Protein AF-H3AWU2-F1 (afdb_monomer_lite)

pLDDT: mean 77.22, std 24.82, range [24.31, 98.5]

Structure (mmCIF, N/CA/C/O backbone):
data_AF-H3AWU2-F1
#
_entry.id   AF-H3AWU2-F1
#
loop_
_atom_site.group_PDB
_atom_site.id
_atom_site.type_symbol
_atom_site.label_atom_id
_atom_site.label_alt_id
_atom_site.label_comp_id
_atom_site.label_asym_id
_atom_site.label_entity_id
_atom_site.label_seq_id
_atom_site.pdbx_PDB_ins_code
_atom_site.Cartn_x
_atom_site.Cartn_y
_atom_site.Cartn_z
_atom_site.occupancy
_atom_site.B_iso_or_equiv
_atom_site.auth_seq_id
_atom_site.auth_comp_id
_atom_site.auth_asym_id
_atom_site.auth_atom_id
_atom_site.pdbx_PDB_model_num
ATOM 1 N N . GLY A 1 1 ? 10.070 -5.670 -31.740 1.00 50.16 1 GLY A N 1
ATOM 2 C CA . GLY A 1 1 ? 10.393 -4.869 -30.552 1.00 50.16 1 GLY A CA 1
ATOM 3 C C . GLY A 1 1 ? 9.943 -3.440 -30.756 1.00 50.16 1 GLY A C 1
ATOM 4 O O . GLY A 1 1 ? 9.394 -3.119 -31.814 1.00 50.16 1 GLY A O 1
ATOM 5 N N . SER A 1 2 ? 10.195 -2.608 -29.753 1.00 56.41 2 SER A N 1
ATOM 6 C CA . SER A 1 2 ? 9.996 -1.150 -29.720 1.00 56.41 2 SER A CA 1
ATOM 7 C C . SER A 1 2 ? 10.541 -0.390 -30.945 1.00 56.41 2 SER A C 1
ATOM 9 O O . SER A 1 2 ? 10.056 0.688 -31.270 1.00 56.41 2 SER A O 1
ATOM 11 N N . GLU A 1 3 ? 11.457 -0.999 -31.700 1.00 56.94 3 GLU A N 1
ATOM 12 C CA . GLU A 1 3 ? 12.036 -0.531 -32.970 1.00 56.94 3 GLU A CA 1
ATOM 13 C C . GLU A 1 3 ? 11.017 -0.141 -34.064 1.00 56.94 3 GLU A C 1
ATOM 15 O O . GLU A 1 3 ? 11.362 0.570 -35.008 1.00 56.94 3 GLU A O 1
ATOM 20 N N . LEU A 1 4 ? 9.767 -0.614 -33.970 1.00 54.78 4 LEU A N 1
ATOM 21 C CA . LEU A 1 4 ? 8.737 -0.447 -35.006 1.00 54.78 4 LEU A CA 1
ATOM 22 C C . LEU A 1 4 ? 7.565 0.469 -34.598 1.00 54.78 4 LEU A C 1
ATOM 24 O O . LEU A 1 4 ? 6.642 0.650 -35.393 1.00 54.78 4 LEU A O 1
ATOM 28 N N . GLY A 1 5 ? 7.577 1.055 -33.393 1.00 59.94 5 GLY A N 1
ATOM 29 C CA . GLY A 1 5 ? 6.463 1.852 -32.861 1.00 59.94 5 GLY A CA 1
ATOM 30 C C . GLY A 1 5 ? 6.900 3.077 -32.054 1.00 59.94 5 GLY A C 1
ATOM 31 O O . GLY A 1 5 ? 8.035 3.186 -31.609 1.00 59.94 5 GLY A O 1
ATOM 32 N N . ASN A 1 6 ? 5.982 4.028 -31.863 1.00 68.56 6 ASN A N 1
ATOM 33 C CA . ASN A 1 6 ? 6.195 5.132 -30.925 1.00 68.56 6 ASN A CA 1
ATOM 34 C C . ASN A 1 6 ? 6.139 4.592 -29.480 1.00 68.56 6 ASN A C 1
ATOM 36 O O . ASN A 1 6 ? 5.264 3.788 -29.178 1.00 68.56 6 ASN A O 1
ATOM 40 N N . TRP A 1 7 ? 7.008 5.074 -28.585 1.00 70.62 7 TRP A N 1
ATOM 41 C CA . TRP A 1 7 ? 7.156 4.638 -27.180 1.00 70.62 7 TRP A CA 1
ATOM 42 C C . TRP A 1 7 ? 5.886 4.762 -26.314 1.00 70.62 7 TRP A C 1
ATOM 44 O O . TRP A 1 7 ? 5.834 4.238 -25.201 1.00 70.62 7 TRP A O 1
ATOM 54 N N . ALA A 1 8 ? 4.886 5.489 -26.810 1.00 81.44 8 ALA A N 1
ATOM 55 C CA . ALA A 1 8 ? 3.601 5.719 -26.160 1.00 81.44 8 ALA A CA 1
ATOM 56 C C . ALA A 1 8 ? 2.424 5.014 -26.870 1.00 81.44 8 ALA A C 1
ATOM 58 O O . ALA A 1 8 ? 1.276 5.125 -26.443 1.00 81.44 8 ALA A O 1
ATOM 59 N N . LEU A 1 9 ? 2.674 4.310 -27.980 1.00 86.50 9 LEU A N 1
ATOM 60 C CA . LEU A 1 9 ? 1.630 3.573 -28.688 1.00 86.50 9 LEU A CA 1
ATOM 61 C C . LEU A 1 9 ? 1.125 2.421 -27.809 1.00 86.50 9 LEU A C 1
ATOM 63 O O . LEU A 1 9 ? 1.911 1.580 -27.388 1.00 86.50 9 LEU A O 1
ATOM 67 N N . GLY A 1 10 ? -0.184 2.383 -27.558 1.00 88.62 10 GLY A N 1
ATOM 68 C CA . GLY A 1 10 ? -0.807 1.376 -26.692 1.00 88.62 10 GLY A CA 1
ATOM 69 C C . GLY A 1 10 ? -0.667 1.644 -25.189 1.00 88.62 10 GLY A C 1
ATOM 70 O O . GLY A 1 10 ? -1.031 0.779 -24.403 1.00 88.62 10 GLY A O 1
ATOM 71 N N . HIS A 1 11 ? -0.152 2.815 -24.788 1.00 90.75 11 HIS A N 1
ATOM 72 C CA . HIS A 1 11 ? -0.058 3.217 -23.376 1.00 90.75 11 HIS A CA 1
ATOM 73 C C . HIS A 1 11 ? -1.427 3.563 -22.772 1.00 90.75 11 HIS A C 1
ATOM 75 O O . HIS A 1 11 ? -1.747 3.139 -21.667 1.00 90.75 11 HIS A O 1
ATOM 81 N N . TRP A 1 12 ? -2.243 4.319 -23.509 1.00 94.69 12 TRP A N 1
ATOM 82 C CA . TRP A 1 12 ? -3.604 4.674 -23.100 1.00 94.69 12 TRP A CA 1
ATOM 83 C C . TRP A 1 12 ? -4.605 3.581 -23.477 1.00 94.69 12 TRP A C 1
ATOM 85 O O . TRP A 1 12 ? -4.415 2.876 -24.472 1.00 94.69 12 TRP A O 1
ATOM 95 N N . ASN A 1 13 ? -5.698 3.482 -22.716 1.00 94.50 13 ASN A N 1
ATOM 96 C CA . ASN A 1 13 ? -6.817 2.609 -23.069 1.00 94.50 13 ASN A CA 1
ATOM 97 C C . ASN A 1 13 ? -7.549 3.102 -24.341 1.00 94.50 13 ASN A C 1
ATOM 99 O O . ASN A 1 13 ? -7.208 4.137 -24.919 1.00 94.50 13 ASN A O 1
ATOM 103 N N . GLU A 1 14 ? -8.581 2.374 -24.778 1.00 93.94 14 GLU A N 1
ATOM 104 C CA . GLU A 1 14 ? -9.350 2.705 -25.992 1.00 93.94 14 GLU A CA 1
ATOM 105 C C . GLU A 1 14 ? -9.971 4.116 -25.952 1.00 93.94 14 GLU A C 1
ATOM 107 O O . GLU A 1 14 ? -10.088 4.782 -26.980 1.00 93.94 14 GLU A O 1
ATOM 112 N N . GLU A 1 15 ? -10.312 4.600 -24.758 1.00 92.56 15 GLU A N 1
ATOM 113 C CA . GLU A 1 15 ? -10.916 5.916 -24.526 1.00 92.56 15 GLU A CA 1
ATOM 114 C C . GLU A 1 15 ? -9.875 7.038 -24.324 1.00 92.56 15 GLU A C 1
ATOM 116 O O . GLU A 1 15 ? -10.242 8.208 -24.204 1.00 92.56 15 GLU A O 1
ATOM 121 N N . GLY A 1 16 ? -8.577 6.711 -24.325 1.00 93.56 16 GLY A N 1
ATOM 122 C CA . GLY A 1 16 ? -7.482 7.672 -24.178 1.00 93.56 16 GLY A CA 1
ATOM 123 C C . GLY A 1 16 ? -7.085 7.988 -22.731 1.00 93.56 16 GLY A C 1
ATOM 124 O O . GLY A 1 16 ? -6.408 8.990 -22.498 1.00 93.56 16 GLY A O 1
ATOM 125 N N . TYR A 1 17 ? -7.481 7.164 -21.760 1.00 94.69 17 TYR A N 1
ATOM 126 C CA . TYR A 1 17 ? -7.080 7.298 -20.358 1.00 94.69 17 TYR A CA 1
ATOM 127 C C . TYR A 1 17 ? -5.754 6.596 -20.075 1.00 94.69 17 TYR A C 1
ATOM 129 O O . TYR A 1 17 ? -5.517 5.475 -20.528 1.00 94.69 17 TYR A O 1
ATOM 137 N N . ASP A 1 18 ? -4.903 7.252 -19.286 1.00 95.12 18 ASP A N 1
ATOM 138 C CA . ASP A 1 18 ? -3.773 6.598 -18.634 1.00 95.12 18 ASP A CA 1
ATOM 139 C C . ASP A 1 18 ? -4.302 5.919 -17.372 1.00 95.12 18 ASP A C 1
ATOM 141 O O . ASP A 1 18 ? -4.683 6.592 -16.415 1.00 95.12 18 ASP A O 1
ATOM 145 N N . LEU A 1 19 ? -4.387 4.590 -17.391 1.00 95.88 19 LEU A N 1
ATOM 146 C CA . LEU A 1 19 ? -5.028 3.832 -16.319 1.00 95.88 19 LEU A CA 1
ATOM 147 C C . LEU A 1 19 ? -4.294 3.967 -14.984 1.00 95.88 19 LEU A C 1
ATOM 149 O O . LEU A 1 19 ? -4.951 3.932 -13.943 1.00 95.88 19 LEU A O 1
ATOM 153 N N . PHE A 1 20 ? -2.967 4.137 -15.007 1.00 95.50 20 PHE A N 1
ATOM 154 C CA . PHE A 1 20 ? -2.187 4.276 -13.781 1.00 95.50 20 PHE A CA 1
ATOM 155 C C . PHE A 1 20 ? -2.504 5.591 -13.072 1.00 95.50 20 PHE A C 1
ATOM 157 O O . PHE A 1 20 ? -2.549 5.598 -11.849 1.00 95.50 20 PHE A O 1
ATOM 164 N N . GLU A 1 21 ? -2.796 6.656 -13.826 1.00 95.25 21 GLU A N 1
ATOM 165 C CA . GLU A 1 21 ? -3.088 8.012 -13.327 1.00 95.25 21 GLU A CA 1
ATOM 166 C C . GLU A 1 21 ? -4.594 8.327 -13.238 1.00 95.25 21 GLU A C 1
ATOM 168 O O . GLU A 1 21 ? -4.998 9.455 -12.942 1.00 95.25 21 GLU A O 1
ATOM 173 N N . ASN A 1 22 ? -5.465 7.354 -13.528 1.00 95.94 22 ASN A N 1
ATOM 174 C CA . ASN A 1 22 ? -6.907 7.588 -13.588 1.00 95.94 22 ASN A CA 1
ATOM 175 C C . ASN A 1 22 ? -7.630 7.388 -12.245 1.00 95.94 22 ASN A C 1
ATOM 177 O O . ASN A 1 22 ? -8.840 7.600 -12.195 1.00 95.94 22 ASN A O 1
ATOM 181 N N . PHE A 1 23 ? -6.947 7.014 -11.159 1.00 96.50 23 PHE A N 1
ATOM 182 C CA . PHE A 1 23 ? -7.561 6.735 -9.853 1.00 96.50 23 PHE A CA 1
ATOM 183 C C . PHE A 1 23 ? -7.990 8.014 -9.104 1.00 96.50 23 PHE A C 1
ATOM 185 O O . PHE A 1 23 ? -7.519 9.113 -9.410 1.00 96.50 23 PHE A O 1
ATOM 192 N N . PRO A 1 24 ? -8.900 7.921 -8.109 1.00 95.38 24 PRO A N 1
ATOM 193 C CA . PRO A 1 24 ? -9.259 9.064 -7.278 1.00 95.38 24 PRO A CA 1
ATOM 194 C C . PRO A 1 24 ? -8.032 9.653 -6.582 1.00 95.38 24 PRO A C 1
ATOM 196 O O . PRO A 1 24 ? -7.324 8.960 -5.855 1.00 95.38 24 PRO A O 1
ATOM 199 N N . GLU A 1 25 ? -7.828 10.956 -6.736 1.00 92.44 25 GLU A N 1
ATOM 200 C CA . GLU A 1 25 ? -6.799 11.684 -5.999 1.00 92.44 25 GLU A CA 1
ATOM 201 C C . GLU A 1 25 ? -7.265 11.888 -4.545 1.00 92.44 25 GLU A C 1
ATOM 203 O O . GLU A 1 25 ? -8.222 12.617 -4.272 1.00 92.44 25 GLU A O 1
ATOM 208 N N . LEU A 1 26 ? -6.636 11.174 -3.604 1.00 95.38 26 LEU A N 1
ATOM 209 C CA . LEU A 1 26 ? -7.001 11.190 -2.178 1.00 95.38 26 LEU A CA 1
ATOM 210 C C . LEU A 1 26 ? -5.978 11.939 -1.307 1.00 95.38 26 LEU A C 1
ATOM 212 O O . LEU A 1 26 ? -6.273 12.278 -0.155 1.00 95.38 26 LEU A O 1
ATOM 216 N N . ASN A 1 27 ? -4.793 12.233 -1.842 1.00 93.94 27 ASN A N 1
ATOM 217 C CA . ASN A 1 27 ? -3.675 12.853 -1.134 1.00 93.94 27 ASN A CA 1
ATOM 218 C C . ASN A 1 27 ? -4.040 14.252 -0.620 1.00 93.94 27 ASN A C 1
ATOM 220 O O . ASN A 1 27 ? -3.860 14.557 0.559 1.00 93.94 27 ASN A O 1
ATOM 224 N N . THR A 1 28 ? -4.635 15.088 -1.468 1.00 92.00 28 THR A N 1
ATOM 225 C CA . THR A 1 28 ? -5.065 16.455 -1.154 1.00 92.00 28 THR A CA 1
ATOM 226 C C . THR A 1 28 ? -6.157 16.459 -0.089 1.00 92.00 28 THR A C 1
ATOM 228 O O . THR A 1 28 ? -6.168 17.327 0.791 1.00 92.00 28 THR A O 1
ATOM 231 N N . ILE A 1 29 ? -7.052 15.465 -0.113 1.00 92.50 29 ILE A N 1
ATOM 232 C CA . ILE A 1 29 ? -8.085 15.283 0.915 1.00 92.50 29 ILE A CA 1
ATOM 233 C C . ILE A 1 29 ? -7.426 14.984 2.263 1.00 92.50 29 ILE A C 1
ATOM 235 O O . ILE A 1 29 ? -7.756 15.638 3.260 1.00 92.50 29 ILE A O 1
ATOM 239 N N . LEU A 1 30 ? -6.479 14.040 2.296 1.00 93.44 30 LEU A N 1
ATOM 240 C CA . LEU A 1 30 ? -5.744 13.690 3.509 1.00 93.44 30 LEU A CA 1
ATOM 241 C C . LEU A 1 30 ? -4.958 14.891 4.039 1.00 93.44 30 LEU A C 1
ATOM 243 O O . LEU A 1 30 ? -5.163 15.313 5.176 1.00 93.44 30 LEU A O 1
ATOM 247 N N . TRP A 1 31 ? -4.081 15.471 3.224 1.00 91.81 31 TRP A N 1
ATOM 248 C CA . TRP A 1 31 ? -3.165 16.523 3.659 1.00 91.81 31 TRP A CA 1
ATOM 249 C C . TRP A 1 31 ? -3.907 17.801 4.045 1.00 91.81 31 TRP A C 1
ATOM 251 O O . TRP A 1 31 ? -3.595 18.408 5.069 1.00 91.81 31 TRP A O 1
ATOM 261 N N . GLY A 1 32 ? -4.952 18.171 3.300 1.00 90.88 32 GLY A N 1
ATOM 262 C CA . GLY A 1 32 ? -5.818 19.290 3.661 1.00 90.88 32 GLY A CA 1
ATOM 263 C C . GLY A 1 32 ? -6.560 19.066 4.984 1.00 90.88 32 GLY A C 1
ATOM 264 O O . GLY A 1 32 ? -6.828 20.024 5.715 1.00 90.88 32 GLY A O 1
ATOM 265 N N . ALA A 1 33 ? -6.882 17.816 5.330 1.00 91.38 33 ALA A N 1
ATOM 266 C CA . ALA A 1 33 ? -7.468 17.466 6.619 1.00 91.38 33 ALA A CA 1
ATOM 267 C C . ALA A 1 33 ? -6.429 17.448 7.753 1.00 91.38 33 ALA A C 1
ATOM 269 O O . ALA A 1 33 ? -6.729 17.910 8.857 1.00 91.38 33 ALA A O 1
ATOM 270 N N . GLU A 1 34 ? -5.213 16.967 7.498 1.00 90.56 34 GLU A N 1
ATOM 271 C CA . GLU A 1 34 ? -4.102 16.991 8.457 1.00 90.56 34 GLU A CA 1
ATOM 272 C C . GLU A 1 34 ? -3.724 18.423 8.842 1.00 90.56 34 GLU A C 1
ATOM 274 O O . GLU A 1 34 ? -3.645 18.733 10.030 1.00 90.56 34 GLU A O 1
ATOM 279 N N . GLU A 1 35 ? -3.609 19.330 7.866 1.00 90.06 35 GLU A N 1
ATOM 280 C CA . GLU A 1 35 ? -3.320 20.753 8.105 1.00 90.06 35 GLU A CA 1
ATOM 281 C C . GLU A 1 35 ? -4.382 21.437 8.980 1.00 90.06 35 GLU A C 1
ATOM 283 O O . GLU A 1 35 ? -4.093 22.392 9.703 1.00 90.06 35 GLU A O 1
ATOM 288 N N . ARG A 1 36 ? -5.620 20.932 8.957 1.00 91.69 36 ARG A N 1
ATOM 289 C CA . ARG A 1 36 ? -6.737 21.426 9.776 1.00 91.69 36 ARG A CA 1
ATOM 290 C C . ARG A 1 36 ? -6.888 20.685 11.109 1.00 91.69 36 ARG A C 1
ATOM 292 O O . ARG A 1 36 ? -7.816 20.996 11.862 1.00 91.69 36 ARG A O 1
ATOM 299 N N . GLY A 1 37 ? -6.038 19.697 11.398 1.00 90.75 37 GLY A N 1
ATOM 300 C CA . GLY A 1 37 ? -6.132 18.844 12.588 1.00 90.75 37 GLY A CA 1
ATOM 301 C C . GLY A 1 37 ? -7.393 17.972 12.612 1.00 90.75 37 GLY A C 1
ATOM 302 O O . GLY A 1 37 ? -7.952 17.703 13.674 1.00 90.75 37 GLY A O 1
ATOM 303 N N . TRP A 1 38 ? -7.910 17.597 11.440 1.00 90.81 38 TRP A N 1
ATOM 304 C CA . TRP A 1 38 ? -9.139 16.810 11.294 1.00 90.81 38 TRP A CA 1
ATOM 305 C C . TRP A 1 38 ? -8.894 15.300 11.293 1.00 90.81 38 TRP A C 1
ATOM 307 O O . TRP A 1 38 ? -9.848 14.542 11.468 1.00 90.81 38 TRP A O 1
ATOM 317 N N . VAL A 1 39 ? -7.646 14.860 11.150 1.00 89.00 39 VAL A N 1
ATOM 318 C CA . VAL A 1 39 ? -7.256 13.445 11.148 1.00 89.00 39 VAL A CA 1
ATOM 319 C C . VAL A 1 39 ? -6.870 12.992 12.566 1.00 89.00 39 VAL A C 1
ATOM 321 O O . VAL A 1 39 ? -6.148 13.722 13.245 1.00 89.00 39 VAL A O 1
ATOM 324 N N . PRO A 1 40 ? -7.340 11.829 13.066 1.00 82.56 40 PRO A N 1
ATOM 325 C CA . PRO A 1 40 ? -8.266 10.879 12.436 1.00 82.56 40 PRO A CA 1
ATOM 326 C C . PRO A 1 40 ? -9.755 11.112 12.791 1.00 82.56 40 PRO A C 1
ATOM 328 O O . PRO A 1 40 ? -10.593 10.260 12.514 1.00 82.56 40 PRO A O 1
ATOM 331 N N . GLN A 1 41 ? -10.111 12.201 13.490 1.00 81.94 41 GLN A N 1
ATOM 332 C CA . GLN A 1 41 ? -11.446 12.345 14.104 1.00 81.94 41 GLN A CA 1
ATOM 333 C C . GLN A 1 41 ? -12.589 12.645 13.123 1.00 81.94 41 GLN A C 1
ATOM 335 O O . GLN A 1 41 ? -13.714 12.209 13.354 1.00 81.94 41 GLN A O 1
ATOM 340 N N . LYS A 1 42 ? -12.331 13.439 12.082 1.00 86.12 42 LYS A N 1
ATOM 341 C CA . LYS A 1 42 ? -13.315 13.823 11.056 1.00 86.12 42 LYS A CA 1
ATOM 342 C C . LYS A 1 42 ? -13.019 13.179 9.710 1.00 86.12 42 LYS A C 1
ATOM 344 O O . LYS A 1 42 ? -13.951 12.810 9.009 1.00 86.12 42 LYS A O 1
ATOM 349 N N . VAL A 1 43 ? -11.740 13.086 9.359 1.00 89.88 43 VAL A N 1
ATOM 350 C CA . VAL A 1 43 ? -11.261 12.388 8.164 1.00 89.88 43 VAL A CA 1
ATOM 351 C C . VAL A 1 43 ? -10.388 11.241 8.653 1.00 89.88 43 VAL A C 1
ATOM 353 O O . VAL A 1 43 ? -9.514 11.487 9.488 1.00 89.88 43 VAL A O 1
ATOM 356 N N . PRO A 1 44 ? -10.637 9.997 8.223 1.00 93.75 44 PRO A N 1
ATOM 357 C CA . PRO A 1 44 ? -9.828 8.876 8.665 1.00 93.75 44 PRO A CA 1
ATOM 358 C C . PRO A 1 44 ? -8.428 8.942 8.031 1.00 93.75 44 PRO A C 1
ATOM 360 O O . PRO A 1 44 ? -8.254 9.474 6.941 1.00 93.75 44 PRO A O 1
ATOM 363 N N . ASN A 1 45 ? -7.428 8.391 8.718 1.00 94.12 45 ASN A N 1
ATOM 364 C CA . ASN A 1 45 ? -6.050 8.242 8.218 1.00 94.12 45 ASN A CA 1
ATOM 365 C C . ASN A 1 45 ? -5.856 7.000 7.311 1.00 94.12 45 ASN A C 1
ATOM 367 O O . ASN A 1 45 ? -4.730 6.644 6.979 1.00 94.12 45 ASN A O 1
ATOM 371 N N . HIS A 1 46 ? -6.946 6.306 6.984 1.00 94.00 46 HIS A N 1
ATOM 372 C CA . HIS A 1 46 ? -7.027 5.071 6.198 1.00 94.00 46 HIS A CA 1
ATOM 373 C C . HIS A 1 46 ? -8.453 4.948 5.640 1.00 94.00 46 HIS A C 1
ATOM 375 O O . HIS A 1 46 ? -9.386 5.471 6.259 1.00 94.00 46 HIS A O 1
ATOM 381 N N . PHE A 1 47 ? -8.660 4.237 4.529 1.00 96.12 47 PHE A N 1
ATOM 382 C CA . PHE A 1 47 ? -9.981 4.095 3.889 1.00 96.12 47 PHE A CA 1
ATOM 383 C C . PHE A 1 47 ? -10.681 5.448 3.700 1.00 96.12 47 PHE A C 1
ATOM 385 O O . PHE A 1 47 ? -11.829 5.647 4.120 1.00 96.12 47 PHE A O 1
ATOM 392 N N . ILE A 1 48 ? -9.956 6.410 3.126 1.00 96.38 48 ILE A N 1
ATOM 393 C CA . ILE A 1 48 ? -10.512 7.719 2.780 1.00 96.38 48 ILE A CA 1
ATOM 394 C C . ILE A 1 48 ? -11.614 7.489 1.743 1.00 96.38 48 ILE A C 1
ATOM 396 O O . ILE A 1 48 ? -11.335 6.878 0.718 1.00 96.38 48 ILE A O 1
ATOM 400 N N . PRO A 1 49 ? -12.861 7.927 1.979 1.00 94.69 49 PRO A N 1
ATOM 401 C CA . PRO A 1 49 ? -13.965 7.628 1.073 1.00 94.69 49 PRO A CA 1
ATOM 402 C C . PRO A 1 49 ? -13.727 8.220 -0.319 1.00 94.69 49 PRO A C 1
ATOM 404 O O . PRO A 1 49 ? -13.261 9.355 -0.440 1.00 94.69 49 PRO A O 1
ATOM 407 N N . ILE A 1 50 ? -14.102 7.466 -1.356 1.00 94.75 50 ILE A N 1
ATOM 408 C CA . ILE A 1 50 ? -14.058 7.940 -2.741 1.00 94.75 50 ILE A CA 1
ATOM 409 C C . ILE A 1 50 ? -15.027 9.127 -2.886 1.00 94.75 50 ILE A C 1
ATOM 411 O O . ILE A 1 50 ? -16.187 9.016 -2.474 1.00 94.75 50 ILE A O 1
ATOM 415 N N . PRO A 1 51 ? -14.589 10.260 -3.462 1.00 92.31 51 PRO A N 1
ATOM 416 C CA . PRO A 1 51 ? -15.455 11.409 -3.702 1.00 92.31 51 PRO A CA 1
ATOM 417 C C . PRO A 1 51 ? -16.695 11.063 -4.547 1.00 92.31 51 PRO A C 1
ATOM 419 O O . PRO A 1 51 ? -16.597 10.378 -5.563 1.00 92.31 51 PRO A O 1
ATOM 422 N N . GLU A 1 52 ? -17.871 11.578 -4.168 1.00 88.69 52 GLU A N 1
ATOM 423 C CA . GLU A 1 52 ? -19.149 11.268 -4.842 1.00 88.69 52 GLU A CA 1
ATOM 424 C C . GLU A 1 52 ? -19.146 11.617 -6.339 1.00 88.69 52 GLU A C 1
ATOM 426 O O . GLU A 1 52 ? -19.761 10.923 -7.147 1.00 88.69 52 GLU A O 1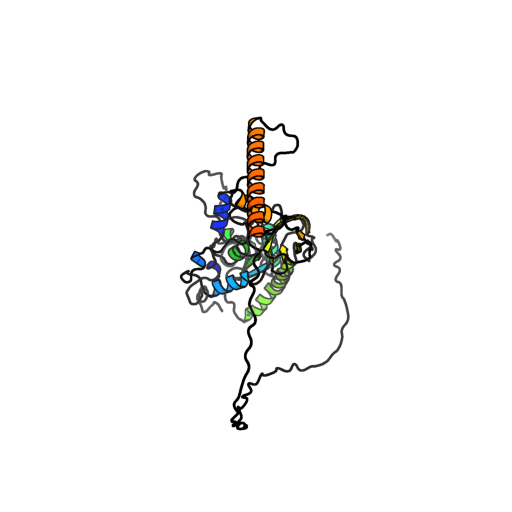
ATOM 431 N N . ASN A 1 53 ? -18.418 12.666 -6.733 1.00 87.00 53 ASN A N 1
ATOM 432 C CA . ASN A 1 53 ? -18.255 13.042 -8.136 1.00 87.00 53 ASN A CA 1
ATOM 433 C C . ASN A 1 53 ? -17.545 11.952 -8.949 1.00 87.00 53 ASN A C 1
ATOM 435 O O . ASN A 1 53 ? -17.882 11.769 -10.114 1.00 87.00 53 ASN A O 1
ATOM 439 N N . TYR A 1 54 ? -16.617 11.213 -8.342 1.00 88.19 54 TYR A N 1
ATOM 440 C CA . TYR A 1 54 ? -15.892 10.117 -8.985 1.00 88.19 54 TYR A CA 1
ATOM 441 C C . TYR A 1 54 ? -16.776 8.862 -9.150 1.00 88.19 54 TYR A C 1
ATOM 443 O O . TYR A 1 54 ? -16.650 8.101 -10.111 1.00 88.19 54 TYR A O 1
ATOM 451 N N . LEU A 1 55 ? -17.746 8.680 -8.249 1.00 86.00 55 LEU A N 1
ATOM 452 C CA . LEU A 1 55 ? -18.735 7.598 -8.316 1.00 86.00 55 LEU A CA 1
ATOM 453 C C . LEU A 1 5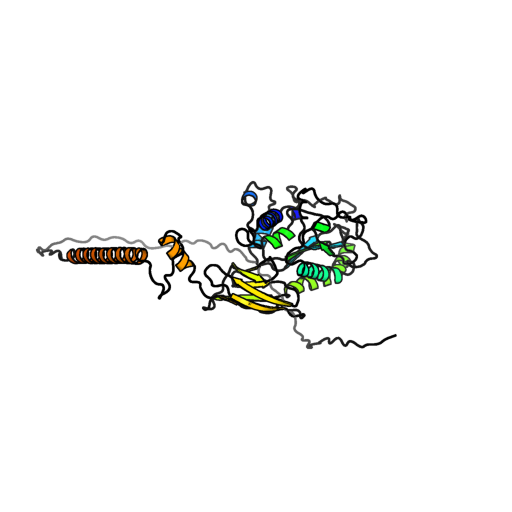5 ? -19.864 7.861 -9.323 1.00 86.00 55 LEU A C 1
ATOM 455 O O . LEU A 1 55 ? -20.643 6.957 -9.614 1.00 86.00 55 LEU A O 1
ATOM 459 N N . SER A 1 56 ? -19.971 9.077 -9.860 1.00 87.44 56 SER A N 1
ATOM 460 C CA . SER A 1 56 ? -21.005 9.400 -10.841 1.00 87.44 56 SER A CA 1
ATOM 461 C C . SER A 1 56 ? -20.782 8.672 -12.176 1.00 87.44 56 SER A C 1
ATOM 463 O O . SER A 1 56 ? -19.643 8.463 -12.601 1.00 87.44 56 SER A O 1
ATOM 465 N N . GLU A 1 57 ? -21.875 8.309 -12.859 1.00 79.06 57 GLU A N 1
ATOM 466 C CA . GLU A 1 57 ? -21.830 7.654 -14.181 1.00 79.06 57 GLU A CA 1
ATOM 467 C C . GLU A 1 57 ? -21.146 8.532 -15.241 1.00 79.06 57 GLU A C 1
ATOM 469 O O . GLU A 1 57 ? -20.503 8.018 -16.147 1.00 79.06 57 GLU A O 1
ATOM 474 N N . ASN A 1 58 ? -21.222 9.857 -15.084 1.00 80.25 58 ASN A N 1
ATOM 475 C CA . ASN A 1 58 ? -20.618 10.833 -15.995 1.00 80.25 58 ASN A CA 1
ATOM 476 C C . ASN A 1 58 ? -19.173 11.213 -15.617 1.00 80.25 58 ASN A C 1
ATOM 478 O O . ASN A 1 58 ? -18.618 12.144 -16.204 1.00 80.25 58 ASN A O 1
ATOM 482 N N . ALA A 1 59 ? -18.579 10.576 -14.604 1.00 85.44 59 ALA A N 1
ATOM 483 C CA . ALA A 1 59 ? -17.195 10.847 -14.232 1.00 85.44 59 ALA A CA 1
ATOM 484 C C . ALA A 1 59 ? -16.239 10.322 -15.311 1.00 85.44 59 ALA A C 1
ATOM 486 O O . ALA A 1 59 ? -16.448 9.232 -15.843 1.00 85.44 59 ALA A O 1
ATOM 487 N N . SER A 1 60 ? -15.170 11.073 -15.588 1.00 88.69 60 SER A N 1
ATOM 488 C CA . SER A 1 60 ? -14.100 10.711 -16.526 1.00 88.69 60 SER A CA 1
ATOM 489 C C . SER A 1 60 ? -13.186 9.628 -15.940 1.00 88.69 60 SER A C 1
ATOM 491 O O . SER A 1 60 ? -12.032 9.890 -15.593 1.00 88.69 60 SER A O 1
ATOM 493 N N . VAL A 1 61 ? -13.748 8.437 -15.757 1.00 93.56 61 VAL A N 1
ATOM 494 C CA . VAL A 1 61 ? -13.098 7.283 -15.140 1.00 93.56 61 VAL A CA 1
ATOM 495 C C . VAL A 1 61 ? -13.258 6.088 -16.062 1.00 93.56 61 VAL A C 1
ATOM 497 O O . VAL A 1 61 ? -14.388 5.684 -16.351 1.00 93.56 61 VAL A O 1
ATOM 500 N N . ALA A 1 62 ? -12.126 5.521 -16.461 1.00 95.00 62 ALA A N 1
ATOM 501 C CA . ALA A 1 62 ? -12.027 4.352 -17.307 1.00 95.00 62 ALA A CA 1
ATOM 502 C C . ALA A 1 62 ? -12.738 3.145 -16.679 1.00 95.00 62 ALA A C 1
ATOM 504 O O . ALA A 1 62 ? -12.742 2.945 -15.456 1.00 95.00 62 ALA A O 1
ATOM 505 N N . VAL A 1 63 ? -13.336 2.307 -17.524 1.00 94.62 63 VAL A N 1
ATOM 506 C CA . VAL A 1 63 ? -14.046 1.100 -17.079 1.00 94.62 63 VAL A CA 1
ATOM 507 C C . VAL A 1 63 ? -13.107 0.111 -16.381 1.00 94.62 63 VAL A C 1
ATOM 509 O O . VAL A 1 63 ? -13.504 -0.525 -15.403 1.00 94.62 63 VAL A O 1
ATOM 512 N N . GLU A 1 64 ? -11.849 0.039 -16.817 1.00 96.44 64 GLU A N 1
ATOM 513 C CA . GLU A 1 64 ? -10.794 -0.772 -16.212 1.00 96.44 64 GLU A CA 1
ATOM 514 C C . GLU A 1 64 ? -10.469 -0.286 -14.797 1.00 96.44 64 GLU A C 1
ATOM 516 O O . GLU A 1 64 ? -10.435 -1.084 -13.860 1.00 96.44 64 GLU A O 1
ATOM 521 N N . THR A 1 65 ? -10.331 1.030 -14.608 1.00 96.31 65 THR A N 1
ATOM 522 C CA . THR A 1 65 ? -10.093 1.635 -13.291 1.00 96.31 65 THR A CA 1
ATOM 523 C C . THR A 1 65 ? -11.250 1.344 -12.336 1.00 96.31 65 THR A C 1
ATOM 525 O O . THR A 1 65 ? -11.021 0.925 -11.202 1.00 96.31 65 THR A O 1
ATOM 528 N N . ARG A 1 66 ? -12.509 1.451 -12.790 1.00 94.75 66 ARG A N 1
ATOM 529 C CA . ARG A 1 66 ? -13.677 1.068 -11.967 1.00 94.75 66 ARG A CA 1
ATOM 530 C C . ARG A 1 66 ? -13.659 -0.414 -11.585 1.00 94.75 66 ARG A C 1
ATOM 532 O O . ARG A 1 66 ? -14.009 -0.755 -10.454 1.00 94.75 66 ARG A O 1
ATOM 539 N N . ALA A 1 67 ? -13.254 -1.289 -12.506 1.00 96.31 67 ALA A N 1
ATOM 540 C CA . ALA A 1 67 ? -13.142 -2.719 -12.242 1.00 96.31 67 ALA A CA 1
ATOM 541 C C . ALA A 1 67 ? -12.053 -3.026 -11.200 1.00 96.31 67 ALA A C 1
ATOM 543 O O . ALA A 1 67 ? -12.304 -3.808 -10.281 1.00 96.31 67 ALA A O 1
ATOM 544 N N . ILE A 1 68 ? -10.887 -2.374 -11.291 1.00 96.88 68 ILE A N 1
ATOM 545 C CA . ILE A 1 68 ? -9.793 -2.525 -10.320 1.00 96.88 68 ILE A CA 1
ATOM 546 C C . ILE A 1 68 ? -10.214 -2.009 -8.941 1.00 96.88 68 ILE A C 1
ATOM 548 O O . ILE A 1 68 ? -10.036 -2.724 -7.959 1.00 96.88 68 ILE A O 1
ATOM 552 N N . ILE A 1 69 ? -10.853 -0.837 -8.854 1.00 96.00 69 ILE A N 1
ATOM 553 C CA . ILE A 1 69 ? -11.376 -0.306 -7.582 1.00 96.00 69 ILE A CA 1
ATOM 554 C C . ILE A 1 69 ? -12.340 -1.310 -6.936 1.00 96.00 69 ILE A C 1
ATOM 556 O O . ILE A 1 69 ? -12.178 -1.667 -5.770 1.00 96.00 69 ILE A O 1
ATOM 560 N N . SER A 1 70 ? -13.300 -1.836 -7.702 1.00 95.75 70 SER A N 1
ATOM 561 C CA . SER A 1 70 ? -14.251 -2.829 -7.187 1.00 95.75 70 SER A CA 1
ATOM 562 C C . SER A 1 70 ? -13.565 -4.127 -6.741 1.00 95.75 70 SER A C 1
ATOM 564 O O . SER A 1 70 ? -13.971 -4.749 -5.756 1.00 95.75 70 SER A O 1
ATOM 566 N N . TRP A 1 71 ? -12.511 -4.545 -7.444 1.00 96.94 71 TRP A N 1
ATOM 567 C CA . TRP A 1 71 ? -11.711 -5.710 -7.077 1.00 96.94 71 TRP A CA 1
ATOM 568 C C . TRP A 1 71 ? -10.939 -5.490 -5.770 1.00 96.94 71 TRP A C 1
ATOM 570 O O . TRP A 1 71 ? -10.977 -6.353 -4.888 1.00 96.94 71 TRP A O 1
ATOM 580 N N . MET A 1 72 ? -10.324 -4.317 -5.618 1.00 96.06 72 MET A N 1
ATOM 581 C CA . MET A 1 72 ? -9.599 -3.890 -4.421 1.00 96.06 72 MET A CA 1
ATOM 582 C C . MET A 1 72 ? -10.496 -3.765 -3.184 1.00 96.06 72 MET A C 1
ATOM 584 O O . MET A 1 72 ? -10.073 -4.103 -2.084 1.00 96.06 72 MET A O 1
ATOM 588 N N . GLU A 1 73 ? -11.748 -3.326 -3.342 1.00 94.06 73 GLU A N 1
ATOM 589 C CA . GLU A 1 73 ? -12.720 -3.268 -2.239 1.00 94.06 73 GLU A CA 1
ATOM 590 C C . GLU A 1 73 ? -13.226 -4.659 -1.818 1.00 94.06 73 GLU A C 1
ATOM 592 O O . GLU A 1 73 ? -13.650 -4.860 -0.676 1.00 94.06 73 GLU A O 1
ATOM 597 N N . LYS A 1 74 ? -13.212 -5.631 -2.737 1.00 94.75 74 LYS A N 1
ATOM 598 C CA . LYS A 1 74 ? -13.770 -6.972 -2.517 1.00 94.75 74 LYS A CA 1
ATOM 599 C C . LYS A 1 74 ? -12.809 -7.912 -1.797 1.00 94.75 74 LYS A C 1
ATOM 601 O O . LYS A 1 74 ? -13.259 -8.777 -1.043 1.00 94.75 74 LYS A O 1
ATOM 606 N N . ILE A 1 75 ? -11.513 -7.800 -2.070 1.00 95.81 75 ILE A N 1
ATOM 607 C CA . ILE A 1 75 ? -10.484 -8.682 -1.513 1.00 95.81 75 ILE A CA 1
ATOM 608 C C . ILE A 1 75 ? -9.628 -7.873 -0.536 1.00 95.81 75 ILE A C 1
ATOM 610 O O . ILE A 1 75 ? -9.173 -6.791 -0.893 1.00 95.81 75 ILE A O 1
ATOM 614 N N . PRO A 1 76 ? -9.357 -8.376 0.682 1.00 95.56 76 PRO A N 1
ATOM 615 C CA . PRO A 1 76 ? -8.497 -7.691 1.641 1.00 95.56 76 PRO A CA 1
ATOM 616 C C . PRO A 1 76 ? -7.017 -7.826 1.245 1.00 95.56 76 PRO A C 1
ATOM 618 O O . PRO A 1 76 ? -6.250 -8.523 1.910 1.00 95.56 76 PRO A O 1
ATOM 621 N N . PHE A 1 77 ? -6.616 -7.187 0.144 1.00 97.88 77 PHE A N 1
ATOM 622 C CA . PHE A 1 77 ? -5.220 -7.136 -0.279 1.00 97.88 77 PHE A CA 1
ATOM 623 C C . PHE A 1 77 ? -4.353 -6.469 0.794 1.00 97.88 77 PHE A C 1
ATOM 625 O O . PHE A 1 77 ? -4.765 -5.508 1.445 1.00 97.88 77 PHE A O 1
ATOM 632 N N . VAL A 1 78 ? -3.156 -7.022 0.990 1.00 97.88 78 VAL A N 1
ATOM 633 C CA . VAL A 1 78 ? -2.190 -6.578 2.010 1.00 97.88 78 VAL A CA 1
ATOM 634 C C . VAL A 1 78 ? -0.947 -5.994 1.353 1.00 97.88 78 VAL A C 1
ATOM 636 O O . VAL A 1 78 ? -0.456 -4.956 1.779 1.00 97.88 78 VAL A O 1
ATOM 639 N N . LEU A 1 79 ? -0.448 -6.668 0.320 1.00 98.12 79 LEU A N 1
ATOM 640 C CA . LEU A 1 79 ? 0.724 -6.281 -0.449 1.00 98.12 79 LEU A CA 1
ATOM 641 C C . LEU A 1 79 ? 0.392 -6.444 -1.931 1.00 98.12 79 LEU A C 1
ATOM 643 O O . LEU A 1 79 ? -0.193 -7.461 -2.314 1.00 98.12 79 LEU A O 1
ATOM 647 N N . GLY A 1 80 ? 0.777 -5.462 -2.734 1.00 97.25 80 GLY A N 1
ATOM 648 C CA . GLY A 1 80 ? 0.629 -5.458 -4.181 1.00 97.25 80 GLY A CA 1
ATOM 649 C C . GLY A 1 80 ? 1.852 -4.845 -4.849 1.00 97.25 80 GLY A C 1
ATOM 650 O O . GLY A 1 80 ? 2.647 -4.155 -4.213 1.00 97.25 80 GLY A O 1
ATOM 651 N N . ALA A 1 81 ? 2.001 -5.098 -6.142 1.00 97.56 81 ALA A N 1
ATOM 652 C CA . ALA A 1 81 ? 2.923 -4.354 -6.982 1.00 97.56 81 ALA A CA 1
ATOM 653 C C . ALA A 1 81 ? 2.342 -4.226 -8.385 1.00 97.56 81 ALA A C 1
ATOM 655 O O . ALA A 1 81 ? 1.701 -5.156 -8.883 1.00 97.56 81 ALA A O 1
ATOM 656 N N . ASN A 1 82 ? 2.611 -3.097 -9.026 1.00 96.06 82 ASN A N 1
ATOM 657 C CA . ASN A 1 82 ? 2.360 -2.901 -10.445 1.00 96.06 82 ASN A CA 1
ATOM 658 C C . ASN A 1 82 ? 3.687 -2.865 -11.206 1.00 96.06 82 ASN A C 1
ATOM 660 O O . ASN A 1 82 ? 4.713 -2.407 -10.706 1.00 96.06 82 ASN A O 1
ATOM 664 N N . ILE A 1 83 ? 3.671 -3.436 -12.407 1.00 96.62 83 ILE A N 1
ATOM 665 C CA . ILE A 1 83 ? 4.867 -3.652 -13.217 1.00 96.62 83 ILE A CA 1
ATOM 666 C C . ILE A 1 83 ? 4.812 -2.698 -14.404 1.00 96.62 83 ILE A C 1
ATOM 668 O O . ILE A 1 83 ? 3.854 -2.707 -15.176 1.00 96.62 83 ILE A O 1
ATOM 672 N N . HIS A 1 84 ? 5.853 -1.890 -14.540 1.00 94.88 84 HIS A N 1
ATOM 673 C CA . HIS A 1 84 ? 6.026 -0.865 -15.557 1.00 94.88 84 HIS A CA 1
ATOM 674 C C . HIS A 1 84 ? 7.327 -1.098 -16.337 1.00 94.88 84 HIS A C 1
ATOM 676 O O . HIS A 1 84 ? 8.216 -1.833 -15.912 1.00 94.88 84 HIS A O 1
ATOM 682 N N . GLY A 1 85 ? 7.448 -0.437 -17.487 1.00 91.75 85 GLY A N 1
ATOM 683 C CA . GLY A 1 85 ? 8.681 -0.377 -18.273 1.00 91.75 85 GLY A CA 1
ATOM 684 C C . GLY A 1 85 ? 9.035 1.061 -18.643 1.00 91.75 85 GLY A C 1
ATOM 685 O O . GLY A 1 85 ? 8.208 1.972 -18.527 1.00 91.75 85 GLY A O 1
ATOM 686 N N . GLY A 1 86 ? 10.250 1.261 -19.146 1.00 89.38 86 GLY A N 1
ATOM 687 C CA . GLY A 1 86 ? 10.786 2.572 -19.529 1.00 89.38 86 GLY A CA 1
ATOM 688 C C . GLY A 1 86 ? 11.772 3.165 -18.524 1.00 89.38 86 GLY A C 1
ATOM 689 O O . GLY A 1 86 ? 12.255 4.269 -18.739 1.00 89.38 86 GLY A O 1
ATOM 690 N N . GLU A 1 87 ? 12.048 2.454 -17.436 1.00 90.50 87 GLU A N 1
ATOM 691 C CA . GLU A 1 87 ? 13.106 2.751 -16.474 1.00 90.50 87 GLU A CA 1
ATOM 692 C C . GLU A 1 87 ? 13.497 1.441 -15.774 1.00 90.50 87 GLU A C 1
ATOM 694 O O . GLU A 1 87 ? 12.825 0.422 -15.951 1.00 90.50 87 GLU A O 1
ATOM 699 N N . GLN A 1 88 ? 14.559 1.455 -14.974 1.00 91.50 88 GLN A N 1
ATOM 700 C CA . GLN A 1 88 ? 14.956 0.310 -14.165 1.00 91.50 88 GLN A CA 1
ATOM 701 C C . GLN A 1 88 ? 15.143 0.705 -12.694 1.00 91.50 88 GLN A C 1
ATOM 703 O O . GLN A 1 88 ? 16.245 1.021 -12.256 1.00 91.50 88 GLN A O 1
ATOM 708 N N . LEU A 1 89 ? 14.045 0.719 -11.938 1.00 94.06 89 LEU A N 1
ATOM 709 C CA . LEU A 1 89 ? 14.009 1.086 -10.519 1.00 94.06 89 LEU A CA 1
ATOM 710 C C . LEU A 1 89 ? 12.685 0.660 -9.873 1.00 94.06 89 LEU A C 1
ATOM 712 O O . LEU A 1 89 ? 11.729 0.306 -10.559 1.00 94.06 89 LEU A O 1
ATOM 716 N N . VAL A 1 90 ? 12.593 0.756 -8.550 1.00 96.94 90 VAL A N 1
ATOM 717 C CA . VAL A 1 90 ? 11.337 0.599 -7.809 1.00 96.94 90 VAL A CA 1
ATOM 718 C C . VAL A 1 90 ? 10.915 1.933 -7.206 1.00 96.94 90 VAL A C 1
ATOM 720 O O . VAL A 1 90 ? 11.684 2.551 -6.463 1.00 96.94 90 VAL A O 1
ATOM 723 N N . THR A 1 91 ? 9.683 2.363 -7.478 1.00 96.62 91 THR A N 1
ATOM 724 C CA . THR A 1 91 ? 9.081 3.512 -6.797 1.00 96.62 91 THR A CA 1
ATOM 725 C C . THR A 1 91 ? 8.159 3.075 -5.674 1.00 96.62 91 THR A C 1
ATOM 727 O O . THR A 1 91 ? 7.539 2.009 -5.715 1.00 96.62 91 THR A O 1
ATOM 730 N N . TYR A 1 92 ? 8.071 3.914 -4.647 1.00 97.62 92 TYR A N 1
ATOM 731 C CA . TYR A 1 92 ? 7.170 3.692 -3.527 1.00 97.62 92 TYR A CA 1
ATOM 732 C C . TYR A 1 92 ? 6.452 4.983 -3.098 1.00 97.62 92 TYR A C 1
ATOM 734 O O . TYR A 1 92 ? 7.005 6.077 -3.284 1.00 97.62 92 TYR A O 1
ATOM 742 N N . PRO A 1 93 ? 5.250 4.865 -2.495 1.00 97.00 93 PRO A N 1
ATOM 743 C CA . PRO A 1 93 ? 4.416 6.003 -2.120 1.00 97.00 93 PRO A CA 1
ATOM 744 C C . PRO A 1 93 ? 5.075 7.021 -1.170 1.00 97.00 93 PRO A C 1
ATOM 746 O O . PRO A 1 93 ? 5.930 6.680 -0.351 1.00 97.00 93 PRO A O 1
ATOM 749 N N . TYR A 1 94 ? 4.638 8.285 -1.179 1.00 96.00 94 TYR A N 1
ATOM 750 C CA . TYR A 1 94 ? 3.616 8.825 -2.089 1.00 96.00 94 TYR A CA 1
ATOM 751 C C . TYR A 1 94 ? 4.172 9.108 -3.487 1.00 96.00 94 TYR A C 1
ATOM 753 O O . TYR A 1 94 ? 5.328 9.515 -3.603 1.00 96.00 94 TYR A O 1
ATOM 761 N N . ASP A 1 95 ? 3.341 8.938 -4.514 1.00 94.88 95 ASP A N 1
ATOM 762 C CA . ASP A 1 95 ? 3.651 9.330 -5.895 1.00 94.88 95 ASP A CA 1
ATOM 763 C C . ASP A 1 95 ? 3.368 10.813 -6.153 1.00 94.88 95 ASP A C 1
ATOM 765 O O . ASP A 1 95 ? 4.047 11.446 -6.958 1.00 94.88 95 ASP A O 1
ATOM 769 N N . MET A 1 96 ? 2.403 11.405 -5.448 1.00 92.06 96 MET A N 1
ATOM 770 C CA . MET A 1 96 ? 2.176 12.848 -5.506 1.00 92.06 96 MET A CA 1
ATOM 771 C C . MET A 1 96 ? 3.178 13.584 -4.602 1.00 92.06 96 MET A C 1
ATOM 773 O O . MET A 1 96 ? 3.253 13.329 -3.397 1.00 92.06 96 MET A O 1
ATOM 777 N N . ALA A 1 97 ? 3.907 14.565 -5.141 1.00 86.81 97 ALA A N 1
ATOM 778 C CA . ALA A 1 97 ? 4.647 15.523 -4.322 1.00 86.81 97 ALA A CA 1
ATOM 779 C C . ALA A 1 97 ? 3.685 16.533 -3.683 1.00 86.81 97 ALA A C 1
ATOM 781 O O . ALA A 1 97 ? 2.667 16.916 -4.270 1.00 86.81 97 ALA A O 1
ATOM 782 N N . LYS A 1 98 ? 3.997 17.007 -2.472 1.00 75.06 98 LYS A N 1
ATOM 783 C CA . LYS A 1 98 ? 3.145 18.004 -1.824 1.00 75.06 98 LYS A CA 1
ATOM 784 C C . LYS A 1 98 ? 3.206 19.306 -2.637 1.00 75.06 98 LYS A C 1
ATOM 786 O O . LYS A 1 98 ? 4.301 19.821 -2.856 1.00 75.06 98 LYS A O 1
ATOM 791 N N . PRO A 1 99 ? 2.065 19.890 -3.054 1.00 62.59 99 PRO A N 1
ATOM 792 C CA . PRO A 1 99 ? 2.097 21.177 -3.723 1.00 62.59 99 PRO A CA 1
ATOM 793 C C . PRO A 1 99 ? 2.700 22.204 -2.765 1.00 62.59 99 PRO A C 1
ATOM 795 O O . PRO A 1 99 ? 2.233 22.344 -1.628 1.00 62.59 99 PRO A O 1
ATOM 798 N N . GLN A 1 100 ? 3.726 22.931 -3.215 1.00 56.91 100 GLN A N 1
ATOM 799 C CA . GLN A 1 100 ? 4.212 24.098 -2.492 1.00 56.91 100 GLN A CA 1
ATOM 800 C C . GLN A 1 100 ? 3.039 25.068 -2.343 1.00 56.91 100 GLN A C 1
ATOM 802 O O . GLN A 1 100 ? 2.635 25.750 -3.285 1.00 56.91 100 GLN A O 1
ATOM 807 N N . ASN A 1 101 ? 2.492 25.167 -1.132 1.00 45.84 101 ASN A N 1
ATOM 808 C CA . ASN A 1 101 ? 1.774 26.369 -0.762 1.00 45.84 101 ASN A CA 1
ATOM 809 C C . ASN A 1 101 ? 2.808 27.482 -0.867 1.00 45.84 101 ASN A C 1
ATOM 811 O O . ASN A 1 101 ? 3.732 27.523 -0.058 1.00 45.84 101 ASN A O 1
ATOM 815 N N . SER A 1 102 ? 2.665 28.355 -1.861 1.00 39.53 102 SER A N 1
ATOM 816 C CA . SER A 1 102 ? 3.417 29.594 -2.014 1.00 39.53 102 SER A CA 1
ATOM 817 C C . SER A 1 102 ? 3.197 30.484 -0.786 1.00 39.53 102 SER A C 1
ATOM 819 O O . SER A 1 102 ? 2.433 31.448 -0.801 1.00 39.53 102 SER A O 1
ATOM 821 N N . LYS A 1 103 ? 3.844 30.123 0.319 1.00 38.28 103 LYS A N 1
ATOM 822 C CA . LYS A 1 103 ? 4.159 30.985 1.437 1.00 38.28 103 LYS A CA 1
ATOM 823 C C . LYS A 1 103 ? 5.593 31.415 1.204 1.00 38.28 103 LYS A C 1
ATOM 825 O O . LYS A 1 103 ? 6.544 30.698 1.474 1.00 38.28 103 LYS A O 1
ATOM 830 N N . VAL A 1 104 ? 5.689 32.612 0.642 1.00 44.50 104 VAL A N 1
ATOM 831 C CA . VAL A 1 104 ? 6.816 33.524 0.809 1.00 44.50 104 VAL A CA 1
ATOM 832 C C . VAL A 1 104 ? 7.351 33.394 2.249 1.00 44.50 104 VAL A C 1
ATOM 834 O O . VAL A 1 104 ? 6.534 33.369 3.172 1.00 44.50 104 VAL A O 1
ATOM 837 N N . HIS A 1 105 ? 8.686 33.367 2.399 1.00 37.72 105 HIS A N 1
ATOM 838 C CA . HIS A 1 105 ? 9.509 33.294 3.632 1.00 37.72 105 HIS A CA 1
ATOM 839 C C . HIS A 1 105 ? 9.958 31.860 3.996 1.00 37.72 105 HIS A C 1
ATOM 841 O O . HIS A 1 105 ? 9.126 31.051 4.372 1.00 37.72 105 HIS A O 1
ATOM 847 N N . GLN A 1 106 ? 11.234 31.464 3.952 1.00 34.50 106 GLN A N 1
ATOM 848 C CA . GLN A 1 106 ? 12.515 32.179 3.918 1.00 34.50 106 GLN A CA 1
ATOM 849 C C . GLN A 1 106 ? 13.528 31.368 3.100 1.00 34.50 106 GLN A C 1
ATOM 851 O O . GLN A 1 106 ? 13.592 30.150 3.218 1.00 34.50 106 GLN A O 1
ATOM 856 N N . HIS A 1 107 ? 14.329 32.076 2.302 1.00 39.50 107 HIS A N 1
ATOM 857 C CA . HIS A 1 107 ? 15.641 31.602 1.884 1.00 39.50 107 HIS A CA 1
ATOM 858 C C . HIS A 1 107 ? 16.468 31.323 3.147 1.00 39.50 107 HIS A C 1
ATOM 860 O O . HIS A 1 107 ? 16.9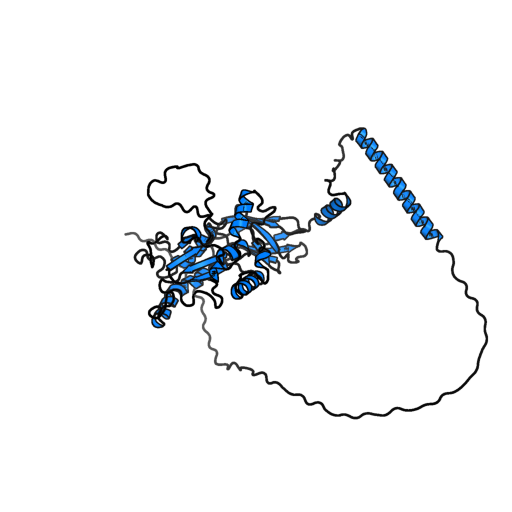57 32.265 3.768 1.00 39.50 107 HIS A O 1
ATOM 866 N N . GLU A 1 108 ? 16.610 30.059 3.521 1.00 36.97 108 GLU A N 1
ATOM 867 C CA . GLU A 1 108 ? 17.830 29.588 4.165 1.00 36.97 108 GLU A CA 1
ATOM 868 C C . GLU A 1 108 ? 18.558 28.719 3.140 1.00 36.97 108 GLU A C 1
ATOM 870 O O . GLU A 1 108 ? 17.951 27.980 2.368 1.00 36.97 108 GLU A O 1
ATOM 875 N N . GLU A 1 109 ? 19.852 28.979 3.038 1.00 40.75 109 GLU A N 1
ATOM 876 C CA . GLU A 1 109 ? 20.746 28.655 1.937 1.00 40.75 109 GLU A CA 1
ATOM 877 C C . GLU A 1 109 ? 20.768 27.154 1.613 1.00 40.75 109 GLU A C 1
ATOM 879 O O . GLU A 1 109 ? 21.441 26.371 2.277 1.00 40.75 109 GLU A O 1
ATOM 884 N N . ALA A 1 110 ? 20.087 26.758 0.534 1.00 41.75 110 ALA A N 1
ATOM 885 C CA . ALA A 1 110 ? 20.448 25.550 -0.197 1.00 41.75 110 ALA A CA 1
ATOM 886 C C . ALA A 1 110 ? 21.729 25.852 -0.990 1.00 41.75 110 ALA A C 1
ATOM 888 O O . ALA A 1 110 ? 21.707 26.316 -2.132 1.00 41.75 110 ALA A O 1
ATOM 889 N N . GLU A 1 111 ? 22.862 25.682 -0.317 1.00 42.25 111 GLU A N 1
ATOM 890 C CA . GLU A 1 111 ? 24.182 25.621 -0.927 1.00 42.25 111 GLU A CA 1
ATOM 891 C C . GLU A 1 111 ? 24.230 24.402 -1.874 1.00 42.25 111 GLU A C 1
ATOM 893 O O . GLU A 1 111 ? 24.030 23.269 -1.453 1.00 42.25 111 GLU A O 1
ATOM 898 N N . TYR A 1 112 ? 24.462 24.674 -3.164 1.00 39.94 112 TYR A N 1
ATOM 899 C CA . TYR A 1 112 ? 24.573 23.733 -4.292 1.00 39.94 112 TYR A CA 1
ATOM 900 C C . TYR A 1 112 ? 23.331 22.877 -4.643 1.00 39.94 112 TYR A C 1
ATOM 902 O O . TYR A 1 112 ? 23.229 21.706 -4.313 1.00 39.94 112 TYR A O 1
ATOM 910 N N . GLY A 1 113 ? 22.474 23.428 -5.509 1.00 38.16 113 GLY A N 1
ATOM 911 C CA . GLY A 1 113 ? 22.118 22.751 -6.767 1.00 38.16 113 GLY A CA 1
ATOM 912 C C . GLY A 1 113 ? 21.052 21.647 -6.792 1.00 38.16 113 GLY A C 1
ATOM 913 O O . GLY A 1 113 ? 20.802 21.148 -7.884 1.00 38.16 113 GLY A O 1
ATOM 914 N N . GLU A 1 114 ? 20.392 21.290 -5.690 1.00 40.34 114 GLU A N 1
ATOM 915 C CA . GLU A 1 114 ? 19.199 20.428 -5.746 1.00 40.34 114 GLU A CA 1
ATOM 916 C C . GLU A 1 114 ? 17.922 21.278 -5.668 1.00 40.34 114 GLU A C 1
ATOM 918 O O . GLU A 1 114 ? 17.673 21.967 -4.677 1.00 40.34 114 GLU A O 1
ATOM 923 N N . GLU A 1 115 ? 17.093 21.244 -6.718 1.00 42.91 115 GLU A N 1
ATOM 924 C CA . GLU A 1 115 ? 15.698 21.675 -6.608 1.00 42.91 115 GLU A CA 1
ATOM 925 C C . GLU A 1 115 ? 15.026 20.775 -5.566 1.00 42.91 115 GLU A C 1
ATOM 927 O O . GLU A 1 115 ? 14.676 19.632 -5.845 1.00 42.91 115 GLU A O 1
ATOM 932 N N . ALA A 1 116 ? 14.896 21.270 -4.335 1.00 44.69 116 ALA A N 1
ATOM 933 C CA . ALA A 1 116 ? 14.206 20.568 -3.266 1.00 44.69 116 ALA A CA 1
ATOM 934 C C . ALA A 1 116 ? 12.708 20.492 -3.599 1.00 44.69 116 ALA A C 1
ATOM 936 O O . ALA A 1 116 ? 11.903 21.317 -3.161 1.00 44.69 116 ALA A O 1
ATOM 937 N N . THR A 1 117 ? 12.318 19.504 -4.403 1.00 53.25 117 THR A N 1
ATOM 938 C CA . THR A 1 117 ? 10.940 19.026 -4.427 1.00 53.25 117 THR A CA 1
ATOM 939 C C . THR A 1 117 ? 10.637 18.530 -3.019 1.00 53.25 117 THR A C 1
ATOM 941 O O . THR A 1 117 ? 11.177 17.511 -2.589 1.00 53.25 117 THR A O 1
ATOM 944 N N . ASP A 1 118 ? 9.829 19.283 -2.276 1.00 66.75 118 ASP A N 1
ATOM 945 C CA . ASP A 1 118 ? 9.403 18.953 -0.914 1.00 66.75 118 ASP A CA 1
ATOM 946 C C . ASP A 1 118 ? 8.391 17.789 -0.999 1.00 66.75 118 ASP A C 1
ATOM 948 O O . ASP A 1 118 ? 7.170 17.971 -0.991 1.00 66.75 118 ASP A O 1
ATOM 952 N N . TYR A 1 119 ? 8.897 16.575 -1.240 1.00 77.62 119 TYR A N 1
ATOM 953 C CA . TYR A 1 119 ? 8.094 15.356 -1.291 1.00 77.62 119 TYR A CA 1
ATOM 954 C C . TYR A 1 119 ? 7.755 14.908 0.130 1.00 77.62 119 TYR A C 1
ATOM 956 O O . TYR A 1 119 ? 8.466 15.199 1.093 1.00 77.62 119 TYR A O 1
ATOM 964 N N . LYS A 1 120 ? 6.627 14.215 0.279 1.00 85.12 120 LYS A N 1
ATOM 965 C CA . LYS A 1 120 ? 6.143 13.782 1.585 1.00 85.12 120 LYS A CA 1
ATOM 966 C C . LYS A 1 120 ? 6.282 12.277 1.729 1.00 85.12 120 LYS A C 1
ATOM 968 O O . LYS A 1 120 ? 5.740 11.521 0.931 1.00 85.12 120 LYS A O 1
ATOM 973 N N . GLU A 1 121 ? 6.938 11.866 2.802 1.00 93.19 121 GLU A N 1
ATOM 974 C CA . GLU A 1 121 ? 7.014 10.468 3.210 1.00 93.19 121 GLU A CA 1
ATOM 975 C C . GLU A 1 121 ? 5.661 9.975 3.745 1.00 93.19 121 GLU A C 1
ATOM 977 O O . GLU A 1 121 ? 4.872 10.720 4.348 1.00 93.19 121 GLU A O 1
ATOM 982 N N . THR A 1 122 ? 5.379 8.693 3.530 1.00 95.88 122 THR A N 1
ATOM 983 C CA . THR A 1 122 ? 4.214 8.045 4.135 1.00 95.88 122 THR A CA 1
ATOM 984 C C . THR A 1 122 ? 4.478 7.753 5.615 1.00 95.88 122 THR A C 1
ATOM 986 O O . THR A 1 122 ? 5.626 7.592 6.030 1.00 95.88 122 THR A O 1
ATOM 989 N N . PRO A 1 123 ? 3.429 7.611 6.446 1.00 96.94 123 PRO A N 1
ATOM 990 C CA . PRO A 1 123 ? 3.592 7.104 7.810 1.00 96.94 123 PRO A CA 1
ATOM 991 C C . PRO A 1 123 ? 4.307 5.743 7.901 1.00 96.94 123 PRO A C 1
ATOM 993 O O . PRO A 1 123 ? 4.879 5.432 8.944 1.00 96.94 123 PRO A O 1
ATOM 996 N N . ASP A 1 124 ? 4.272 4.950 6.827 1.00 98.06 124 ASP A N 1
ATOM 997 C CA . ASP A 1 124 ? 4.879 3.625 6.703 1.00 98.06 124 ASP A CA 1
ATOM 998 C C . ASP A 1 124 ? 6.131 3.621 5.795 1.00 98.06 124 ASP A C 1
ATOM 1000 O O . ASP A 1 124 ? 6.511 2.571 5.275 1.00 98.06 124 ASP A O 1
ATOM 1004 N N . ASP A 1 125 ? 6.812 4.764 5.624 1.00 97.12 125 ASP A N 1
ATOM 1005 C CA . ASP A 1 125 ? 7.968 4.916 4.717 1.00 97.12 125 ASP A CA 1
ATOM 1006 C C . ASP A 1 125 ? 9.043 3.842 4.934 1.00 97.12 125 ASP A C 1
ATOM 1008 O O . ASP A 1 125 ? 9.496 3.197 3.992 1.00 97.12 125 ASP A O 1
ATOM 1012 N N . ALA A 1 126 ? 9.380 3.550 6.192 1.00 96.50 126 ALA A N 1
ATOM 1013 C CA . ALA A 1 126 ? 10.370 2.527 6.519 1.00 96.50 126 ALA A CA 1
ATOM 1014 C C . ALA A 1 126 ? 9.980 1.117 6.029 1.00 96.50 126 ALA A C 1
ATOM 1016 O O . ALA A 1 126 ? 10.862 0.309 5.730 1.00 96.50 126 ALA A O 1
ATOM 1017 N N . VAL A 1 127 ? 8.681 0.798 5.966 1.00 97.19 127 VAL A N 1
ATOM 1018 C CA . VAL A 1 127 ? 8.184 -0.478 5.428 1.00 97.19 127 VAL A CA 1
ATOM 1019 C C . VAL A 1 127 ? 8.222 -0.440 3.904 1.00 97.19 127 VAL A C 1
ATOM 1021 O O . VAL A 1 127 ? 8.722 -1.378 3.293 1.00 97.19 127 VAL A O 1
ATOM 1024 N N . PHE A 1 128 ? 7.772 0.650 3.283 1.00 98.38 128 PHE A N 1
ATOM 1025 C CA . PHE A 1 128 ? 7.828 0.812 1.828 1.00 98.38 128 PHE A CA 1
ATOM 1026 C C . PHE A 1 128 ? 9.252 0.745 1.277 1.00 98.38 128 PHE A C 1
ATOM 1028 O O . PHE A 1 128 ? 9.509 0.015 0.321 1.00 98.38 128 PHE A O 1
ATOM 1035 N N . ARG A 1 129 ? 10.205 1.415 1.928 1.00 97.44 129 ARG A N 1
ATOM 1036 C CA . ARG A 1 129 ? 11.626 1.328 1.582 1.00 97.44 129 ARG A CA 1
ATOM 1037 C C . ARG A 1 129 ? 12.157 -0.089 1.712 1.00 97.44 129 ARG A C 1
ATOM 1039 O O . ARG A 1 129 ? 12.895 -0.534 0.843 1.00 97.44 129 ARG A O 1
ATOM 1046 N N . TRP A 1 130 ? 11.770 -0.812 2.764 1.00 96.50 130 TRP A N 1
ATOM 1047 C CA . TRP A 1 130 ? 12.139 -2.220 2.916 1.00 96.50 130 TRP A CA 1
ATOM 1048 C C . TRP A 1 130 ? 11.589 -3.076 1.770 1.00 96.50 130 TRP A C 1
ATOM 1050 O O . TRP A 1 130 ? 12.335 -3.857 1.187 1.00 96.50 130 TRP A O 1
ATOM 1060 N N . LEU A 1 131 ? 10.307 -2.916 1.428 1.00 97.81 131 LEU A N 1
ATOM 1061 C CA . LEU A 1 131 ? 9.656 -3.635 0.329 1.00 97.81 131 LEU A CA 1
ATOM 1062 C C . LEU A 1 131 ? 10.343 -3.355 -1.013 1.00 97.81 131 LEU A C 1
ATOM 1064 O O . LEU A 1 131 ? 10.624 -4.289 -1.762 1.00 97.81 131 LEU A O 1
ATOM 1068 N N . ALA A 1 132 ? 10.671 -2.090 -1.278 1.00 98.00 132 ALA A N 1
ATOM 1069 C CA . ALA A 1 132 ? 11.369 -1.689 -2.489 1.00 98.00 132 ALA A CA 1
ATOM 1070 C C . ALA A 1 132 ? 12.794 -2.261 -2.541 1.00 98.00 132 ALA A C 1
ATOM 1072 O O . ALA A 1 132 ? 13.186 -2.833 -3.554 1.00 98.00 132 ALA A O 1
ATOM 1073 N N . ILE A 1 133 ? 13.551 -2.185 -1.437 1.00 96.94 133 ILE A N 1
ATOM 1074 C CA . ILE A 1 133 ? 14.903 -2.761 -1.343 1.00 96.94 133 ILE A CA 1
ATOM 1075 C C . ILE A 1 133 ? 14.864 -4.279 -1.529 1.00 96.94 133 ILE A C 1
ATOM 1077 O O . ILE A 1 133 ? 15.728 -4.822 -2.213 1.00 96.94 133 ILE A O 1
ATOM 1081 N N . ALA A 1 134 ? 13.879 -4.968 -0.946 1.00 96.62 134 ALA A N 1
ATOM 1082 C CA . ALA A 1 134 ? 13.746 -6.419 -1.060 1.00 96.62 134 ALA A CA 1
ATOM 1083 C C . ALA A 1 134 ? 13.641 -6.867 -2.524 1.00 96.62 134 ALA A C 1
ATOM 1085 O O . ALA A 1 134 ? 14.242 -7.875 -2.883 1.00 96.62 134 ALA A O 1
ATOM 1086 N N . TYR A 1 135 ? 12.946 -6.097 -3.365 1.00 98.06 135 TYR A N 1
ATOM 1087 C CA . TYR A 1 135 ? 12.892 -6.339 -4.804 1.00 98.06 135 TYR A CA 1
ATOM 1088 C C . TYR A 1 135 ? 14.170 -5.877 -5.521 1.00 98.06 135 TYR A C 1
ATOM 1090 O O . TYR A 1 135 ? 14.815 -6.656 -6.216 1.00 98.06 135 TYR A O 1
ATOM 1098 N N . ALA A 1 136 ? 14.573 -4.617 -5.338 1.00 96.62 136 ALA A N 1
ATOM 1099 C CA . ALA A 1 136 ? 15.672 -4.024 -6.099 1.00 96.62 136 ALA A CA 1
ATOM 1100 C C . ALA A 1 136 ? 17.006 -4.752 -5.876 1.00 96.62 136 ALA A C 1
ATOM 1102 O O . ALA A 1 136 ? 17.720 -5.032 -6.831 1.00 96.62 136 ALA A O 1
ATOM 1103 N N . SER A 1 137 ? 17.315 -5.114 -4.626 1.00 95.62 137 SER A N 1
ATOM 1104 C CA . SER A 1 137 ? 18.567 -5.800 -4.264 1.00 95.62 137 SER A CA 1
ATOM 1105 C C . SER A 1 137 ? 18.646 -7.262 -4.706 1.00 95.62 137 SER A C 1
ATOM 1107 O O . SER A 1 137 ? 19.734 -7.835 -4.714 1.00 95.62 137 SER A O 1
ATOM 1109 N N . THR A 1 138 ? 17.513 -7.875 -5.053 1.00 96.56 138 THR A N 1
ATOM 1110 C CA . THR A 1 138 ? 17.443 -9.265 -5.529 1.00 96.56 138 THR A CA 1
ATOM 1111 C C . THR A 1 138 ? 17.293 -9.351 -7.044 1.00 96.56 138 THR A C 1
ATOM 1113 O O . THR A 1 138 ? 17.566 -10.397 -7.630 1.00 96.56 138 THR A O 1
ATOM 1116 N N . HIS A 1 139 ? 16.913 -8.249 -7.692 1.00 96.12 139 HIS A N 1
ATOM 1117 C CA . HIS A 1 139 ? 16.935 -8.118 -9.140 1.00 96.12 139 HIS A CA 1
ATOM 1118 C C . HIS A 1 139 ? 18.382 -8.067 -9.646 1.00 96.12 139 HIS A C 1
ATOM 1120 O O . HIS A 1 139 ? 19.175 -7.240 -9.195 1.00 96.12 139 HIS A O 1
ATOM 1126 N N . LEU A 1 140 ? 18.719 -8.900 -10.637 1.00 94.12 140 LEU A N 1
ATOM 1127 C CA . LEU A 1 140 ? 20.117 -9.134 -11.035 1.00 94.12 140 LEU A CA 1
ATOM 1128 C C . LEU A 1 140 ? 20.879 -7.869 -11.456 1.00 94.12 140 LEU A C 1
ATOM 1130 O O . LEU A 1 140 ? 22.082 -7.776 -11.230 1.00 94.12 140 LEU A O 1
ATOM 1134 N N . THR A 1 141 ? 20.195 -6.911 -12.079 1.00 90.62 141 THR A N 1
ATOM 1135 C CA . THR A 1 141 ? 20.836 -5.732 -12.687 1.00 90.62 141 THR A CA 1
ATOM 1136 C C . THR A 1 141 ? 20.411 -4.389 -12.081 1.00 90.62 141 THR A C 1
ATOM 1138 O O . THR A 1 141 ? 20.964 -3.364 -12.459 1.00 90.62 141 THR A O 1
ATOM 1141 N N . MET A 1 142 ? 19.449 -4.345 -11.147 1.00 91.19 142 MET A N 1
ATOM 1142 C CA . MET A 1 142 ? 18.809 -3.074 -10.738 1.00 91.19 142 MET A CA 1
ATOM 1143 C C . MET A 1 142 ? 19.670 -2.234 -9.789 1.00 91.19 142 MET A C 1
ATOM 1145 O O . MET A 1 142 ? 19.580 -1.013 -9.791 1.00 91.19 142 MET A O 1
ATOM 1149 N N . THR A 1 143 ? 20.541 -2.871 -9.006 1.00 88.56 143 THR A N 1
ATOM 1150 C CA . THR A 1 143 ? 21.505 -2.188 -8.124 1.00 88.56 143 THR A CA 1
ATOM 1151 C C . THR A 1 143 ? 22.894 -2.048 -8.753 1.00 88.56 143 THR A C 1
ATOM 1153 O O . THR A 1 143 ? 23.869 -1.740 -8.065 1.00 88.56 143 THR A O 1
ATOM 1156 N N . GLU A 1 144 ? 23.036 -2.320 -10.053 1.00 83.88 144 GLU A N 1
ATOM 1157 C CA . GLU A 1 144 ? 24.319 -2.206 -10.745 1.00 83.88 144 GLU A CA 1
ATOM 1158 C C . GLU A 1 144 ? 24.635 -0.742 -11.084 1.00 83.88 144 GLU A C 1
ATOM 1160 O O . GLU A 1 144 ? 24.234 -0.208 -12.114 1.00 83.88 144 GLU A O 1
ATOM 1165 N N . THR A 1 145 ? 25.438 -0.097 -10.237 1.00 69.00 145 THR A N 1
ATOM 1166 C CA . THR A 1 145 ? 25.795 1.332 -10.345 1.00 69.00 145 THR A CA 1
ATOM 1167 C C . THR A 1 145 ? 26.527 1.730 -11.628 1.00 69.00 145 THR A C 1
ATOM 1169 O O . THR A 1 145 ? 26.566 2.908 -11.975 1.00 69.00 145 THR A O 1
ATOM 1172 N N . TYR A 1 146 ? 27.112 0.773 -12.352 1.00 67.12 146 TYR A N 1
ATOM 1173 C CA . TYR A 1 146 ? 27.819 1.031 -13.608 1.00 67.12 146 TYR A CA 1
ATOM 1174 C C . TYR A 1 146 ? 26.895 1.078 -14.833 1.00 67.12 146 TYR A C 1
ATOM 1176 O O . TYR A 1 146 ? 27.336 1.524 -15.892 1.00 67.12 146 TYR A O 1
ATOM 1184 N N . ARG A 1 147 ? 25.641 0.613 -14.715 1.00 65.12 147 ARG A N 1
ATOM 1185 C CA . ARG A 1 147 ? 24.679 0.611 -15.827 1.00 65.12 147 ARG A CA 1
ATOM 1186 C C . ARG A 1 147 ? 23.922 1.932 -15.989 1.00 65.12 147 ARG A C 1
ATOM 1188 O O . ARG A 1 147 ? 23.399 2.165 -17.072 1.00 65.12 147 ARG A O 1
ATOM 1195 N N . GLY A 1 148 ? 23.962 2.817 -14.987 1.00 63.56 148 GLY A N 1
ATOM 1196 C CA . GLY A 1 148 ? 23.246 4.099 -14.998 1.00 63.56 148 GLY A CA 1
ATOM 1197 C C . GLY A 1 148 ? 21.723 3.931 -15.078 1.00 63.56 148 GLY A C 1
ATOM 1198 O O . GLY A 1 148 ? 21.218 2.817 -15.200 1.00 63.56 148 GLY A O 1
ATOM 1199 N N . ALA A 1 149 ? 20.983 5.038 -15.002 1.00 71.50 149 ALA A N 1
ATOM 1200 C CA . ALA A 1 149 ? 19.565 5.028 -15.359 1.00 71.50 149 ALA A CA 1
ATOM 1201 C C . ALA A 1 149 ? 19.401 5.015 -16.892 1.00 71.50 149 ALA A C 1
ATOM 1203 O O . ALA A 1 149 ? 20.317 5.358 -17.643 1.00 71.50 149 ALA A O 1
ATOM 1204 N N . CYS A 1 150 ? 18.230 4.597 -17.366 1.00 78.19 150 CYS A N 1
ATOM 1205 C CA . CYS A 1 150 ? 17.960 4.354 -18.782 1.00 78.19 150 CYS A CA 1
ATOM 1206 C C . CYS A 1 150 ? 18.094 5.619 -19.637 1.00 78.19 150 CYS A C 1
ATOM 1208 O O . CYS A 1 150 ? 18.589 5.577 -20.767 1.00 78.19 150 CYS A O 1
ATOM 1210 N N . HIS A 1 151 ? 17.596 6.744 -19.118 1.00 72.12 151 HIS A N 1
ATOM 1211 C CA . HIS A 1 151 ? 17.431 7.980 -19.888 1.00 72.12 151 HIS A CA 1
ATOM 1212 C C . HIS A 1 151 ? 17.999 9.229 -19.206 1.00 72.12 151 HIS A C 1
ATOM 1214 O O . HIS A 1 151 ? 18.237 10.230 -19.882 1.00 72.12 151 HIS A O 1
ATOM 1220 N N . THR A 1 152 ? 18.200 9.194 -17.890 1.00 69.25 152 THR A N 1
ATOM 1221 C CA . THR A 1 152 ? 18.691 10.322 -17.088 1.00 69.25 152 THR A CA 1
ATOM 1222 C C . THR A 1 152 ? 19.842 9.882 -16.196 1.00 69.25 152 THR A C 1
ATOM 1224 O O . THR A 1 152 ? 20.209 8.711 -16.181 1.00 69.25 152 THR A O 1
ATOM 1227 N N . ASP A 1 153 ? 20.402 10.813 -15.428 1.00 74.38 153 ASP A N 1
ATOM 1228 C CA . ASP A 1 153 ? 21.283 10.447 -14.326 1.00 74.38 153 ASP A CA 1
ATOM 1229 C C . ASP A 1 153 ? 20.525 9.575 -13.311 1.00 74.38 153 ASP A C 1
ATOM 1231 O O . ASP A 1 153 ? 19.306 9.706 -13.129 1.00 74.38 153 ASP A O 1
ATOM 1235 N N . ASP A 1 154 ? 21.251 8.658 -12.671 1.00 78.75 154 ASP A N 1
ATOM 1236 C CA . ASP A 1 154 ? 20.691 7.774 -11.654 1.00 78.75 154 ASP A CA 1
ATOM 1237 C C . ASP A 1 154 ? 20.294 8.579 -10.407 1.00 78.75 154 ASP A C 1
ATOM 1239 O O . ASP A 1 154 ? 21.132 9.006 -9.614 1.00 78.75 154 ASP A O 1
ATOM 1243 N N . SER A 1 155 ? 18.986 8.764 -10.229 1.00 79.38 155 SER A N 1
ATOM 1244 C CA . SER A 1 155 ? 18.396 9.450 -9.072 1.00 79.38 155 SER A CA 1
ATOM 1245 C C . SER A 1 155 ? 18.226 8.541 -7.846 1.00 79.38 155 SER A C 1
ATOM 1247 O O . SER A 1 155 ? 17.856 9.014 -6.767 1.00 79.38 155 SER A O 1
ATOM 1249 N N . THR A 1 156 ? 18.519 7.243 -7.984 1.00 82.62 156 THR A N 1
ATOM 1250 C CA . THR A 1 156 ? 18.392 6.236 -6.919 1.00 82.62 156 THR A CA 1
ATOM 1251 C C . THR A 1 156 ? 19.649 6.109 -6.056 1.00 82.62 156 THR A C 1
ATOM 1253 O O . THR A 1 156 ? 19.649 5.363 -5.072 1.00 82.62 156 THR A O 1
ATOM 1256 N N . ASN A 1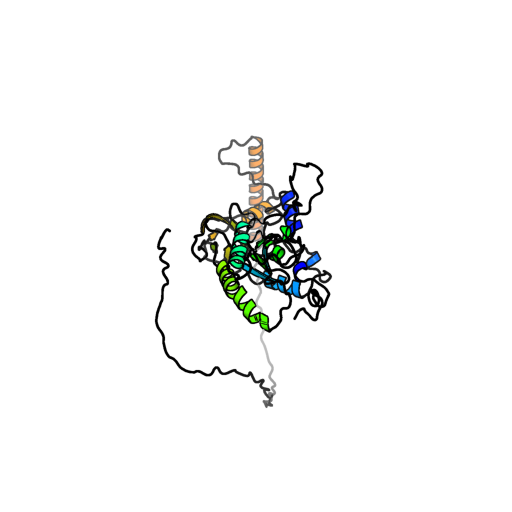 157 ? 20.725 6.833 -6.396 1.00 81.81 157 ASN A N 1
ATOM 1257 C CA . ASN A 1 157 ? 22.040 6.729 -5.757 1.00 81.81 157 ASN A CA 1
ATOM 1258 C C . ASN A 1 157 ? 22.554 5.276 -5.696 1.00 81.81 157 ASN A C 1
ATOM 1260 O O . ASN A 1 157 ? 23.126 4.857 -4.687 1.00 81.81 157 ASN A O 1
ATOM 1264 N N . GLY A 1 158 ? 22.306 4.485 -6.743 1.00 82.56 158 GLY A N 1
ATOM 1265 C CA . GLY A 1 158 ? 22.719 3.087 -6.829 1.00 82.56 158 GLY A CA 1
ATOM 1266 C C . GLY A 1 158 ? 21.895 2.091 -6.016 1.00 82.56 158 GLY A C 1
ATOM 1267 O O . GLY A 1 158 ? 22.210 0.903 -6.022 1.00 82.56 158 GLY A O 1
ATOM 1268 N N . MET A 1 159 ? 20.860 2.537 -5.299 1.00 87.62 159 MET A N 1
ATOM 1269 C CA . MET A 1 159 ? 20.011 1.640 -4.508 1.00 87.62 159 MET A CA 1
ATOM 1270 C C . MET A 1 159 ? 18.902 0.984 -5.339 1.00 87.62 159 MET A C 1
ATOM 1272 O O . MET A 1 159 ? 18.257 0.062 -4.845 1.00 87.62 159 MET A O 1
ATOM 1276 N N . GLY A 1 160 ? 18.639 1.474 -6.556 1.00 92.00 160 GLY A N 1
ATOM 1277 C CA . GLY A 1 160 ? 17.553 0.979 -7.407 1.00 92.00 160 GLY A CA 1
ATOM 1278 C C . GLY A 1 160 ? 16.153 1.311 -6.880 1.00 92.00 160 GLY A C 1
ATOM 1279 O O . GLY A 1 160 ? 15.172 0.744 -7.352 1.00 92.00 160 GLY A O 1
ATOM 1280 N N . ILE A 1 161 ? 16.040 2.210 -5.893 1.00 94.75 161 ILE A N 1
ATOM 1281 C CA . ILE A 1 161 ? 14.770 2.626 -5.287 1.00 94.75 161 ILE A CA 1
ATOM 1282 C C . ILE A 1 161 ? 14.657 4.149 -5.203 1.00 94.75 161 ILE A C 1
ATOM 1284 O O . ILE A 1 161 ? 15.654 4.843 -4.987 1.00 94.75 161 ILE A O 1
ATOM 1288 N N . ILE A 1 162 ? 13.440 4.678 -5.314 1.00 94.06 162 ILE A N 1
ATOM 1289 C CA . ILE A 1 162 ? 13.167 6.112 -5.157 1.00 94.06 162 ILE A CA 1
ATOM 1290 C C . ILE A 1 162 ? 11.723 6.358 -4.699 1.00 94.06 162 ILE A C 1
ATOM 1292 O O . ILE A 1 162 ? 10.821 5.595 -5.021 1.00 94.06 162 ILE A O 1
ATOM 1296 N N . ASN A 1 163 ? 11.473 7.426 -3.941 1.00 95.19 163 ASN A N 1
ATOM 1297 C CA . ASN A 1 163 ? 10.099 7.844 -3.659 1.00 95.19 163 ASN A CA 1
ATOM 1298 C C . ASN A 1 163 ? 9.439 8.379 -4.947 1.00 95.19 163 ASN A C 1
ATOM 1300 O O . ASN A 1 163 ? 10.066 9.152 -5.675 1.00 95.19 163 ASN A O 1
ATOM 1304 N N . GLY A 1 164 ? 8.184 8.004 -5.212 1.00 93.62 164 GLY A N 1
ATOM 1305 C CA . GLY A 1 164 ? 7.483 8.389 -6.443 1.00 93.62 164 GLY A CA 1
ATOM 1306 C C . GLY A 1 164 ? 7.385 9.906 -6.632 1.00 93.62 164 GLY A C 1
ATOM 1307 O O . GLY A 1 164 ? 7.803 10.431 -7.665 1.00 93.62 164 GLY A O 1
ATOM 1308 N N . GLY A 1 165 ? 6.971 10.629 -5.588 1.00 92.31 165 GLY A N 1
ATOM 1309 C CA . GLY A 1 165 ? 6.870 12.089 -5.579 1.00 92.31 165 GLY A CA 1
ATOM 1310 C C . GLY A 1 165 ? 8.210 12.804 -5.739 1.00 92.31 165 GLY A C 1
ATOM 1311 O O . GLY A 1 165 ? 8.251 13.891 -6.315 1.00 92.31 165 GLY A O 1
ATOM 1312 N N . LYS A 1 166 ? 9.310 12.194 -5.276 1.00 90.62 166 LYS A N 1
ATOM 1313 C CA . LYS A 1 166 ? 10.675 12.695 -5.506 1.00 90.62 166 LYS A CA 1
ATOM 1314 C C . LYS A 1 166 ? 11.127 12.496 -6.956 1.00 90.62 166 LYS A C 1
ATOM 1316 O O . LYS A 1 166 ? 11.841 13.338 -7.487 1.00 90.62 166 LYS A O 1
ATOM 1321 N N . TRP A 1 167 ? 10.764 11.377 -7.580 1.00 89.81 167 TRP A N 1
ATOM 1322 C CA . TRP A 1 167 ? 11.208 11.052 -8.935 1.00 89.81 167 TRP A CA 1
ATOM 1323 C C . TRP A 1 167 ? 10.413 11.798 -10.005 1.00 89.81 167 TRP A C 1
ATOM 1325 O O . TRP A 1 167 ? 10.965 12.599 -10.758 1.00 89.81 167 TRP A O 1
ATOM 1335 N N . LYS A 1 168 ? 9.110 11.514 -10.083 1.00 86.44 168 LYS A N 1
ATOM 1336 C CA . LYS A 1 168 ? 8.168 12.092 -11.042 1.00 86.44 168 LYS A CA 1
ATOM 1337 C C . LYS A 1 168 ? 6.822 12.200 -10.347 1.00 86.44 168 LYS A C 1
ATOM 1339 O O . LYS A 1 168 ? 6.089 11.224 -10.255 1.00 86.44 168 LYS A O 1
ATOM 1344 N N . SER A 1 169 ? 6.526 13.397 -9.845 1.00 91.75 169 SER A N 1
ATOM 1345 C CA . SER A 1 169 ? 5.278 13.647 -9.131 1.00 91.75 169 SER A CA 1
ATOM 1346 C C . SER A 1 169 ? 4.072 13.417 -10.038 1.00 91.75 169 SER A C 1
ATOM 1348 O O . SER A 1 169 ? 3.832 14.210 -10.953 1.00 91.75 169 SER A O 1
ATOM 1350 N N . THR A 1 170 ? 3.264 12.419 -9.700 1.00 91.69 170 THR A N 1
ATOM 1351 C CA . THR A 1 170 ? 2.066 12.039 -10.452 1.00 91.69 170 THR A CA 1
ATOM 1352 C C . THR A 1 170 ? 0.841 12.067 -9.543 1.00 91.69 170 THR A C 1
ATOM 1354 O O . THR A 1 170 ? 0.911 11.738 -8.362 1.00 91.69 170 THR A O 1
ATOM 1357 N N . ILE A 1 171 ? -0.293 12.514 -10.080 1.00 92.75 171 ILE A N 1
ATOM 1358 C CA . ILE A 1 171 ? -1.563 12.604 -9.350 1.00 92.75 171 ILE A CA 1
ATOM 1359 C C . ILE A 1 171 ? -2.494 11.467 -9.765 1.00 92.75 171 ILE A C 1
ATOM 1361 O O . ILE A 1 171 ? -2.456 11.028 -10.908 1.00 92.75 171 ILE A O 1
ATOM 1365 N N . GLY A 1 172 ? -3.356 11.020 -8.850 1.00 93.38 172 GLY A N 1
ATOM 1366 C CA . GLY A 1 172 ? -4.346 9.984 -9.162 1.00 93.38 172 GLY A CA 1
ATOM 1367 C C . GLY A 1 172 ? -3.728 8.615 -9.451 1.00 93.38 172 GLY A C 1
ATOM 1368 O O . GLY A 1 172 ? -4.273 7.869 -10.262 1.00 93.38 172 GLY A O 1
ATOM 1369 N N . THR A 1 173 ? -2.596 8.284 -8.815 1.00 96.56 173 THR A N 1
ATOM 1370 C CA . THR A 1 173 ? -1.936 6.994 -9.043 1.00 96.56 173 THR A CA 1
ATOM 1371 C C . THR A 1 173 ? -2.654 5.833 -8.362 1.00 96.56 173 THR A C 1
ATOM 1373 O O . THR A 1 173 ? -3.259 5.981 -7.293 1.00 96.56 173 THR A O 1
ATOM 1376 N N . MET A 1 174 ? -2.543 4.642 -8.954 1.00 96.81 174 MET A N 1
ATOM 1377 C CA . MET A 1 174 ? -3.032 3.398 -8.351 1.00 96.81 174 MET A CA 1
ATOM 1378 C C . MET A 1 174 ? -2.360 3.094 -7.002 1.00 96.81 174 MET A C 1
ATOM 1380 O O . MET A 1 174 ? -3.035 2.629 -6.080 1.00 96.81 174 MET A O 1
ATOM 1384 N N . ASN A 1 175 ? -1.065 3.401 -6.843 1.00 96.62 175 ASN A N 1
ATOM 1385 C CA . ASN A 1 175 ? -0.342 3.155 -5.591 1.00 96.62 175 ASN A CA 1
ATOM 1386 C C . ASN A 1 175 ? -0.906 3.976 -4.429 1.00 96.62 175 ASN A C 1
ATOM 1388 O O . ASN A 1 175 ? -1.250 3.433 -3.375 1.00 96.62 175 ASN A O 1
ATOM 1392 N N . ASP A 1 176 ? -1.014 5.294 -4.629 1.00 97.19 176 ASP A N 1
ATOM 1393 C CA . ASP A 1 176 ? -1.488 6.210 -3.597 1.00 97.19 176 ASP A CA 1
ATOM 1394 C C . ASP A 1 176 ? -2.945 5.895 -3.246 1.00 97.19 176 ASP A C 1
ATOM 1396 O O . ASP A 1 176 ? -3.313 5.874 -2.069 1.00 97.19 176 ASP A O 1
ATOM 1400 N N . PHE A 1 177 ? -3.766 5.555 -4.247 1.00 97.69 177 PHE A N 1
ATOM 1401 C CA . PHE A 1 177 ? -5.128 5.082 -4.021 1.00 97.69 177 PHE A CA 1
ATOM 1402 C C . PHE A 1 177 ? -5.169 3.800 -3.178 1.00 97.69 177 PHE A C 1
ATOM 1404 O O . PHE A 1 177 ? -5.926 3.738 -2.206 1.00 97.69 177 PHE A O 1
ATOM 1411 N N . SER A 1 178 ? -4.342 2.802 -3.502 1.00 97.62 178 SER A N 1
ATOM 1412 C CA . SER A 1 178 ? -4.266 1.531 -2.770 1.00 97.62 178 SER A CA 1
ATOM 1413 C C . SER A 1 178 ? -3.994 1.760 -1.290 1.00 97.62 178 SER A C 1
ATOM 1415 O O . SER A 1 178 ? -4.748 1.276 -0.440 1.00 97.62 178 SER A O 1
ATOM 1417 N N . TYR A 1 179 ? -2.983 2.575 -0.988 1.00 98.12 179 TYR A N 1
ATOM 1418 C CA . TYR A 1 179 ? -2.579 2.883 0.378 1.00 98.12 179 TYR A CA 1
ATOM 1419 C C . TYR A 1 179 ? -3.617 3.737 1.124 1.00 98.12 179 TYR A C 1
ATOM 1421 O O . TYR A 1 179 ? -3.892 3.514 2.300 1.00 98.12 179 TYR A O 1
ATOM 1429 N N . LEU A 1 180 ? -4.239 4.717 0.462 1.00 97.69 180 LEU A N 1
ATOM 1430 C CA . LEU A 1 180 ? -5.159 5.654 1.116 1.00 97.69 180 LEU A CA 1
ATOM 1431 C C . LEU A 1 180 ? -6.590 5.119 1.261 1.00 97.69 180 LEU A C 1
ATOM 1433 O O . LEU A 1 180 ? -7.291 5.487 2.214 1.00 97.69 180 LEU A O 1
ATOM 1437 N N . HIS A 1 181 ? -7.043 4.271 0.337 1.00 97.56 181 HIS A N 1
ATOM 1438 C CA . HIS A 1 181 ? -8.412 3.759 0.296 1.00 97.56 181 HIS A CA 1
ATOM 1439 C C . HIS A 1 181 ? -8.561 2.330 0.835 1.00 97.56 181 HIS A C 1
ATOM 1441 O O . HIS A 1 181 ? -9.653 1.959 1.265 1.00 97.56 181 HIS A O 1
ATOM 1447 N N . THR A 1 182 ? -7.490 1.535 0.860 1.00 97.62 182 THR A N 1
ATOM 1448 C CA . THR A 1 182 ? -7.549 0.115 1.242 1.00 97.62 182 THR A CA 1
ATOM 1449 C C . THR A 1 182 ? -6.529 -0.228 2.336 1.00 97.62 182 THR A C 1
ATOM 1451 O O . THR A 1 182 ? -5.968 0.661 2.971 1.00 97.62 182 THR A O 1
ATOM 1454 N N . ASN A 1 183 ? -6.327 -1.523 2.609 1.00 97.88 183 ASN A N 1
ATOM 1455 C CA . ASN A 1 183 ? -5.230 -2.011 3.455 1.00 97.88 183 ASN A CA 1
ATOM 1456 C C . ASN A 1 183 ? -3.944 -2.307 2.655 1.00 97.88 183 ASN A C 1
ATOM 1458 O O . ASN A 1 183 ? -2.932 -2.658 3.261 1.00 97.88 183 ASN A O 1
ATOM 1462 N N . CYS A 1 184 ? -4.005 -2.262 1.322 1.00 98.25 184 CYS A N 1
ATOM 1463 C CA . CYS A 1 184 ? -2.954 -2.758 0.447 1.00 98.25 184 CYS A CA 1
ATOM 1464 C C . CYS A 1 184 ? -1.783 -1.778 0.376 1.00 98.25 184 CYS A C 1
ATOM 1466 O O . CYS A 1 184 ? -1.967 -0.592 0.101 1.00 98.25 184 CYS A O 1
ATOM 1468 N N . PHE A 1 185 ? -0.574 -2.287 0.597 1.00 98.19 185 PHE A N 1
ATOM 1469 C CA . PHE A 1 185 ? 0.656 -1.550 0.345 1.00 98.19 185 PHE A CA 1
ATOM 1470 C C . PHE A 1 185 ? 1.116 -1.900 -1.063 1.00 98.19 185 PHE A C 1
ATOM 1472 O O . PHE A 1 185 ? 1.476 -3.048 -1.317 1.00 98.19 185 PHE A O 1
ATOM 1479 N N . GLU A 1 186 ? 1.077 -0.931 -1.970 1.00 97.50 186 GLU A N 1
ATOM 1480 C CA . GLU A 1 186 ? 1.454 -1.133 -3.366 1.00 97.50 186 GLU A CA 1
ATOM 1481 C C . GLU A 1 186 ? 2.692 -0.308 -3.735 1.00 97.50 186 GLU A C 1
ATOM 1483 O O . GLU A 1 186 ? 2.872 0.806 -3.241 1.00 97.50 186 GLU A O 1
ATOM 1488 N N . ILE A 1 187 ? 3.562 -0.893 -4.558 1.00 98.12 187 ILE A N 1
ATOM 1489 C CA . ILE A 1 187 ? 4.769 -0.266 -5.112 1.00 98.12 187 ILE A CA 1
ATOM 1490 C C . ILE A 1 187 ? 4.767 -0.397 -6.639 1.00 98.12 187 ILE A C 1
ATOM 1492 O O . ILE A 1 187 ? 4.159 -1.331 -7.172 1.00 98.12 187 ILE A O 1
ATOM 1496 N N . SER A 1 188 ? 5.501 0.473 -7.336 1.00 97.88 188 SER A N 1
ATOM 1497 C CA . SER A 1 188 ? 5.728 0.316 -8.776 1.00 97.88 188 SER A CA 1
ATOM 1498 C C . SER A 1 188 ? 7.112 -0.210 -9.066 1.00 97.88 188 SER A C 1
ATOM 1500 O O . SER A 1 188 ? 8.115 0.308 -8.581 1.00 97.88 188 SER A O 1
ATOM 1502 N N . ILE A 1 189 ? 7.169 -1.227 -9.910 1.00 97.88 189 ILE A N 1
ATOM 1503 C CA . ILE A 1 189 ? 8.402 -1.881 -10.313 1.00 97.88 189 ILE A CA 1
ATOM 1504 C C . ILE A 1 189 ? 8.626 -1.583 -11.787 1.00 97.88 189 ILE A C 1
ATOM 1506 O O . ILE A 1 189 ? 7.863 -2.039 -12.635 1.00 97.88 189 ILE A O 1
ATOM 1510 N N . TYR A 1 190 ? 9.688 -0.850 -12.097 1.00 95.31 190 TYR A N 1
ATOM 1511 C CA . TYR A 1 190 ? 10.134 -0.607 -13.460 1.00 95.31 190 TYR A CA 1
ATOM 1512 C C . TYR A 1 190 ? 11.216 -1.631 -13.794 1.00 95.31 190 TYR A C 1
ATOM 1514 O O . TYR A 1 190 ? 12.316 -1.582 -13.245 1.00 95.31 190 TYR A O 1
ATOM 1522 N N . VAL A 1 191 ? 10.872 -2.605 -14.639 1.00 93.62 191 VAL A N 1
ATOM 1523 C CA . VAL A 1 191 ? 11.702 -3.807 -14.854 1.00 93.62 191 VAL A CA 1
ATOM 1524 C C . VAL A 1 191 ? 12.828 -3.605 -15.865 1.00 93.62 191 VAL A C 1
ATOM 1526 O O . VAL A 1 191 ? 13.766 -4.392 -15.895 1.00 93.62 191 VAL A O 1
ATOM 1529 N N . GLY A 1 192 ? 12.771 -2.551 -16.681 1.00 89.75 192 GLY A N 1
ATOM 1530 C CA . GLY A 1 192 ? 13.776 -2.302 -17.706 1.00 89.75 192 GLY A CA 1
ATOM 1531 C C . GLY A 1 192 ? 13.469 -1.112 -18.612 1.00 89.75 192 GLY A C 1
ATOM 1532 O O . GLY A 1 192 ? 12.342 -0.611 -18.690 1.00 89.75 192 GLY A O 1
ATOM 1533 N N . CYS A 1 193 ? 14.505 -0.670 -19.326 1.00 87.69 193 CYS A N 1
ATOM 1534 C CA . CYS A 1 193 ? 14.462 0.498 -20.205 1.00 87.69 193 CYS A CA 1
ATOM 1535 C C . CYS A 1 193 ? 13.575 0.297 -21.437 1.00 87.69 193 CYS A C 1
ATOM 1537 O O . CYS A 1 193 ? 12.863 1.214 -21.844 1.00 87.69 193 CYS A O 1
ATOM 1539 N N . ASP A 1 194 ? 13.616 -0.890 -22.049 1.00 88.44 194 ASP A N 1
ATOM 1540 C CA . ASP A 1 194 ? 12.752 -1.181 -23.188 1.00 88.44 194 ASP A CA 1
ATOM 1541 C C . ASP A 1 194 ? 11.351 -1.554 -22.693 1.00 88.44 194 ASP A C 1
ATOM 1543 O O . ASP A 1 194 ? 11.149 -2.571 -22.034 1.00 88.44 194 ASP A O 1
ATOM 1547 N N . LYS A 1 195 ? 10.362 -0.719 -23.027 1.00 89.19 195 LYS A N 1
ATOM 1548 C CA . LYS A 1 195 ? 8.948 -0.971 -22.718 1.00 89.19 195 LYS A CA 1
ATOM 1549 C C . LYS A 1 195 ? 8.384 -2.177 -23.468 1.00 89.19 195 LYS A C 1
ATOM 1551 O O . LYS A 1 195 ? 7.399 -2.756 -23.020 1.00 89.19 195 LYS A O 1
ATOM 1556 N N . PHE A 1 196 ? 8.948 -2.507 -24.630 1.00 90.94 196 PHE A N 1
ATOM 1557 C CA . PHE A 1 196 ? 8.482 -3.596 -25.482 1.00 90.94 196 PHE A CA 1
ATOM 1558 C C . PHE A 1 196 ? 9.686 -4.350 -26.078 1.00 90.94 196 PHE A C 1
ATOM 1560 O O . PHE A 1 196 ? 9.959 -4.224 -27.284 1.00 90.94 196 PHE A O 1
ATOM 1567 N N . PRO A 1 197 ? 10.410 -5.122 -25.237 1.00 89.56 197 PRO A N 1
ATOM 1568 C CA . PRO A 1 197 ? 11.616 -5.834 -25.647 1.00 89.56 197 PRO A CA 1
ATOM 1569 C C . PRO A 1 197 ? 11.318 -6.873 -26.729 1.00 89.56 197 PRO A C 1
ATOM 1571 O O . PRO A 1 197 ? 10.173 -7.291 -26.947 1.00 89.56 197 PRO A O 1
ATOM 1574 N N . HIS A 1 198 ? 12.351 -7.293 -27.456 1.00 91.62 198 HIS A N 1
ATOM 1575 C CA . HIS A 1 198 ? 12.205 -8.351 -28.446 1.00 91.62 198 HIS A CA 1
ATOM 1576 C C . HIS A 1 198 ? 11.967 -9.710 -27.761 1.00 91.62 198 HIS A C 1
ATOM 1578 O O . HIS A 1 198 ? 12.451 -9.964 -26.661 1.00 91.62 198 HIS A O 1
ATOM 1584 N N . GLU A 1 199 ? 11.258 -10.630 -28.426 1.00 94.50 199 GLU A N 1
ATOM 1585 C CA . GLU A 1 199 ? 10.928 -11.961 -27.877 1.00 94.50 199 GLU A CA 1
ATOM 1586 C C . GLU A 1 199 ? 12.168 -12.720 -27.367 1.00 94.50 199 GLU A C 1
ATOM 1588 O O . GLU A 1 199 ? 12.114 -13.420 -26.359 1.00 94.50 199 GLU A O 1
ATOM 1593 N N . SER A 1 200 ? 13.312 -12.531 -28.029 1.00 95.50 200 SER A N 1
ATOM 1594 C CA . SER A 1 200 ? 14.592 -13.145 -27.655 1.00 95.50 200 SER A CA 1
ATOM 1595 C C . SER A 1 200 ? 15.139 -12.697 -26.297 1.00 95.50 200 SER A C 1
ATOM 1597 O O . SER A 1 200 ? 15.974 -13.398 -25.733 1.00 95.50 200 SER A O 1
ATOM 1599 N N . GLU A 1 201 ? 14.711 -11.543 -25.785 1.00 93.44 201 GLU A N 1
ATOM 1600 C CA . GLU A 1 201 ? 15.179 -10.975 -24.514 1.00 93.44 201 GLU A CA 1
ATOM 1601 C C . GLU A 1 201 ? 14.320 -11.439 -23.328 1.00 93.44 201 GLU A C 1
ATOM 1603 O O . GLU A 1 201 ? 14.786 -11.439 -22.191 1.00 93.44 201 GLU A O 1
ATOM 1608 N N . LEU A 1 202 ? 13.099 -11.933 -23.579 1.00 95.56 202 LEU A N 1
ATOM 1609 C CA . LEU A 1 202 ? 12.132 -12.294 -22.533 1.00 95.56 202 LEU A CA 1
ATOM 1610 C C . LEU A 1 202 ? 12.653 -13.354 -21.554 1.00 95.56 202 LEU A C 1
ATOM 1612 O O . LEU A 1 202 ? 12.343 -13.302 -20.366 1.00 95.56 202 LEU A O 1
ATOM 1616 N N . ALA A 1 203 ? 13.453 -14.312 -22.030 1.00 97.44 203 ALA A N 1
ATOM 1617 C CA . ALA A 1 203 ? 14.040 -15.336 -21.166 1.00 97.44 203 ALA A CA 1
ATOM 1618 C C . ALA A 1 203 ? 15.057 -14.744 -20.177 1.00 97.44 203 ALA A C 1
ATOM 1620 O O . ALA A 1 203 ? 15.122 -15.179 -19.029 1.00 97.44 203 ALA A O 1
ATOM 1621 N N . GLN A 1 204 ? 15.823 -13.741 -20.613 1.00 95.31 204 GLN A N 1
ATOM 1622 C CA . GLN A 1 204 ? 16.765 -13.040 -19.748 1.00 95.31 204 GLN A CA 1
ATOM 1623 C C . GLN A 1 204 ? 16.028 -12.117 -18.777 1.00 95.31 204 GLN A C 1
ATOM 1625 O O . GLN A 1 204 ? 16.371 -12.097 -17.600 1.00 95.31 204 GLN A O 1
ATOM 1630 N N . GLU A 1 205 ? 14.988 -11.412 -19.233 1.00 95.25 205 GLU A N 1
ATOM 1631 C CA . GLU A 1 205 ? 14.169 -10.578 -18.349 1.00 95.25 205 GLU A CA 1
ATOM 1632 C C . GLU A 1 205 ? 13.470 -11.400 -17.267 1.00 95.25 205 GLU A C 1
ATOM 1634 O O . GLU A 1 205 ? 13.431 -10.999 -16.105 1.00 95.25 205 GLU A O 1
ATOM 1639 N N . TRP A 1 206 ? 12.989 -12.597 -17.604 1.00 97.25 206 TRP A N 1
ATOM 1640 C CA . TRP A 1 206 ? 12.487 -13.526 -16.600 1.00 97.25 206 TRP A CA 1
ATOM 1641 C C . TRP A 1 206 ? 13.555 -13.863 -15.556 1.00 97.25 206 TRP A C 1
ATOM 1643 O O . TRP A 1 206 ? 13.284 -13.745 -14.364 1.00 97.25 206 TRP A O 1
ATOM 1653 N N . GLU A 1 207 ? 14.766 -14.234 -15.975 1.00 97.75 207 GLU A N 1
ATOM 1654 C CA . GLU A 1 207 ? 15.836 -14.590 -15.039 1.00 97.75 207 GLU A CA 1
ATOM 1655 C C . GLU A 1 207 ? 16.264 -13.401 -14.162 1.00 97.75 207 GLU A C 1
ATOM 1657 O O . GLU A 1 207 ? 16.499 -13.576 -12.969 1.00 97.75 207 GLU A O 1
ATOM 1662 N N . ASN A 1 208 ? 16.270 -12.182 -14.713 1.00 95.62 208 ASN A N 1
ATOM 1663 C CA . ASN A 1 208 ? 16.563 -10.955 -13.967 1.00 95.62 208 ASN A CA 1
ATOM 1664 C C . ASN A 1 208 ? 15.564 -10.702 -12.825 1.00 95.62 208 ASN A C 1
ATOM 1666 O O . ASN A 1 208 ? 15.961 -10.229 -11.758 1.00 95.62 208 ASN A O 1
ATOM 1670 N N . ASN A 1 209 ? 14.285 -11.021 -13.052 1.00 97.50 209 ASN A N 1
ATOM 1671 C CA . ASN A 1 209 ? 13.169 -10.664 -12.174 1.00 97.50 209 ASN A CA 1
ATOM 1672 C C . ASN A 1 209 ? 12.666 -11.829 -11.302 1.00 97.50 209 ASN A C 1
ATOM 1674 O O . ASN A 1 209 ? 11.973 -11.595 -10.310 1.00 97.50 209 ASN A O 1
ATOM 1678 N N . ARG A 1 210 ? 12.973 -13.083 -11.658 1.00 97.94 210 ARG A N 1
ATOM 1679 C CA . ARG A 1 210 ? 12.388 -14.293 -11.053 1.00 97.94 210 ARG A CA 1
ATOM 1680 C C . ARG A 1 210 ? 12.550 -14.334 -9.538 1.00 97.94 210 ARG A C 1
ATOM 1682 O O . ARG A 1 210 ? 11.559 -14.508 -8.831 1.00 97.94 210 ARG A O 1
ATOM 1689 N N . GLU A 1 211 ? 13.777 -14.195 -9.046 1.00 98.06 211 GLU A N 1
ATOM 1690 C CA . GLU A 1 211 ? 14.047 -14.244 -7.605 1.00 98.06 211 GLU A CA 1
ATOM 1691 C C . GLU A 1 211 ? 13.447 -13.026 -6.892 1.00 98.06 211 GLU A C 1
ATOM 1693 O O . GLU A 1 211 ? 12.821 -13.168 -5.844 1.00 98.06 211 GLU A O 1
ATOM 1698 N N . ALA A 1 212 ? 13.527 -11.845 -7.511 1.00 98.00 212 ALA A N 1
ATOM 1699 C CA . ALA A 1 212 ? 12.979 -10.613 -6.952 1.00 98.00 212 ALA A CA 1
ATOM 1700 C C . ALA A 1 212 ? 11.460 -10.661 -6.755 1.00 98.00 212 ALA A C 1
ATOM 1702 O O . ALA A 1 212 ? 10.949 -10.245 -5.713 1.00 98.00 212 ALA A O 1
ATOM 1703 N N . LEU A 1 213 ? 10.730 -11.237 -7.713 1.00 98.25 213 LEU A N 1
ATOM 1704 C CA . LEU A 1 213 ? 9.287 -11.451 -7.604 1.00 98.25 213 LEU A CA 1
ATOM 1705 C C . LEU A 1 213 ? 8.936 -12.418 -6.465 1.00 98.25 213 LEU A C 1
ATOM 1707 O O . LEU A 1 213 ? 7.983 -12.167 -5.724 1.00 98.25 213 LEU A O 1
ATOM 1711 N N . LEU A 1 214 ? 9.695 -13.507 -6.305 1.00 98.00 214 LEU A N 1
ATOM 1712 C CA . LEU A 1 214 ? 9.483 -14.478 -5.227 1.00 98.00 214 LEU A CA 1
ATOM 1713 C C . LEU A 1 214 ? 9.741 -13.845 -3.858 1.00 98.00 214 LEU A C 1
ATOM 1715 O O . LEU A 1 214 ? 8.862 -13.875 -2.996 1.00 98.00 214 LEU A O 1
ATOM 1719 N N . VAL A 1 215 ? 10.892 -13.192 -3.692 1.00 97.31 215 VAL A N 1
ATOM 1720 C CA . VAL A 1 215 ? 11.265 -12.516 -2.445 1.00 97.31 215 VAL A CA 1
ATOM 1721 C C . VAL A 1 215 ? 10.260 -11.421 -2.098 1.00 97.31 215 VAL A C 1
ATOM 1723 O O . VAL A 1 215 ? 9.884 -11.284 -0.932 1.00 97.31 215 VAL A O 1
ATOM 1726 N N . PHE A 1 216 ? 9.769 -10.666 -3.082 1.00 97.88 216 PHE A N 1
ATOM 1727 C CA . PHE A 1 216 ? 8.732 -9.664 -2.856 1.00 97.88 216 PHE A CA 1
ATOM 1728 C C . PHE A 1 216 ? 7.424 -10.286 -2.348 1.00 97.88 216 PHE A C 1
ATOM 1730 O O . PHE A 1 216 ? 6.882 -9.827 -1.341 1.00 97.88 216 PHE A O 1
ATOM 1737 N N . MET A 1 217 ? 6.952 -11.373 -2.971 1.00 97.25 217 MET A N 1
ATOM 1738 C CA . MET A 1 217 ? 5.754 -12.085 -2.509 1.00 97.25 217 MET A CA 1
ATOM 1739 C C . MET A 1 217 ? 5.911 -12.624 -1.083 1.00 97.25 217 MET A C 1
ATOM 1741 O O . MET A 1 217 ? 4.961 -12.573 -0.306 1.00 97.25 217 MET A O 1
ATOM 1745 N N . GLU A 1 218 ? 7.103 -13.075 -0.692 1.00 96.31 218 GLU A N 1
ATOM 1746 C CA . GLU A 1 218 ? 7.376 -13.523 0.678 1.00 96.31 218 GLU A CA 1
ATOM 1747 C C . GLU A 1 218 ? 7.262 -12.394 1.717 1.00 96.31 218 GLU A C 1
ATOM 1749 O O . GLU A 1 218 ? 6.936 -12.655 2.883 1.00 96.31 218 GLU A O 1
ATOM 1754 N N . GLN A 1 219 ? 7.448 -11.125 1.320 1.00 96.19 219 GLN A N 1
ATOM 1755 C CA . GLN A 1 219 ? 7.348 -9.990 2.246 1.00 96.19 219 GLN A CA 1
ATOM 1756 C C . GLN A 1 219 ? 5.933 -9.805 2.816 1.00 96.19 219 GLN A C 1
ATOM 1758 O O . GLN A 1 219 ? 5.794 -9.248 3.909 1.00 96.19 219 GLN A O 1
ATOM 1763 N N . ILE A 1 220 ? 4.886 -10.337 2.165 1.00 96.38 220 ILE A N 1
ATOM 1764 C CA . ILE A 1 220 ? 3.506 -10.311 2.691 1.00 96.38 220 ILE A CA 1
ATOM 1765 C C . ILE A 1 220 ? 3.383 -11.026 4.047 1.00 96.38 220 ILE A C 1
ATOM 1767 O O . ILE A 1 220 ? 2.443 -10.805 4.812 1.00 96.38 220 ILE A O 1
ATOM 1771 N N . HIS A 1 221 ? 4.338 -11.900 4.369 1.00 95.75 221 HIS A N 1
ATOM 1772 C CA . HIS A 1 221 ? 4.399 -12.628 5.626 1.00 95.75 221 HIS A CA 1
ATOM 1773 C C . HIS A 1 221 ? 5.210 -11.906 6.708 1.00 95.75 221 HIS A C 1
ATOM 1775 O O . HIS A 1 221 ? 5.579 -12.546 7.686 1.00 95.75 221 HIS A O 1
ATOM 1781 N N . ARG A 1 222 ? 5.476 -10.602 6.594 1.00 94.38 222 ARG A N 1
ATOM 1782 C CA . ARG A 1 222 ? 6.119 -9.801 7.653 1.00 94.38 222 ARG A CA 1
ATOM 1783 C C . ARG A 1 222 ? 5.111 -9.057 8.535 1.00 94.38 222 ARG A C 1
ATOM 1785 O O . ARG A 1 222 ? 3.917 -8.998 8.256 1.00 94.38 222 ARG A O 1
ATOM 1792 N N . GLY A 1 223 ? 5.609 -8.479 9.627 1.00 96.56 223 GLY A N 1
ATOM 1793 C CA . GLY A 1 223 ? 4.819 -7.671 10.552 1.00 96.56 223 GLY A CA 1
ATOM 1794 C C . GLY A 1 223 ? 3.977 -8.503 11.517 1.00 96.56 223 GLY A C 1
ATOM 1795 O O . GLY A 1 223 ? 4.440 -9.496 12.082 1.00 96.56 223 GLY A O 1
ATOM 1796 N N . ILE A 1 224 ? 2.736 -8.076 11.739 1.00 97.94 224 ILE A N 1
ATOM 1797 C CA . ILE A 1 224 ? 1.785 -8.753 12.622 1.00 97.94 224 ILE A CA 1
ATOM 1798 C C . ILE A 1 224 ? 0.532 -9.168 11.858 1.00 97.94 224 ILE A C 1
ATOM 1800 O O . ILE A 1 224 ? 0.066 -8.477 10.957 1.00 97.94 224 ILE A O 1
ATOM 1804 N N . LYS A 1 225 ? -0.068 -10.276 12.276 1.00 97.81 225 LYS A N 1
ATOM 1805 C CA . LYS A 1 225 ? -1.398 -10.698 11.826 1.00 97.81 225 LYS A CA 1
ATOM 1806 C C . LYS A 1 225 ? -2.203 -11.215 12.999 1.00 97.81 225 LYS A C 1
ATOM 1808 O O . LYS A 1 225 ? -1.639 -11.611 14.015 1.00 97.81 225 LYS A O 1
ATOM 1813 N N . GLY A 1 226 ? -3.515 -11.265 12.885 1.00 97.56 226 GLY A N 1
ATOM 1814 C CA . GLY A 1 226 ? -4.328 -11.794 13.971 1.00 97.56 226 GLY A CA 1
ATOM 1815 C C . GLY A 1 226 ? -5.802 -11.728 13.666 1.00 97.56 226 GLY A C 1
ATOM 1816 O O . GLY A 1 226 ? -6.202 -11.408 12.554 1.00 97.56 226 GLY A O 1
ATOM 1817 N N . THR A 1 227 ? -6.605 -12.038 14.676 1.00 98.19 227 THR A N 1
ATOM 1818 C CA . THR A 1 227 ? -8.061 -11.924 14.606 1.00 98.19 227 THR A CA 1
ATOM 1819 C C . THR A 1 227 ? -8.599 -11.019 15.705 1.00 98.19 227 THR A C 1
ATOM 1821 O O . THR A 1 227 ? -8.087 -11.005 16.828 1.00 98.19 227 THR A O 1
ATOM 1824 N N . VAL A 1 228 ? -9.659 -10.281 15.389 1.00 98.44 228 VAL A N 1
ATOM 1825 C CA . VAL A 1 228 ? -10.440 -9.480 16.328 1.00 98.44 228 VAL A CA 1
ATOM 1826 C C . VAL A 1 228 ? -11.786 -10.156 16.533 1.00 98.44 228 VAL A C 1
ATOM 1828 O O . VAL A 1 228 ? -12.573 -10.325 15.600 1.00 98.44 228 VAL A O 1
ATOM 1831 N N . LYS A 1 229 ? -12.051 -10.560 17.774 1.00 97.81 229 LYS A N 1
ATOM 1832 C CA . LYS A 1 229 ? -13.263 -11.295 18.146 1.00 97.81 229 LYS A CA 1
ATOM 1833 C C . LYS A 1 229 ? -13.952 -10.657 19.346 1.00 97.81 229 LYS A C 1
ATOM 1835 O O . LYS A 1 229 ? -13.338 -9.934 20.125 1.00 97.81 229 LYS A O 1
ATOM 1840 N N . ASP A 1 230 ? -15.236 -10.934 19.509 1.00 95.69 230 ASP A N 1
ATOM 1841 C CA . ASP A 1 230 ? -15.974 -10.634 20.739 1.00 95.69 230 ASP A CA 1
ATOM 1842 C C . ASP A 1 230 ? -15.656 -11.676 21.828 1.00 95.69 230 ASP A C 1
ATOM 1844 O O . ASP A 1 230 ? -15.086 -12.735 21.555 1.00 95.69 230 ASP A O 1
ATOM 1848 N N . LYS A 1 231 ? -16.092 -11.430 23.066 1.00 94.12 231 LYS A N 1
ATOM 1849 C CA . LYS A 1 231 ? -16.049 -12.401 24.173 1.00 94.12 231 LYS A CA 1
ATOM 1850 C C . LYS A 1 231 ? -16.766 -13.712 23.858 1.00 94.12 231 LYS A C 1
ATOM 1852 O O . LYS A 1 231 ? -16.378 -14.749 24.384 1.00 94.12 231 LYS A O 1
ATOM 1857 N N . ASP A 1 232 ? -17.775 -13.656 22.994 1.00 93.56 232 ASP A N 1
ATOM 1858 C CA . ASP A 1 232 ? -18.529 -14.820 22.523 1.00 93.56 232 ASP A CA 1
ATOM 1859 C C . ASP A 1 232 ? -17.784 -15.597 21.411 1.00 93.56 232 ASP A C 1
ATOM 1861 O O . ASP A 1 232 ? -18.305 -16.571 20.877 1.00 93.56 232 ASP A O 1
ATOM 1865 N N . GLY A 1 233 ? -16.582 -15.160 21.012 1.00 94.12 233 GLY A N 1
ATOM 1866 C CA . GLY A 1 233 ? -15.780 -15.781 19.952 1.00 94.12 233 GLY A CA 1
ATOM 1867 C C . GLY A 1 233 ? -16.209 -15.418 18.526 1.00 94.12 233 GLY A C 1
ATOM 1868 O O . GLY A 1 233 ? -15.580 -15.873 17.571 1.00 94.12 233 GLY A O 1
ATOM 1869 N N . LYS A 1 234 ? -17.245 -14.583 18.367 1.00 96.50 234 LYS A N 1
ATOM 1870 C CA . LYS A 1 234 ? -17.706 -14.091 17.062 1.00 96.50 234 LYS A CA 1
ATOM 1871 C C . LYS A 1 234 ? -16.670 -13.133 16.448 1.00 96.50 234 LYS A C 1
ATOM 1873 O O . LYS A 1 234 ? -16.225 -12.233 17.164 1.00 96.50 234 LYS A O 1
ATOM 1878 N N . PRO A 1 235 ? -16.312 -13.279 15.161 1.00 97.50 235 PRO A N 1
ATOM 1879 C CA . PRO A 1 235 ? -15.428 -12.334 14.486 1.00 97.50 235 PRO A CA 1
ATOM 1880 C C . PRO A 1 235 ? -16.056 -10.944 14.352 1.00 97.50 235 PRO A C 1
ATOM 1882 O O . PRO A 1 235 ? -17.277 -10.809 14.217 1.00 97.50 235 PRO A O 1
ATOM 1885 N N . ILE A 1 236 ? -15.211 -9.915 14.406 1.00 97.75 236 ILE A N 1
ATOM 1886 C CA . ILE A 1 236 ? -15.601 -8.512 14.255 1.00 97.75 236 ILE A CA 1
ATOM 1887 C C . ILE A 1 236 ? -14.954 -7.970 12.977 1.00 97.75 236 ILE A C 1
ATOM 1889 O O . ILE A 1 236 ? -13.753 -7.698 12.947 1.00 97.75 236 ILE A O 1
ATOM 1893 N N . ALA A 1 237 ? -15.766 -7.809 11.934 1.00 97.06 237 ALA A N 1
ATOM 1894 C CA . ALA A 1 237 ? -15.364 -7.178 10.681 1.00 97.06 237 ALA A CA 1
ATOM 1895 C C . ALA A 1 237 ? -15.251 -5.654 10.824 1.00 97.06 237 ALA A C 1
ATOM 1897 O O . ALA A 1 237 ? -15.916 -5.062 11.680 1.00 97.06 237 ALA A O 1
ATOM 1898 N N . ASN A 1 238 ? -14.447 -5.018 9.967 1.00 96.44 238 ASN A N 1
ATOM 1899 C CA . ASN A 1 238 ? -14.226 -3.567 9.949 1.00 96.44 238 ASN A CA 1
ATOM 1900 C C . ASN A 1 238 ? -13.736 -2.983 11.290 1.00 96.44 238 ASN A C 1
ATOM 1902 O O . ASN A 1 238 ? -13.910 -1.794 11.563 1.00 96.44 238 ASN A O 1
ATOM 1906 N N . ALA A 1 239 ? -13.115 -3.802 12.141 1.00 97.56 239 ALA A N 1
ATOM 1907 C CA . ALA A 1 239 ? -12.408 -3.319 13.314 1.00 97.56 239 ALA A CA 1
ATOM 1908 C C . ALA A 1 239 ? -11.105 -2.657 12.866 1.00 97.56 239 ALA A C 1
ATOM 1910 O O . ALA A 1 239 ? -10.373 -3.201 12.045 1.00 97.56 239 ALA A O 1
ATOM 1911 N N . THR A 1 240 ? -10.798 -1.492 13.417 1.00 98.00 240 THR A N 1
ATOM 1912 C CA . THR A 1 240 ? -9.572 -0.763 13.116 1.00 98.00 240 THR A CA 1
ATOM 1913 C C . THR A 1 240 ? -8.444 -1.197 14.048 1.00 98.00 240 THR A C 1
ATOM 1915 O O . THR A 1 240 ? -8.611 -1.226 15.272 1.00 98.00 240 THR A O 1
ATOM 1918 N N . ILE A 1 241 ? -7.278 -1.461 13.473 1.00 98.44 241 ILE A N 1
ATOM 1919 C CA . ILE A 1 241 ? -6.023 -1.766 14.152 1.00 98.44 241 ILE A CA 1
ATOM 1920 C C . ILE A 1 241 ? -5.093 -0.568 13.978 1.00 98.44 241 ILE A C 1
ATOM 1922 O O . ILE A 1 241 ? -4.620 -0.293 12.880 1.00 98.44 241 ILE A O 1
ATOM 1926 N N . ALA A 1 242 ? -4.846 0.146 15.072 1.00 98.06 242 ALA A N 1
ATOM 1927 C CA . ALA A 1 242 ? -3.972 1.312 15.108 1.00 98.06 242 ALA A CA 1
ATOM 1928 C C . ALA A 1 242 ? -2.643 0.959 15.783 1.00 98.06 242 ALA A C 1
ATOM 1930 O O . ALA A 1 242 ? -2.639 0.367 16.870 1.00 98.06 242 ALA A O 1
ATOM 1931 N N . VAL A 1 243 ? -1.529 1.347 15.169 1.00 98.06 243 VAL A N 1
ATOM 1932 C CA . VAL A 1 243 ? -0.177 1.164 15.711 1.00 98.06 243 VAL A CA 1
ATOM 1933 C C . VAL A 1 243 ? 0.316 2.500 16.257 1.00 98.06 243 VAL A C 1
ATOM 1935 O O . VAL A 1 243 ? 0.278 3.519 15.577 1.00 98.06 243 VAL A O 1
ATOM 1938 N N . GLU A 1 244 ? 0.755 2.523 17.513 1.00 96.25 244 GLU A N 1
ATOM 1939 C CA . GLU A 1 244 ? 1.273 3.747 18.122 1.00 96.25 244 GLU A CA 1
ATOM 1940 C C . GLU A 1 244 ? 2.540 4.231 17.406 1.00 96.25 244 GLU A C 1
ATOM 1942 O O . GLU A 1 244 ? 3.467 3.456 17.189 1.00 96.25 244 GLU A O 1
ATOM 1947 N N . GLY A 1 245 ? 2.562 5.514 17.038 1.00 93.69 245 GLY A N 1
ATOM 1948 C CA . GLY A 1 245 ? 3.649 6.122 16.268 1.00 93.69 245 GLY A CA 1
ATOM 1949 C C . GLY A 1 245 ? 3.463 6.075 14.749 1.00 93.69 245 GLY A C 1
ATOM 1950 O O . GLY A 1 245 ? 4.160 6.808 14.059 1.00 93.69 245 GLY A O 1
ATOM 1951 N N . VAL A 1 246 ? 2.496 5.307 14.231 1.00 96.38 246 VAL A N 1
ATOM 1952 C CA . VAL A 1 246 ? 2.218 5.231 12.790 1.00 96.38 246 VAL A CA 1
ATOM 1953 C C . VAL A 1 246 ? 0.831 5.790 12.497 1.00 96.38 246 VAL A C 1
ATOM 1955 O O . VAL A 1 246 ? -0.183 5.225 12.904 1.00 96.38 246 VAL A O 1
ATOM 1958 N N . ASN A 1 247 ? 0.769 6.925 11.798 1.00 95.25 247 ASN A N 1
ATOM 1959 C CA . ASN A 1 247 ? -0.493 7.593 11.468 1.00 95.25 247 ASN A CA 1
ATOM 1960 C C . ASN A 1 247 ? -1.181 6.988 10.231 1.00 95.25 247 ASN A C 1
ATOM 1962 O O . ASN A 1 247 ? -1.559 7.707 9.311 1.00 95.25 247 ASN A O 1
ATOM 1966 N N . HIS A 1 248 ? -1.346 5.670 10.215 1.00 97.44 248 HIS A N 1
ATOM 1967 C CA . HIS A 1 248 ? -2.085 4.949 9.187 1.00 97.44 248 HIS A CA 1
ATOM 1968 C C . HIS A 1 248 ? -2.607 3.642 9.795 1.00 97.44 248 HIS A C 1
ATOM 1970 O O . HIS A 1 248 ? -1.820 2.762 10.141 1.00 97.44 248 HIS A O 1
ATOM 1976 N N . ASP A 1 249 ? -3.922 3.527 9.987 1.00 97.56 249 ASP A N 1
ATOM 1977 C CA . ASP A 1 249 ? -4.531 2.343 10.607 1.00 97.56 249 ASP A CA 1
ATOM 1978 C C . ASP A 1 249 ? -4.943 1.308 9.533 1.00 97.56 249 ASP A C 1
ATOM 1980 O O . ASP A 1 249 ? -5.169 1.665 8.384 1.00 97.56 249 ASP A O 1
ATOM 1984 N N . VAL A 1 250 ? -5.131 0.034 9.903 1.00 98.06 250 VAL A N 1
ATOM 1985 C CA . VAL A 1 250 ? -5.701 -1.004 9.003 1.00 98.06 250 VAL A CA 1
ATOM 1986 C C . VAL A 1 250 ? -7.038 -1.528 9.519 1.00 98.06 250 VAL A C 1
ATOM 1988 O O . VAL A 1 250 ? -7.352 -1.377 10.702 1.00 98.06 250 VAL A O 1
ATOM 1991 N N . ARG A 1 251 ? -7.842 -2.158 8.658 1.00 97.50 251 ARG A N 1
ATOM 1992 C CA . ARG A 1 251 ? -9.136 -2.765 9.019 1.00 97.50 251 ARG A CA 1
ATOM 1993 C C . ARG A 1 251 ? -9.120 -4.285 8.937 1.00 97.50 251 ARG A C 1
ATOM 1995 O O . ARG A 1 251 ? -8.455 -4.852 8.076 1.00 97.50 251 ARG A O 1
ATOM 2002 N N . THR A 1 252 ? -9.895 -4.933 9.803 1.00 98.12 252 THR A N 1
ATOM 2003 C CA . THR A 1 252 ? -10.171 -6.369 9.697 1.00 98.12 252 THR A CA 1
ATOM 2004 C C . THR A 1 252 ? -11.099 -6.683 8.527 1.00 98.12 252 THR A C 1
ATOM 2006 O O . THR A 1 252 ? -12.029 -5.921 8.243 1.00 98.12 252 THR A O 1
ATOM 2009 N N . ALA A 1 253 ? -10.885 -7.835 7.895 1.00 97.19 253 ALA A N 1
ATOM 2010 C CA . ALA A 1 253 ? -11.777 -8.384 6.883 1.00 97.19 253 ALA A CA 1
ATOM 2011 C C . ALA A 1 253 ? -13.036 -9.014 7.518 1.00 97.19 253 ALA A C 1
ATOM 2013 O O . ALA A 1 253 ? -13.278 -8.904 8.725 1.00 97.19 253 ALA A O 1
ATOM 2014 N N . SER A 1 254 ? -13.880 -9.655 6.703 1.00 95.81 254 SER A N 1
ATOM 2015 C CA . SER A 1 254 ? -15.182 -10.199 7.122 1.00 95.81 254 SER A CA 1
ATOM 2016 C C . SER A 1 254 ? -15.094 -11.224 8.256 1.00 95.81 254 SER A C 1
ATOM 2018 O O . SER A 1 254 ? -15.978 -11.259 9.114 1.00 95.81 254 SER A O 1
ATOM 2020 N N . ASP A 1 255 ? -14.013 -12.004 8.301 1.00 95.81 255 ASP A N 1
ATOM 2021 C CA . ASP A 1 255 ? -13.767 -13.024 9.327 1.00 95.81 255 ASP A CA 1
ATOM 2022 C C . ASP A 1 255 ? -13.010 -12.475 10.548 1.00 95.81 255 ASP A C 1
ATOM 2024 O O . ASP A 1 255 ? -12.613 -13.216 11.454 1.00 95.81 255 ASP A O 1
ATOM 2028 N N . GLY A 1 256 ? -12.865 -11.149 10.624 1.00 97.44 256 GLY A N 1
ATOM 2029 C CA . GLY A 1 256 ? -12.206 -10.446 11.719 1.00 97.44 256 GLY A CA 1
ATOM 2030 C C . GLY A 1 256 ? -10.686 -10.592 11.713 1.00 97.44 256 GLY A C 1
ATOM 2031 O O . GLY A 1 256 ? -10.036 -10.146 12.654 1.00 97.44 256 GLY A O 1
ATOM 2032 N N . ASP A 1 257 ? -10.117 -11.222 10.695 1.00 97.88 257 ASP A N 1
ATOM 2033 C CA . ASP A 1 257 ? -8.690 -11.305 10.443 1.00 97.88 257 ASP A CA 1
ATOM 2034 C C . ASP A 1 257 ? -8.126 -9.987 9.914 1.00 97.88 257 ASP A C 1
ATOM 2036 O O . ASP A 1 257 ? -8.811 -9.191 9.274 1.00 97.88 257 ASP A O 1
ATOM 2040 N N . TYR A 1 258 ? -6.868 -9.723 10.248 1.00 98.38 258 TYR A N 1
ATOM 2041 C CA . TYR A 1 258 ? -6.136 -8.564 9.767 1.00 98.38 258 TYR A CA 1
ATOM 2042 C C . TYR A 1 258 ? -4.659 -8.900 9.587 1.00 98.38 258 TYR A C 1
ATOM 2044 O O . TYR A 1 258 ? -4.114 -9.795 10.248 1.00 98.38 258 TYR A O 1
ATOM 2052 N N . TRP A 1 259 ? -4.005 -8.097 8.757 1.00 98.38 259 TRP A N 1
ATOM 2053 C CA . TRP A 1 259 ? -2.569 -8.118 8.527 1.00 98.38 259 TRP A CA 1
ATOM 2054 C C . TRP A 1 259 ? -2.059 -6.688 8.579 1.00 98.38 259 TRP A C 1
ATOM 2056 O O . TRP A 1 259 ? -2.701 -5.771 8.071 1.00 98.38 259 TRP A O 1
ATOM 2066 N N . ARG A 1 260 ? -0.922 -6.491 9.236 1.00 97.94 260 ARG A N 1
ATOM 2067 C CA . ARG A 1 260 ? -0.262 -5.199 9.323 1.00 97.94 260 ARG A CA 1
ATOM 2068 C C . ARG A 1 260 ? 1.233 -5.393 9.130 1.00 97.94 260 ARG A C 1
ATOM 2070 O O . ARG A 1 260 ? 1.912 -5.890 10.031 1.00 97.94 260 ARG A O 1
ATOM 2077 N N . LEU A 1 261 ? 1.715 -4.997 7.955 1.00 97.81 261 LEU A N 1
ATOM 2078 C CA . LEU A 1 261 ? 3.136 -4.987 7.632 1.00 97.81 261 LEU A CA 1
ATOM 2079 C C . LEU A 1 261 ? 3.847 -3.982 8.541 1.00 97.81 261 LEU A C 1
ATOM 2081 O O . LEU A 1 261 ? 3.391 -2.854 8.717 1.00 97.81 261 LEU A O 1
ATOM 2085 N N . LEU A 1 262 ? 4.922 -4.440 9.174 1.00 97.12 262 LEU A N 1
ATOM 2086 C CA . LEU A 1 262 ? 5.758 -3.678 10.094 1.00 97.12 262 LEU A CA 1
ATOM 2087 C C . LEU A 1 262 ? 7.168 -4.252 10.023 1.00 97.12 262 LEU A C 1
ATOM 2089 O O . LEU A 1 262 ? 7.344 -5.465 9.860 1.00 97.12 262 LEU A O 1
ATOM 2093 N N . ASN A 1 263 ? 8.156 -3.388 10.211 1.00 95.31 263 ASN A N 1
ATOM 2094 C CA . ASN A 1 263 ? 9.538 -3.813 10.387 1.00 95.31 263 ASN A CA 1
ATOM 2095 C C . ASN A 1 263 ? 9.734 -4.467 11.773 1.00 95.31 263 ASN A C 1
ATOM 2097 O O . ASN A 1 263 ? 8.875 -4.328 12.649 1.00 95.31 263 ASN A O 1
ATOM 2101 N N . PRO A 1 264 ? 10.835 -5.210 11.992 1.00 96.25 264 PRO A N 1
ATOM 2102 C CA . PRO A 1 264 ? 11.145 -5.789 13.295 1.00 96.25 264 PRO A CA 1
ATOM 2103 C C . PRO A 1 264 ? 11.175 -4.727 14.396 1.00 96.25 264 PRO A C 1
ATOM 2105 O O . PRO A 1 264 ? 11.791 -3.671 14.245 1.00 96.25 264 PRO A O 1
ATOM 2108 N N . GLY A 1 265 ? 10.504 -5.004 15.512 1.00 95.88 265 GLY A N 1
ATOM 2109 C CA . GLY A 1 265 ? 10.328 -4.020 16.572 1.00 95.88 265 GLY A CA 1
ATOM 2110 C C . GLY A 1 265 ? 9.226 -4.374 17.561 1.00 95.88 265 GLY A C 1
ATOM 2111 O O . GLY A 1 265 ? 8.493 -5.355 17.414 1.00 95.88 265 GLY A O 1
ATOM 2112 N N . GLU A 1 266 ? 9.111 -3.553 18.598 1.00 97.00 266 GLU A N 1
ATOM 2113 C CA . GLU A 1 266 ? 8.063 -3.660 19.604 1.00 97.00 266 GLU A CA 1
ATOM 2114 C C . GLU A 1 266 ? 7.036 -2.545 19.421 1.00 97.00 266 GLU A C 1
ATOM 2116 O O . GLU A 1 266 ? 7.373 -1.363 19.437 1.00 97.00 266 GLU A O 1
ATOM 2121 N N . TYR A 1 267 ? 5.766 -2.929 19.299 1.00 97.62 267 TYR A N 1
ATOM 2122 C CA . TYR A 1 267 ? 4.687 -2.012 18.963 1.00 97.62 267 TYR A CA 1
ATOM 2123 C C . TYR A 1 267 ? 3.554 -2.078 19.977 1.00 97.62 267 TYR A C 1
ATOM 2125 O O . TYR A 1 267 ? 3.112 -3.152 20.404 1.00 97.62 267 TYR A O 1
ATOM 2133 N N . GLN A 1 268 ? 3.025 -0.909 20.329 1.00 98.25 268 GLN A N 1
ATOM 2134 C CA . GLN A 1 268 ? 1.784 -0.806 21.078 1.00 98.25 268 GLN A CA 1
ATOM 2135 C C . GLN A 1 268 ? 0.615 -0.670 20.100 1.00 98.25 268 GLN A C 1
ATOM 2137 O O . GLN A 1 268 ? 0.452 0.341 19.425 1.00 98.25 268 GLN A O 1
ATOM 2142 N N . VAL A 1 269 ? -0.207 -1.711 20.029 1.00 98.50 269 VAL A N 1
ATOM 2143 C CA . VAL A 1 269 ? -1.271 -1.863 19.037 1.00 98.50 269 VAL A CA 1
ATOM 2144 C C . VAL A 1 269 ? -2.627 -1.777 19.722 1.00 98.50 269 VAL A C 1
ATOM 2146 O O . VAL A 1 269 ? -2.859 -2.392 20.765 1.00 98.50 269 VAL A O 1
ATOM 2149 N N . THR A 1 270 ? -3.536 -0.996 19.151 1.00 98.25 270 THR A N 1
ATOM 2150 C CA . THR A 1 270 ? -4.888 -0.789 19.672 1.00 98.25 270 THR A CA 1
ATOM 2151 C C . THR A 1 270 ? -5.916 -1.269 18.661 1.00 98.25 270 THR A C 1
ATOM 2153 O O . THR A 1 270 ? -5.986 -0.737 17.558 1.00 98.25 270 THR A O 1
ATOM 2156 N N . ALA A 1 271 ? -6.755 -2.223 19.059 1.00 98.25 271 ALA A N 1
ATOM 2157 C CA . ALA A 1 271 ? -7.924 -2.633 18.291 1.00 98.25 271 ALA A CA 1
ATOM 2158 C C . ALA A 1 271 ? -9.163 -1.863 18.774 1.00 98.25 271 ALA A C 1
ATOM 2160 O O . ALA A 1 271 ? -9.470 -1.849 19.973 1.00 98.25 271 ALA A O 1
ATOM 2161 N N . LYS A 1 272 ? -9.879 -1.225 17.845 1.00 95.94 272 LYS A N 1
ATOM 2162 C CA . LYS A 1 272 ? -11.120 -0.472 18.087 1.00 95.94 272 LYS A CA 1
ATOM 2163 C C . LYS A 1 272 ? -12.186 -0.902 17.078 1.00 95.94 272 LYS A C 1
ATOM 2165 O O . LYS A 1 272 ? -11.883 -1.122 15.915 1.00 95.94 272 LYS A O 1
ATOM 2170 N N . ALA A 1 273 ? -13.435 -1.007 17.512 1.00 95.75 273 ALA A N 1
ATOM 2171 C CA . ALA A 1 273 ? -14.567 -1.291 16.634 1.00 95.75 273 ALA A CA 1
ATOM 2172 C C . ALA A 1 273 ? -15.804 -0.546 17.141 1.00 95.75 273 ALA A C 1
ATOM 2174 O O . ALA A 1 273 ? -15.935 -0.304 18.346 1.00 95.75 273 ALA A O 1
ATOM 2175 N N . GLU A 1 274 ? -16.706 -0.175 16.236 1.00 91.81 274 GLU A N 1
ATOM 2176 C CA . GLU A 1 274 ? -17.961 0.479 16.606 1.00 91.81 274 GLU A CA 1
ATOM 2177 C C . GLU A 1 274 ? -18.800 -0.434 17.511 1.00 91.81 274 GLU A C 1
ATOM 2179 O O . GLU A 1 274 ? -18.896 -1.637 17.291 1.00 91.81 274 GLU A O 1
ATOM 2184 N N . GLY A 1 275 ? -19.360 0.124 18.586 1.00 90.19 275 GLY A N 1
ATOM 2185 C CA . GLY A 1 275 ? -20.105 -0.653 19.578 1.00 90.19 275 GLY A CA 1
ATOM 2186 C C . GLY A 1 275 ? -19.228 -1.425 20.573 1.00 90.19 275 GLY A C 1
ATOM 2187 O O . GLY A 1 275 ? -19.760 -1.944 21.555 1.00 90.19 275 GLY A O 1
ATOM 2188 N N . TYR A 1 276 ? -17.898 -1.417 20.440 1.00 94.19 276 TYR A N 1
ATOM 2189 C CA . TYR A 1 276 ? -16.960 -2.128 21.317 1.00 94.19 276 TYR A CA 1
ATOM 2190 C C . TYR A 1 276 ? -16.024 -1.194 22.101 1.00 94.19 276 TYR A C 1
ATOM 2192 O O . TYR A 1 276 ? -15.730 -0.071 21.703 1.00 94.19 276 TYR A O 1
ATOM 2200 N N . SER A 1 277 ? -15.551 -1.657 23.261 1.00 93.50 277 SER A N 1
ATOM 2201 C CA . SER A 1 277 ? -14.508 -0.972 24.033 1.00 93.50 277 SER A CA 1
ATOM 2202 C C . SER A 1 277 ? -13.141 -1.289 23.428 1.00 93.50 277 SER A C 1
ATOM 2204 O O . SER A 1 277 ? -12.788 -2.464 23.307 1.00 93.50 277 SER A O 1
ATOM 2206 N N . ALA A 1 278 ? -12.373 -0.256 23.073 1.00 95.56 278 ALA A N 1
ATOM 2207 C CA . ALA A 1 278 ? -11.040 -0.422 22.499 1.00 95.56 278 ALA A CA 1
ATOM 2208 C C . ALA A 1 278 ? -10.092 -1.151 23.464 1.00 95.56 278 ALA A C 1
ATOM 2210 O O . ALA A 1 278 ? -10.127 -0.924 24.676 1.00 95.56 278 ALA A O 1
ATOM 2211 N N . THR A 1 279 ? -9.233 -2.010 22.918 1.00 96.94 279 THR A N 1
ATOM 2212 C CA . THR A 1 279 ? -8.250 -2.785 23.685 1.00 96.94 279 THR A CA 1
ATOM 2213 C C . THR A 1 279 ? -6.857 -2.552 23.127 1.00 96.94 279 THR A C 1
ATOM 2215 O O . THR A 1 279 ? -6.647 -2.618 21.919 1.00 96.94 279 THR A O 1
ATOM 2218 N N . LYS A 1 280 ? -5.903 -2.289 24.019 1.00 97.31 280 LYS A N 1
ATOM 2219 C CA . LYS A 1 280 ? -4.508 -1.994 23.691 1.00 97.31 280 LYS A CA 1
ATOM 2220 C C . LYS A 1 280 ? -3.620 -3.142 24.157 1.00 97.31 280 LYS A C 1
ATOM 2222 O O . LYS A 1 280 ? -3.759 -3.613 25.286 1.00 97.31 280 LYS A O 1
ATOM 2227 N N . ARG A 1 281 ? -2.719 -3.595 23.291 1.00 96.38 281 ARG A N 1
ATOM 2228 C CA . ARG A 1 281 ? -1.820 -4.728 23.518 1.00 96.38 281 ARG A CA 1
ATOM 2229 C C . ARG A 1 281 ? -0.436 -4.417 22.956 1.00 96.38 281 ARG A C 1
ATOM 2231 O O . ARG A 1 281 ? -0.285 -3.598 22.062 1.00 96.38 281 ARG A O 1
ATOM 2238 N N . ARG A 1 282 ? 0.578 -5.065 23.512 1.00 97.94 282 ARG A N 1
ATOM 2239 C CA . ARG A 1 282 ? 1.961 -5.034 23.032 1.00 97.94 282 ARG A CA 1
ATOM 2240 C C . ARG A 1 282 ? 2.167 -6.218 22.087 1.00 97.94 282 ARG A C 1
ATOM 2242 O O . ARG A 1 282 ? 1.931 -7.354 22.504 1.00 97.94 282 ARG A O 1
ATOM 2249 N N . CYS A 1 283 ? 2.534 -5.946 20.841 1.00 97.31 283 CYS A N 1
ATOM 2250 C CA . CYS A 1 283 ? 2.846 -6.944 19.819 1.00 97.31 283 CYS A CA 1
ATOM 2251 C C . CYS A 1 283 ? 4.324 -6.790 19.425 1.00 97.31 283 CYS A C 1
ATOM 2253 O O . CYS A 1 283 ? 4.828 -5.670 19.365 1.00 97.31 283 CYS A O 1
ATOM 2255 N N . ILE A 1 284 ? 5.014 -7.901 19.169 1.00 96.69 284 ILE A N 1
ATOM 2256 C CA . ILE A 1 284 ? 6.444 -7.914 18.832 1.00 96.69 284 ILE A CA 1
ATOM 2257 C C . ILE A 1 284 ? 6.598 -8.499 17.431 1.00 96.69 284 ILE A C 1
ATOM 2259 O O . ILE A 1 284 ? 6.035 -9.553 17.141 1.00 96.69 284 ILE A O 1
ATOM 2263 N N . VAL A 1 285 ? 7.358 -7.827 16.577 1.00 96.62 285 VAL A N 1
ATOM 2264 C CA . VAL A 1 285 ? 7.718 -8.297 15.237 1.00 96.62 285 VAL A CA 1
ATOM 2265 C C . VAL A 1 285 ? 9.157 -8.790 15.290 1.00 96.62 285 VAL A C 1
ATOM 2267 O O . VAL A 1 285 ? 10.055 -8.033 15.660 1.00 96.62 285 VAL A O 1
ATOM 2270 N N . GLY A 1 286 ? 9.360 -10.071 14.979 1.00 93.00 286 GLY A N 1
ATOM 2271 C CA . GLY A 1 286 ? 10.685 -10.688 14.936 1.00 93.00 286 GLY A CA 1
ATOM 2272 C C . GLY A 1 286 ? 11.436 -10.391 13.636 1.00 93.00 286 GLY A C 1
ATOM 2273 O O . GLY A 1 286 ? 10.887 -9.810 12.703 1.00 93.00 286 GLY A O 1
ATOM 2274 N N . TYR A 1 287 ? 12.700 -10.815 13.581 1.00 89.94 287 TYR A N 1
ATOM 2275 C CA . TYR A 1 287 ? 13.519 -10.759 12.362 1.00 89.94 287 TYR A CA 1
ATOM 2276 C C . TYR A 1 287 ? 13.251 -11.931 11.408 1.00 89.94 287 TYR A C 1
ATOM 2278 O O . TYR A 1 287 ? 13.527 -11.817 10.214 1.00 89.94 287 TYR A O 1
ATOM 2286 N N . GLU A 1 288 ? 12.720 -13.038 11.932 1.00 86.56 288 GLU A N 1
ATOM 2287 C CA . GLU A 1 288 ? 12.371 -14.229 11.156 1.00 86.56 288 GLU A CA 1
ATOM 2288 C C . GLU A 1 288 ? 11.210 -13.960 10.189 1.00 86.56 288 GLU A C 1
ATOM 2290 O O . GLU A 1 288 ? 10.345 -13.115 10.431 1.00 86.56 288 GLU A O 1
ATOM 2295 N N . ILE A 1 289 ? 11.190 -14.709 9.086 1.00 81.19 289 ILE A N 1
ATOM 2296 C CA . ILE A 1 289 ? 10.088 -14.687 8.123 1.00 81.19 289 ILE A CA 1
ATOM 2297 C C . ILE A 1 289 ? 8.860 -15.318 8.789 1.00 81.19 289 ILE A C 1
ATOM 2299 O O . ILE A 1 289 ? 8.905 -16.455 9.255 1.00 81.19 289 ILE A O 1
ATOM 2303 N N . GLY A 1 290 ? 7.751 -14.578 8.825 1.00 89.19 290 GLY A N 1
ATOM 2304 C CA . GLY A 1 290 ? 6.496 -15.035 9.413 1.00 89.19 290 GLY A CA 1
ATOM 2305 C C . GLY A 1 290 ? 5.850 -13.990 10.319 1.00 89.19 290 GLY A C 1
ATOM 2306 O O . GLY A 1 290 ? 6.405 -13.577 11.333 1.00 89.19 290 GLY A O 1
ATOM 2307 N N . ALA A 1 291 ? 4.627 -13.591 9.973 1.00 93.69 291 ALA A N 1
ATOM 2308 C CA . ALA A 1 291 ? 3.942 -12.523 10.679 1.00 93.69 291 ALA A CA 1
ATOM 2309 C C . ALA A 1 291 ? 3.546 -12.993 12.080 1.00 93.69 291 ALA A C 1
ATOM 2311 O O . ALA A 1 291 ? 2.837 -14.001 12.233 1.00 93.69 291 ALA A O 1
ATOM 2312 N N . THR A 1 292 ? 3.962 -12.242 13.101 1.00 96.38 292 THR A N 1
ATOM 2313 C CA . THR A 1 292 ? 3.680 -12.586 14.493 1.00 96.38 292 THR A CA 1
ATOM 2314 C C . THR A 1 292 ? 2.184 -12.504 14.756 1.00 96.38 292 THR A C 1
ATOM 2316 O O . THR A 1 292 ? 1.521 -11.513 14.437 1.00 96.38 292 THR A O 1
ATOM 2319 N N . LYS A 1 293 ? 1.639 -13.536 15.401 1.00 96.94 293 LYS A N 1
ATOM 2320 C CA . LYS A 1 293 ? 0.224 -13.573 15.756 1.00 96.94 293 LYS A CA 1
ATOM 2321 C C . LYS A 1 293 ? -0.088 -12.634 16.931 1.00 96.94 293 LYS A C 1
ATOM 2323 O O . LYS A 1 293 ? 0.418 -12.840 18.033 1.00 96.94 293 LYS A O 1
ATOM 2328 N N . CYS A 1 294 ? -0.969 -11.653 16.731 1.00 97.50 294 CYS A N 1
ATOM 2329 C CA . CYS A 1 294 ? -1.440 -10.735 17.770 1.00 97.50 294 CYS A CA 1
ATOM 2330 C C . CYS A 1 294 ? -2.977 -10.628 17.774 1.00 97.50 294 CYS A C 1
ATOM 2332 O O . CYS A 1 294 ? -3.571 -9.782 17.125 1.00 97.50 294 CYS A O 1
ATOM 2334 N N . ASP A 1 295 ? -3.653 -11.506 18.515 1.00 98.00 295 ASP A N 1
ATOM 2335 C CA . ASP A 1 295 ? -5.123 -11.501 18.574 1.00 98.00 295 ASP A CA 1
ATOM 2336 C C . ASP A 1 295 ? -5.683 -10.481 19.577 1.00 98.00 295 ASP A C 1
ATOM 2338 O O . ASP A 1 295 ? -5.076 -10.198 20.623 1.00 98.00 295 ASP A O 1
ATOM 2342 N N . PHE A 1 296 ? -6.908 -10.022 19.307 1.00 98.31 296 PHE A N 1
ATOM 2343 C CA . PHE A 1 296 ? -7.668 -9.117 20.163 1.00 98.31 296 PHE A CA 1
ATOM 2344 C C . PHE A 1 296 ? -9.055 -9.673 20.479 1.00 98.31 296 PHE A C 1
ATOM 2346 O O . PHE A 1 296 ? -9.769 -10.169 19.609 1.00 98.31 296 PHE A O 1
ATOM 2353 N N . VAL A 1 297 ? -9.461 -9.522 21.740 1.00 97.50 297 VAL A N 1
ATOM 2354 C CA . VAL A 1 297 ? -10.832 -9.785 22.182 1.00 97.50 297 VAL A CA 1
ATOM 2355 C C . VAL A 1 297 ? -11.431 -8.481 22.680 1.00 97.50 297 VAL A C 1
ATOM 2357 O O . VAL A 1 297 ? -10.953 -7.916 23.664 1.00 97.50 297 VAL A O 1
ATOM 2360 N N . LEU A 1 298 ? -12.468 -7.997 22.004 1.00 96.44 298 LEU A N 1
ATOM 2361 C CA . LEU A 1 298 ? -13.146 -6.757 22.356 1.00 96.44 298 LEU A CA 1
ATOM 2362 C C . LEU A 1 298 ? -14.398 -7.038 23.185 1.00 96.44 298 LEU A C 1
ATOM 2364 O O . LEU A 1 298 ? -15.125 -8.000 22.959 1.00 96.44 298 LEU A O 1
ATOM 2368 N N . ALA A 1 299 ? -14.669 -6.172 24.160 1.00 94.00 299 ALA A N 1
ATOM 2369 C CA . ALA A 1 299 ? -15.888 -6.232 24.958 1.00 94.00 299 ALA A CA 1
ATOM 2370 C C . ALA A 1 299 ? -16.921 -5.247 24.410 1.00 94.00 299 ALA A C 1
ATOM 2372 O O . ALA A 1 299 ? -16.579 -4.083 24.187 1.00 94.00 299 ALA A O 1
ATOM 2373 N N . LYS A 1 300 ? -18.186 -5.664 24.266 1.00 90.06 300 LYS A N 1
ATOM 2374 C CA . LYS A 1 300 ? -19.280 -4.745 23.909 1.00 90.06 300 LYS A CA 1
ATOM 2375 C C . LYS A 1 300 ? -19.282 -3.534 24.840 1.00 90.06 300 LYS A C 1
ATOM 2377 O O . LYS A 1 300 ? -19.245 -3.659 26.067 1.00 90.06 300 LYS A O 1
ATOM 2382 N N . SER A 1 301 ? -19.289 -2.352 24.247 1.00 85.12 301 SER A N 1
ATOM 2383 C CA . SER A 1 301 ? -19.383 -1.092 24.966 1.00 85.12 301 SER A CA 1
ATOM 2384 C C . SER A 1 301 ? -20.842 -0.805 25.314 1.00 85.12 301 SER A C 1
ATOM 2386 O O . SER A 1 301 ? -21.764 -1.134 24.574 1.00 85.12 301 SER A O 1
ATOM 2388 N N . ASN A 1 302 ? -21.069 -0.102 26.422 1.00 79.62 302 ASN A N 1
ATOM 2389 C CA . ASN A 1 302 ? -22.386 0.472 26.706 1.00 79.62 302 ASN A CA 1
ATOM 2390 C C . ASN A 1 302 ? -22.624 1.776 25.919 1.00 79.62 302 ASN A C 1
ATOM 2392 O O . ASN A 1 302 ? -23.527 2.533 26.270 1.00 79.62 302 ASN A O 1
ATOM 2396 N N . TRP A 1 303 ? -21.802 2.084 24.910 1.00 73.62 303 TRP A N 1
ATOM 2397 C CA . TRP A 1 303 ? -21.818 3.373 24.225 1.00 73.62 303 TRP A CA 1
ATOM 2398 C C . TRP A 1 303 ? -23.125 3.617 23.474 1.00 73.62 303 TRP A C 1
ATOM 2400 O O . TRP A 1 303 ? -23.710 4.680 23.642 1.00 73.62 303 TRP A O 1
ATOM 2410 N N . GLU A 1 304 ? -23.656 2.619 22.766 1.00 65.25 304 GLU A N 1
ATOM 2411 C CA . GLU A 1 304 ? -24.974 2.712 22.119 1.00 65.25 304 GLU A CA 1
ATOM 2412 C C . GLU A 1 304 ? -26.080 3.006 23.137 1.00 65.25 304 GLU A C 1
ATOM 2414 O O . GLU A 1 304 ? -26.909 3.894 22.944 1.00 65.25 304 GLU A O 1
ATOM 2419 N N . ARG A 1 305 ? -26.045 2.337 24.297 1.00 66.31 305 ARG A N 1
ATOM 2420 C CA . ARG A 1 305 ? -26.972 2.614 25.402 1.00 66.31 305 ARG A CA 1
ATOM 2421 C C . ARG A 1 305 ? -26.801 4.038 25.933 1.00 66.31 305 ARG A C 1
ATOM 2423 O O . ARG A 1 305 ? -27.790 4.688 26.264 1.00 66.31 305 ARG A O 1
ATOM 2430 N N . ILE A 1 306 ? -25.570 4.537 26.027 1.00 69.19 306 ILE A N 1
ATOM 2431 C CA . ILE A 1 306 ? -25.280 5.910 26.456 1.00 69.19 306 ILE A CA 1
ATOM 2432 C C . ILE A 1 306 ? -25.781 6.915 25.413 1.00 69.19 306 ILE A C 1
ATOM 2434 O O . ILE A 1 306 ? -26.445 7.872 25.805 1.00 69.19 306 ILE A O 1
ATOM 2438 N N . GLN A 1 307 ? -25.556 6.686 24.117 1.00 69.44 307 GLN A N 1
ATOM 2439 C CA . GLN A 1 307 ? -26.076 7.517 23.029 1.00 69.44 307 GLN A CA 1
ATOM 2440 C C . GLN A 1 307 ? -27.604 7.543 23.024 1.00 69.44 307 GLN A C 1
ATOM 2442 O O . GLN A 1 307 ? -28.195 8.615 22.949 1.00 69.44 307 GLN A O 1
ATOM 2447 N N . GLN A 1 308 ? -28.258 6.396 23.207 1.00 67.75 308 GLN A N 1
ATOM 2448 C CA . GLN A 1 308 ? -29.716 6.314 23.286 1.00 67.75 308 GLN A CA 1
ATOM 2449 C C . GLN A 1 308 ? -30.253 7.086 24.505 1.00 67.75 308 GLN A C 1
ATOM 2451 O O . GLN A 1 308 ? -31.232 7.827 24.406 1.00 67.75 308 GLN A O 1
ATOM 2456 N N . ILE A 1 309 ? -29.574 6.998 25.656 1.00 68.62 309 ILE A N 1
ATOM 2457 C CA . ILE A 1 309 ? -29.895 7.802 26.845 1.00 68.62 309 ILE A CA 1
ATOM 2458 C C . ILE A 1 309 ? -29.620 9.299 26.605 1.00 68.62 309 ILE A C 1
ATOM 2460 O O . ILE A 1 309 ? -30.369 10.136 27.112 1.00 68.62 309 ILE A O 1
ATOM 2464 N N . MET A 1 310 ? -28.569 9.661 25.868 1.00 70.25 310 MET A N 1
ATOM 2465 C CA . MET A 1 310 ? -28.244 11.049 25.521 1.00 70.25 310 MET A CA 1
ATOM 2466 C C . MET A 1 310 ? -29.281 11.643 24.567 1.00 70.25 310 MET A C 1
ATOM 2468 O O . MET A 1 310 ? -29.791 12.726 24.855 1.00 70.25 310 MET A O 1
ATOM 2472 N N . ALA A 1 311 ? -29.673 10.910 23.525 1.00 74.44 311 ALA A N 1
ATOM 2473 C CA . ALA A 1 311 ? -30.722 11.296 22.587 1.00 74.44 311 ALA A CA 1
ATOM 2474 C C . ALA A 1 311 ? -32.063 11.510 23.310 1.00 74.44 311 ALA A C 1
ATOM 2476 O O . ALA A 1 311 ? -32.710 12.543 23.140 1.00 74.44 311 ALA A O 1
ATOM 2477 N N . LEU A 1 312 ? -32.429 10.605 24.228 1.00 73.31 312 LEU A N 1
ATOM 2478 C CA . LEU A 1 312 ? -33.621 10.745 25.077 1.00 73.31 312 LEU A CA 1
ATOM 2479 C C . LEU A 1 312 ? -33.543 11.920 26.072 1.00 73.31 312 LEU A C 1
ATOM 2481 O O . LEU A 1 312 ? -34.577 12.396 26.538 1.00 73.31 312 LEU A O 1
ATOM 2485 N N . ASN A 1 313 ? -32.341 12.395 26.416 1.00 69.81 313 ASN A N 1
ATOM 2486 C CA . ASN A 1 313 ? -32.114 13.515 27.339 1.00 69.81 313 ASN A CA 1
ATOM 2487 C C . ASN A 1 313 ? -31.644 14.808 26.638 1.00 69.81 313 ASN A C 1
ATOM 2489 O O . ASN A 1 313 ? -31.154 15.723 27.308 1.00 69.81 313 ASN A O 1
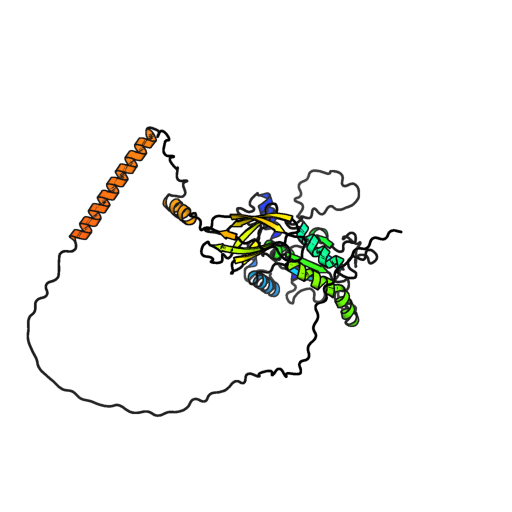ATOM 2493 N N . GLY A 1 314 ? -31.810 14.911 25.314 1.00 71.62 314 GLY A N 1
ATOM 2494 C CA . GLY A 1 314 ? -31.525 16.123 24.539 1.00 71.62 314 GLY A CA 1
ATOM 2495 C C . GLY A 1 314 ? -30.035 16.449 24.379 1.00 71.62 314 GLY A C 1
ATOM 2496 O O . GLY A 1 314 ? -29.673 17.623 24.436 1.00 71.62 314 GLY A O 1
ATOM 2497 N N . ASN A 1 315 ? -29.178 15.431 24.233 1.00 63.81 315 ASN A N 1
ATOM 2498 C CA . ASN A 1 315 ? -27.730 15.533 23.983 1.00 63.81 315 ASN A CA 1
ATOM 2499 C C . ASN A 1 315 ? -26.946 16.382 25.000 1.00 63.81 315 ASN A C 1
ATOM 2501 O O . ASN A 1 315 ? -25.914 16.969 24.683 1.00 63.81 315 ASN A O 1
ATOM 2505 N N . ARG A 1 316 ? -27.407 16.443 26.257 1.00 62.78 316 ARG A N 1
ATOM 2506 C CA . ARG A 1 316 ? -26.681 17.117 27.346 1.00 62.78 316 ARG A CA 1
ATOM 2507 C C . ARG A 1 316 ? -25.906 16.101 28.190 1.00 62.78 316 ARG A C 1
ATOM 2509 O O . ARG A 1 316 ? -26.482 15.070 28.544 1.00 62.78 316 ARG A O 1
ATOM 2516 N N . PRO A 1 317 ? -24.650 16.390 28.588 1.00 56.09 317 PRO A N 1
ATOM 2517 C CA . PRO A 1 317 ? -23.903 15.512 29.479 1.00 56.09 317 PRO A CA 1
ATOM 2518 C C . PRO A 1 317 ? -24.664 15.345 30.798 1.00 56.09 317 PRO A C 1
ATOM 2520 O O . PRO A 1 317 ? -25.074 16.315 31.446 1.00 56.09 317 PRO A O 1
ATOM 2523 N N . ILE A 1 318 ? -24.888 14.090 31.186 1.00 56.53 318 ILE A N 1
ATOM 2524 C CA . ILE A 1 318 ? -25.583 13.752 32.425 1.00 56.53 318 ILE A CA 1
ATOM 2525 C C . ILE A 1 318 ? -24.653 14.145 33.573 1.00 56.53 318 ILE A C 1
ATOM 2527 O O . ILE A 1 318 ? -23.623 13.510 33.784 1.00 56.53 318 ILE A O 1
ATOM 2531 N N . ARG A 1 319 ? -25.002 15.191 34.333 1.00 52.84 319 ARG A N 1
ATOM 2532 C CA . ARG A 1 319 ? -24.295 15.505 35.583 1.00 52.84 319 ARG A CA 1
ATOM 2533 C C . ARG A 1 319 ? -24.451 14.327 36.546 1.00 52.84 319 ARG A C 1
ATOM 2535 O O . ARG A 1 319 ? -25.503 14.172 37.171 1.00 52.84 319 ARG A O 1
ATOM 2542 N N . LEU A 1 320 ? -23.400 13.521 36.670 1.00 50.84 320 LEU A N 1
ATOM 2543 C CA . LEU A 1 320 ? -23.227 12.568 37.758 1.00 50.84 320 LEU A CA 1
ATOM 2544 C C . LEU A 1 320 ? -23.092 13.366 39.056 1.00 50.84 320 LEU A C 1
ATOM 2546 O O . LEU A 1 320 ? -22.074 13.996 39.326 1.00 50.84 320 LEU A O 1
ATOM 2550 N N . VAL A 1 321 ? -24.161 13.386 39.848 1.00 51.56 321 VAL A N 1
ATOM 2551 C CA . VAL A 1 321 ? -24.090 13.868 41.226 1.00 51.56 321 VAL A CA 1
ATOM 2552 C C . VAL A 1 321 ? -23.363 12.785 42.017 1.00 51.56 321 VAL A C 1
ATOM 2554 O O . VAL A 1 321 ? -23.953 11.751 42.323 1.00 51.56 321 VAL A O 1
ATOM 2557 N N . MET A 1 322 ? -22.078 13.005 42.302 1.00 43.41 322 MET A N 1
ATOM 2558 C CA . MET A 1 322 ? -21.294 12.135 43.182 1.00 43.41 322 MET A CA 1
ATOM 2559 C C . MET A 1 322 ? -22.005 12.000 44.542 1.00 43.41 322 MET A C 1
ATOM 2561 O O . MET A 1 322 ? -22.344 13.038 45.137 1.00 43.41 322 MET A O 1
ATOM 2565 N N . PRO A 1 323 ? -22.235 10.774 45.057 1.00 44.53 323 PRO A N 1
ATOM 2566 C CA . PRO A 1 323 ? -22.834 10.577 46.373 1.00 44.53 323 PRO A CA 1
ATOM 2567 C C . PRO A 1 323 ? -21.908 11.182 47.436 1.00 44.53 323 PRO A C 1
ATOM 2569 O O . PRO A 1 323 ? -20.805 10.695 47.643 1.00 44.53 323 PRO A O 1
ATOM 2572 N N . GLY A 1 324 ? -22.332 12.277 48.075 1.00 58.28 324 GLY A N 1
ATOM 2573 C CA . GLY A 1 324 ? -21.563 12.950 49.135 1.00 58.28 324 GLY A CA 1
ATOM 2574 C C . GLY A 1 324 ? -21.261 14.431 48.895 1.00 58.28 324 GLY A C 1
ATOM 2575 O O . GLY A 1 324 ? -20.864 15.131 49.824 1.00 58.28 324 GLY A O 1
ATOM 2576 N N . SER A 1 325 ? -21.516 14.963 47.698 1.00 58.19 325 SER A N 1
ATOM 2577 C CA . SER A 1 325 ? -21.399 16.408 47.461 1.00 58.19 325 SER A CA 1
ATOM 2578 C C . SER A 1 325 ? -22.575 17.170 48.101 1.00 58.19 325 SER A C 1
ATOM 2580 O O . SER A 1 325 ? -23.747 16.824 47.915 1.00 58.19 325 SER A O 1
ATOM 2582 N N . ARG A 1 326 ? -22.276 18.206 48.904 1.00 55.19 326 ARG A N 1
ATOM 2583 C CA . ARG A 1 326 ? -23.291 19.061 49.547 1.00 55.19 326 ARG A CA 1
ATOM 2584 C C . ARG A 1 326 ? -24.109 19.768 48.461 1.00 55.19 326 ARG A C 1
ATOM 2586 O O . ARG A 1 326 ? -23.657 20.738 47.864 1.00 55.19 326 ARG A O 1
ATOM 2593 N N . LEU A 1 327 ? -25.319 19.270 48.209 1.00 60.12 327 LEU A N 1
ATOM 2594 C CA . LEU A 1 327 ? -26.279 19.885 47.289 1.00 60.12 327 LEU A CA 1
ATOM 2595 C C . LEU A 1 327 ? -26.541 21.342 47.696 1.00 60.12 327 LEU A C 1
ATOM 2597 O O . LEU A 1 327 ? -26.968 21.601 48.825 1.00 60.12 327 LEU A O 1
ATOM 2601 N N . SER A 1 328 ? -26.353 22.274 46.760 1.00 70.38 328 SER A N 1
ATOM 2602 C CA . SER A 1 328 ? -26.763 23.670 46.928 1.00 70.38 328 SER A CA 1
ATOM 2603 C C . SER A 1 328 ? -28.264 23.750 47.264 1.00 70.38 328 SER A C 1
ATOM 2605 O O . SER A 1 328 ? -29.047 22.923 46.776 1.00 70.38 328 SER A O 1
ATOM 2607 N N . PRO A 1 329 ? -28.726 24.743 48.053 1.00 69.31 329 PRO A N 1
ATOM 2608 C CA . PRO A 1 329 ? -30.151 24.945 48.333 1.00 69.31 329 PRO A CA 1
ATOM 2609 C C . PRO A 1 329 ? -31.033 24.969 47.070 1.00 69.31 329 PRO A C 1
ATOM 2611 O O . PRO A 1 329 ? -32.142 24.428 47.076 1.00 69.31 329 PRO A O 1
ATOM 2614 N N . ARG A 1 330 ? -30.516 25.508 45.953 1.00 69.31 330 ARG A N 1
ATOM 2615 C CA . ARG A 1 330 ? -31.195 25.497 44.642 1.00 69.31 330 ARG A CA 1
ATOM 2616 C C . ARG A 1 330 ? -31.345 24.089 44.061 1.00 69.31 330 ARG A C 1
ATOM 2618 O O . ARG A 1 330 ? -32.399 23.763 43.512 1.00 69.31 330 ARG A O 1
ATOM 2625 N N . ASP A 1 331 ? -30.336 23.239 44.216 1.00 66.94 331 ASP A N 1
ATOM 2626 C CA . ASP A 1 331 ? -30.359 21.868 43.700 1.00 66.94 331 ASP A CA 1
ATOM 2627 C C . ASP A 1 331 ? -31.269 20.967 44.536 1.00 66.94 331 ASP A C 1
ATOM 2629 O O . ASP A 1 331 ? -32.013 20.161 43.974 1.00 66.94 331 ASP A O 1
ATOM 2633 N N . ARG A 1 332 ? -31.325 21.171 45.862 1.00 73.62 332 ARG A N 1
ATOM 2634 C CA . ARG A 1 332 ? -32.313 20.513 46.738 1.00 73.62 332 ARG A CA 1
ATOM 2635 C C . ARG A 1 332 ? -33.745 20.840 46.326 1.00 73.62 332 ARG A C 1
ATOM 2637 O O . ARG A 1 332 ? -34.586 19.940 46.279 1.00 73.62 332 ARG A O 1
ATOM 2644 N N . LEU A 1 333 ? -34.025 22.103 45.996 1.00 73.81 333 LEU A N 1
ATOM 2645 C CA . LEU A 1 333 ? -35.349 22.521 45.536 1.00 73.81 333 LEU A CA 1
ATOM 2646 C C . LEU A 1 333 ? -35.706 21.864 44.194 1.00 73.81 333 LEU A C 1
ATOM 2648 O O . LEU A 1 333 ? -36.789 21.289 44.064 1.00 73.81 333 LEU A O 1
ATOM 2652 N N . ARG A 1 334 ? -34.779 21.862 43.227 1.00 76.31 334 ARG A N 1
ATOM 2653 C CA . ARG A 1 334 ? -34.963 21.190 41.927 1.00 76.31 334 ARG A CA 1
ATOM 2654 C C . ARG A 1 334 ? -35.197 19.687 42.081 1.00 76.31 334 ARG A C 1
ATOM 2656 O O . ARG A 1 334 ? -36.099 19.146 41.441 1.00 76.31 334 ARG A O 1
ATOM 2663 N N . LEU A 1 335 ? -34.452 19.016 42.963 1.00 73.50 335 LEU A N 1
ATOM 2664 C CA . LEU A 1 335 ? -34.630 17.589 43.242 1.00 73.50 335 LEU A CA 1
ATOM 2665 C C . LEU A 1 335 ? -36.009 17.304 43.859 1.00 73.50 335 LEU A C 1
ATOM 2667 O O . LEU A 1 335 ? -36.690 16.369 43.437 1.00 73.50 335 LEU A O 1
ATOM 2671 N N . ARG A 1 336 ? -36.464 18.147 44.801 1.00 78.38 336 ARG A N 1
ATOM 2672 C CA . ARG A 1 336 ? -37.804 18.058 45.415 1.00 78.38 336 ARG A CA 1
ATOM 2673 C C . ARG A 1 336 ? -38.918 18.218 44.383 1.00 78.38 336 ARG A C 1
ATOM 2675 O O . ARG A 1 336 ? -39.880 17.448 44.398 1.00 78.38 336 ARG A O 1
ATOM 2682 N N . ILE A 1 337 ? -38.781 19.180 43.471 1.00 77.75 337 ILE A N 1
ATOM 2683 C CA . ILE A 1 337 ? -39.740 19.404 42.381 1.00 77.75 337 ILE A CA 1
ATOM 2684 C C . ILE A 1 337 ? -39.771 18.186 41.447 1.00 77.75 337 ILE A C 1
ATOM 2686 O O . ILE A 1 337 ? -40.848 17.675 41.137 1.00 77.75 337 ILE A O 1
ATOM 2690 N N . ARG A 1 338 ? -38.602 17.655 41.066 1.00 80.38 338 ARG A N 1
ATOM 2691 C CA . ARG A 1 338 ? -38.486 16.480 40.187 1.00 80.38 338 ARG A CA 1
ATOM 2692 C C . ARG A 1 338 ? -39.071 15.214 40.826 1.00 80.38 338 ARG A C 1
ATOM 2694 O O . ARG A 1 338 ? -39.766 14.456 40.151 1.00 80.38 338 ARG A O 1
ATOM 2701 N N . MET A 1 339 ? -38.856 15.010 42.128 1.00 76.44 339 MET A N 1
ATOM 2702 C CA . MET A 1 339 ? -39.467 13.920 42.903 1.00 76.44 339 MET A CA 1
ATOM 2703 C C . MET A 1 339 ? -40.996 14.053 42.962 1.00 76.44 339 MET A C 1
ATOM 2705 O O . MET A 1 339 ? -41.700 13.075 42.713 1.00 76.44 339 MET A O 1
ATOM 2709 N N . ARG A 1 340 ? -41.526 15.264 43.201 1.00 81.44 340 ARG A N 1
ATOM 2710 C CA . ARG A 1 340 ? -42.977 15.530 43.165 1.00 81.44 340 ARG A CA 1
ATOM 2711 C C . ARG A 1 340 ? -43.584 15.253 41.790 1.00 81.44 340 ARG A C 1
ATOM 2713 O O . ARG A 1 340 ? -44.645 14.637 41.715 1.00 81.44 340 ARG A O 1
ATOM 2720 N N . MET A 1 341 ? -42.916 15.654 40.706 1.00 76.44 341 MET A N 1
ATOM 2721 C CA . MET A 1 341 ? -43.373 15.350 39.344 1.00 76.44 341 MET A CA 1
ATOM 2722 C C . MET A 1 341 ? -43.373 13.843 39.062 1.00 76.44 341 MET A C 1
ATOM 2724 O O . MET A 1 341 ? -44.360 13.326 38.542 1.00 76.44 341 MET A O 1
ATOM 2728 N N . ARG A 1 342 ? -42.319 13.115 39.461 1.00 80.31 342 ARG A N 1
ATOM 2729 C CA . ARG A 1 342 ? -42.264 11.647 39.332 1.00 80.31 342 ARG A CA 1
ATOM 2730 C C . ARG A 1 342 ? -43.366 10.953 40.133 1.00 80.31 342 ARG A C 1
ATOM 2732 O O . ARG A 1 342 ? -43.986 10.030 39.613 1.00 80.31 342 ARG A O 1
ATOM 2739 N N . ALA A 1 343 ? -43.652 11.405 41.354 1.00 79.12 343 ALA A N 1
ATOM 2740 C CA . ALA A 1 343 ? -44.755 10.879 42.158 1.00 79.12 343 ALA A CA 1
ATOM 2741 C C . ALA A 1 343 ? -46.118 11.131 41.488 1.00 79.12 343 ALA A C 1
ATOM 2743 O O . ALA A 1 343 ? -46.925 10.209 41.382 1.00 79.12 343 ALA A O 1
ATOM 2744 N N . ARG A 1 344 ? -46.340 12.335 40.938 1.00 82.38 344 ARG A N 1
ATOM 2745 C CA . ARG A 1 344 ? -47.543 12.662 40.150 1.00 82.38 344 ARG A CA 1
ATOM 2746 C C . ARG A 1 344 ? -47.684 11.788 38.903 1.00 82.38 344 ARG A C 1
ATOM 2748 O O . ARG A 1 344 ? -48.781 11.317 38.625 1.00 82.38 344 ARG A O 1
ATOM 2755 N N . MET A 1 345 ? -46.598 11.545 38.172 1.00 79.19 345 MET A N 1
ATOM 2756 C CA . MET A 1 345 ? -46.604 10.660 37.000 1.00 79.19 345 MET A CA 1
ATOM 2757 C C . MET A 1 345 ? -46.931 9.215 37.381 1.00 79.19 345 MET A C 1
ATOM 2759 O O . MET A 1 345 ? -47.802 8.613 36.761 1.00 79.19 345 MET A O 1
ATOM 2763 N N . ARG A 1 346 ? -46.314 8.676 38.442 1.00 81.88 346 ARG A N 1
ATOM 2764 C CA . ARG A 1 346 ? -46.636 7.332 38.956 1.00 81.88 346 ARG A CA 1
ATOM 2765 C C . ARG A 1 346 ? -48.091 7.226 39.408 1.00 81.88 346 ARG A C 1
ATOM 2767 O O . ARG A 1 346 ? -48.734 6.216 39.149 1.00 81.88 346 ARG A O 1
ATOM 2774 N N . PHE A 1 347 ? -48.625 8.273 40.034 1.00 78.00 347 PHE A N 1
ATOM 2775 C CA . PHE A 1 347 ? -50.029 8.332 40.435 1.00 78.00 347 PHE A CA 1
ATOM 2776 C C . PHE A 1 347 ? -50.976 8.356 39.224 1.00 78.00 347 PHE A C 1
ATOM 2778 O O . PHE A 1 347 ? -51.916 7.569 39.171 1.00 78.00 347 PHE A O 1
ATOM 2785 N N . ARG A 1 348 ? -50.686 9.171 38.196 1.00 78.38 348 ARG A N 1
ATOM 2786 C CA . ARG A 1 348 ? -51.448 9.168 36.931 1.00 78.38 348 ARG A CA 1
ATOM 2787 C C . ARG A 1 348 ? -51.366 7.821 36.214 1.00 78.38 348 ARG A C 1
ATOM 2789 O O . ARG A 1 348 ? -52.372 7.368 35.682 1.00 78.38 348 ARG A O 1
ATOM 2796 N N . HIS A 1 349 ? -50.207 7.166 36.227 1.00 74.81 349 HIS A N 1
ATOM 2797 C CA . HIS A 1 349 ? -50.041 5.844 35.627 1.00 74.81 349 HIS A CA 1
ATOM 2798 C C . HIS A 1 349 ? -50.824 4.764 36.387 1.00 74.81 349 HIS A C 1
ATOM 2800 O O . HIS A 1 349 ? -51.452 3.917 35.757 1.00 74.81 349 HIS A O 1
ATOM 2806 N N . ARG A 1 350 ? -50.859 4.821 37.728 1.00 76.62 350 ARG A N 1
ATOM 2807 C CA . ARG A 1 350 ? -51.712 3.942 38.548 1.00 76.62 350 ARG A CA 1
ATOM 2808 C C . ARG A 1 350 ? -53.196 4.155 38.258 1.00 76.62 350 ARG A C 1
ATOM 2810 O O . ARG A 1 350 ? -53.904 3.177 38.066 1.00 76.62 350 ARG A O 1
ATOM 2817 N N . LEU A 1 351 ? -53.647 5.406 38.147 1.00 75.00 351 LEU A N 1
ATOM 2818 C CA . LEU A 1 351 ? -55.029 5.727 37.770 1.00 75.00 351 LEU A CA 1
ATOM 2819 C C . LEU A 1 351 ? -55.373 5.258 36.349 1.00 75.00 351 LEU A C 1
ATOM 2821 O O . LEU A 1 351 ? -56.474 4.772 36.116 1.00 75.00 351 LEU A O 1
ATOM 2825 N N . ARG A 1 352 ? -54.438 5.375 35.397 1.00 72.88 352 ARG A N 1
ATOM 2826 C CA . ARG A 1 352 ? -54.618 4.874 34.026 1.00 72.88 352 ARG A CA 1
ATOM 2827 C C . ARG A 1 352 ? -54.738 3.348 34.002 1.00 72.88 352 ARG A C 1
ATOM 2829 O O . ARG A 1 352 ? -55.639 2.843 33.346 1.00 72.88 352 ARG A O 1
ATOM 2836 N N . ASN A 1 353 ? -53.910 2.636 34.770 1.00 65.94 353 ASN A N 1
ATOM 2837 C CA . ASN A 1 353 ? -54.021 1.181 34.907 1.00 65.94 353 ASN A CA 1
ATOM 2838 C C . ASN A 1 353 ? -55.326 0.774 35.609 1.00 65.94 353 ASN A C 1
ATOM 2840 O O . ASN A 1 353 ? -55.984 -0.148 35.150 1.00 65.94 353 ASN A O 1
ATOM 2844 N N . GLN A 1 354 ? -55.763 1.483 36.655 1.00 66.44 354 GLN A N 1
ATOM 2845 C CA . GLN A 1 354 ? -57.057 1.215 37.302 1.00 66.44 354 GLN A CA 1
ATOM 2846 C C . GLN A 1 354 ? -58.254 1.454 36.368 1.00 66.44 354 GLN A C 1
ATOM 2848 O O . GLN A 1 354 ? -59.223 0.706 36.421 1.00 66.44 354 GLN A O 1
ATOM 2853 N N . ARG A 1 355 ? -58.184 2.445 35.467 1.00 62.16 355 ARG A N 1
ATOM 2854 C CA . ARG A 1 355 ? -59.220 2.659 34.440 1.00 62.16 355 ARG A CA 1
ATOM 2855 C C . ARG A 1 355 ? -59.273 1.536 33.401 1.00 62.16 355 ARG A C 1
ATOM 2857 O O . ARG A 1 355 ? -60.367 1.191 32.988 1.00 62.16 355 ARG A O 1
ATOM 2864 N N . LEU A 1 356 ? -58.128 0.960 33.030 1.00 58.12 356 LEU A N 1
ATOM 2865 C CA . LEU A 1 356 ? -58.052 -0.207 32.137 1.00 58.12 356 LEU A CA 1
ATOM 2866 C C . LEU A 1 356 ? -58.611 -1.487 32.790 1.00 58.12 356 LEU A C 1
ATOM 2868 O O . LEU A 1 356 ? -59.235 -2.293 32.105 1.00 58.12 356 LEU A O 1
ATOM 2872 N N . PHE A 1 357 ? -58.448 -1.647 34.109 1.00 56.16 357 PHE A N 1
ATOM 2873 C CA . PHE A 1 357 ? -59.023 -2.768 34.869 1.00 56.16 357 PHE A CA 1
ATOM 2874 C C . PHE A 1 357 ? -60.537 -2.626 35.128 1.00 56.16 357 PHE A C 1
ATOM 2876 O O . PHE A 1 357 ? -61.222 -3.636 35.224 1.00 56.16 357 PHE A O 1
ATOM 2883 N N . ASN A 1 358 ? -61.087 -1.406 35.175 1.00 53.59 358 ASN A N 1
ATOM 2884 C CA . ASN A 1 358 ? -62.535 -1.178 35.332 1.00 53.59 358 ASN A CA 1
ATOM 2885 C C . ASN A 1 358 ? -63.349 -1.293 34.023 1.00 53.59 358 ASN A C 1
ATOM 2887 O O . ASN A 1 358 ? -64.568 -1.164 34.061 1.00 53.59 358 ASN A O 1
ATOM 2891 N N . THR A 1 359 ? -62.707 -1.521 32.872 1.00 51.59 359 THR A N 1
ATOM 2892 C CA . THR A 1 359 ? -63.374 -1.685 31.561 1.00 51.59 359 THR A CA 1
ATOM 2893 C C . THR A 1 359 ? -63.481 -3.139 31.087 1.00 51.59 359 THR A C 1
ATOM 2895 O O . THR A 1 359 ? -63.797 -3.379 29.928 1.00 51.59 359 THR A O 1
ATOM 2898 N N . THR A 1 360 ? -63.253 -4.125 31.958 1.00 51.19 360 THR A N 1
ATOM 2899 C CA . THR A 1 360 ? -63.419 -5.558 31.638 1.00 51.19 360 THR A CA 1
ATOM 2900 C C . THR A 1 360 ? -64.344 -6.259 32.632 1.00 51.19 360 THR A C 1
ATOM 2902 O O . THR A 1 360 ? -63.957 -7.185 33.330 1.00 51.19 360 THR A O 1
ATOM 2905 N N . THR A 1 361 ? -65.608 -5.836 32.673 1.00 47.69 361 THR A N 1
ATOM 2906 C CA . THR A 1 361 ? -66.712 -6.616 33.260 1.00 47.69 361 THR A CA 1
ATOM 2907 C C . THR A 1 361 ? -67.993 -6.405 32.454 1.00 47.69 361 THR A C 1
ATOM 2909 O O . THR A 1 361 ? -68.894 -5.682 32.860 1.00 47.69 361 THR A O 1
ATOM 2912 N N . ALA A 1 362 ? -68.073 -7.045 31.288 1.00 40.28 362 ALA A N 1
ATOM 2913 C CA . ALA A 1 362 ? -69.341 -7.384 30.642 1.00 40.28 362 ALA A CA 1
ATOM 2914 C C . ALA A 1 362 ? -69.100 -8.538 29.657 1.00 40.28 362 ALA A C 1
ATOM 2916 O O . ALA A 1 362 ? -68.576 -8.339 28.564 1.00 40.28 362 ALA A O 1
ATOM 2917 N N . ALA A 1 363 ? -69.442 -9.757 30.074 1.00 43.09 363 ALA A N 1
ATOM 2918 C CA . ALA A 1 363 ? -69.587 -10.893 29.171 1.00 43.09 363 ALA A CA 1
ATOM 2919 C C . ALA A 1 363 ? -70.916 -10.747 28.404 1.00 43.09 363 ALA A C 1
ATOM 2921 O O . ALA A 1 363 ? -71.920 -10.405 29.035 1.00 43.09 363 ALA A O 1
ATOM 2922 N N . PRO A 1 364 ? -70.978 -11.008 27.086 1.00 39.25 364 PRO A N 1
ATOM 2923 C CA . PRO A 1 364 ? -72.252 -11.057 26.389 1.00 39.25 364 PRO A CA 1
ATOM 2924 C C . PRO A 1 364 ? -72.954 -12.385 26.697 1.00 39.25 364 PRO A C 1
ATOM 2926 O O . PRO A 1 364 ? -72.413 -13.466 26.478 1.00 39.25 364 PRO A O 1
ATOM 2929 N N . THR A 1 365 ? -74.176 -12.295 27.214 1.00 39.09 365 THR A N 1
ATOM 2930 C CA . THR A 1 365 ? -75.124 -13.408 27.315 1.00 39.09 365 THR A CA 1
ATOM 2931 C C . THR A 1 365 ? -75.821 -13.553 25.963 1.00 39.09 365 THR A C 1
ATOM 2933 O O . THR A 1 365 ? -76.380 -12.578 25.466 1.00 39.09 365 THR A O 1
ATOM 2936 N N . THR A 1 366 ? -75.796 -14.737 25.349 1.00 34.00 366 THR A N 1
ATOM 2937 C CA . THR A 1 366 ? -76.597 -15.027 24.147 1.00 34.00 366 THR A CA 1
ATOM 2938 C C . THR A 1 366 ? -77.505 -16.218 24.419 1.00 34.00 366 THR A C 1
ATOM 2940 O O . THR A 1 366 ? -77.064 -17.291 24.822 1.00 34.00 366 THR A O 1
ATOM 2943 N N . THR A 1 367 ? -78.797 -15.962 24.262 1.00 33.78 367 THR A N 1
ATOM 2944 C CA . THR A 1 367 ? -79.940 -16.807 24.597 1.00 33.78 367 THR A CA 1
ATOM 2945 C C . THR A 1 367 ? -80.124 -17.927 23.575 1.00 33.78 367 THR A C 1
ATOM 2947 O O . THR A 1 367 ? -79.990 -17.707 22.374 1.00 33.78 367 THR A O 1
ATOM 2950 N N . THR A 1 368 ? -80.483 -19.121 24.041 1.00 31.80 368 THR A N 1
ATOM 2951 C CA . THR A 1 368 ? -80.885 -20.257 23.203 1.00 31.80 368 THR A CA 1
ATOM 2952 C C . THR A 1 368 ? -82.386 -20.175 22.911 1.00 31.80 368 THR A C 1
ATOM 2954 O O . THR A 1 368 ? -83.187 -20.008 23.830 1.00 31.80 368 THR A O 1
ATOM 2957 N N . THR A 1 369 ? -82.804 -20.324 21.653 1.00 30.59 369 THR A N 1
ATOM 2958 C CA . THR A 1 369 ? -84.181 -20.721 21.304 1.00 30.59 369 THR A CA 1
ATOM 2959 C C . THR A 1 369 ? -84.146 -21.654 20.093 1.00 30.59 369 THR A C 1
ATOM 2961 O O . THR A 1 369 ? -83.480 -21.382 19.100 1.00 30.59 369 THR A O 1
ATOM 2964 N N . THR A 1 370 ? -84.810 -22.795 20.248 1.00 35.31 370 THR A N 1
ATOM 2965 C CA . THR A 1 370 ? -84.940 -23.947 19.344 1.00 35.31 370 THR A CA 1
ATOM 2966 C C . THR A 1 370 ? -85.904 -23.690 18.186 1.00 35.31 370 THR A C 1
ATOM 2968 O O . THR A 1 370 ? -86.835 -22.930 18.389 1.00 35.31 370 THR A O 1
ATOM 2971 N N . TRP A 1 371 ? -85.732 -24.373 17.040 1.00 31.41 371 TRP A N 1
ATOM 2972 C CA . TRP A 1 371 ? -86.763 -25.095 16.251 1.00 31.41 371 TRP A CA 1
ATOM 2973 C C . TRP A 1 371 ? -86.078 -25.938 15.148 1.00 31.41 371 TRP A C 1
ATOM 2975 O O . TRP A 1 371 ? -85.042 -25.542 14.617 1.00 31.41 371 TRP A O 1
ATOM 2985 N N . ALA A 1 372 ? -86.626 -27.122 14.848 1.00 31.55 372 ALA A N 1
ATOM 2986 C CA . ALA A 1 372 ? -86.039 -28.161 13.992 1.00 31.55 372 ALA A CA 1
ATOM 2987 C C . ALA A 1 372 ? -86.795 -28.365 12.655 1.00 31.55 372 ALA A C 1
ATOM 2989 O O . ALA A 1 372 ? -88.021 -28.374 12.684 1.00 31.55 372 ALA A O 1
ATOM 2990 N N . THR A 1 373 ? -86.002 -28.567 11.576 1.00 34.81 373 THR A N 1
ATOM 2991 C CA . THR A 1 373 ? -86.124 -29.428 10.348 1.00 34.81 373 THR A CA 1
ATOM 2992 C C . THR A 1 373 ? -87.414 -29.381 9.474 1.00 34.81 373 THR A C 1
ATOM 2994 O O . THR A 1 373 ? -88.424 -28.900 9.971 1.00 34.81 373 THR A O 1
ATOM 2997 N N . PRO A 1 374 ? -87.462 -29.865 8.188 1.00 43.28 374 PRO A N 1
ATOM 2998 C CA . PRO A 1 374 ? -86.544 -30.802 7.487 1.00 43.28 374 PRO A CA 1
ATOM 2999 C C . PRO A 1 374 ? -86.298 -30.633 5.943 1.00 43.28 374 PRO A C 1
ATOM 3001 O O . PRO A 1 374 ? -86.980 -29.878 5.262 1.00 43.28 374 PRO A O 1
ATOM 3004 N N . THR A 1 375 ? -85.385 -31.481 5.409 1.00 28.56 375 THR A N 1
ATOM 3005 C CA . THR A 1 375 ? -85.266 -32.066 4.026 1.00 28.56 375 THR A CA 1
ATOM 3006 C C . THR A 1 375 ? -85.002 -31.125 2.828 1.00 28.56 375 THR A C 1
ATOM 3008 O O . THR A 1 375 ? -85.616 -30.080 2.700 1.00 28.56 375 THR A O 1
ATOM 3011 N N . THR A 1 376 ? -84.131 -31.426 1.846 1.00 28.45 376 THR A N 1
ATOM 3012 C CA . THR A 1 376 ? -84.276 -32.502 0.832 1.00 28.45 376 THR A CA 1
ATOM 3013 C C . THR A 1 376 ? -83.008 -32.615 -0.059 1.00 28.45 376 THR A C 1
ATOM 3015 O O . THR A 1 376 ? -82.540 -31.611 -0.580 1.00 28.45 376 THR A O 1
ATOM 3018 N N . THR A 1 377 ? -82.503 -33.847 -0.205 1.00 28.17 377 THR A N 1
ATOM 3019 C CA . THR A 1 377 ? -81.973 -34.583 -1.387 1.00 28.17 377 THR A CA 1
ATOM 3020 C C . THR A 1 377 ? -80.872 -34.053 -2.336 1.00 28.17 377 THR A C 1
ATOM 3022 O O . THR A 1 377 ? -80.906 -32.959 -2.883 1.00 28.17 377 THR A O 1
ATOM 3025 N N . SER A 1 378 ? -79.943 -34.983 -2.594 1.00 39.12 378 SER A N 1
ATOM 3026 C CA . SER A 1 378 ? -78.818 -35.057 -3.538 1.00 39.12 378 SER A CA 1
ATOM 3027 C C . SER A 1 378 ? -79.184 -35.131 -5.029 1.00 39.12 378 SER A C 1
ATOM 3029 O O . SER A 1 378 ? -80.144 -35.823 -5.360 1.00 39.12 378 SER A O 1
ATOM 3031 N N . VAL A 1 379 ? -78.306 -34.640 -5.919 1.00 30.66 379 VAL A N 1
ATOM 3032 C CA . VAL A 1 379 ? -78.053 -35.222 -7.262 1.00 30.66 379 VAL A CA 1
ATOM 3033 C C . VAL A 1 379 ? -76.558 -35.094 -7.624 1.00 30.66 379 VAL A C 1
ATOM 3035 O O . VAL A 1 379 ? -75.928 -34.087 -7.315 1.00 30.66 379 VAL A O 1
ATOM 3038 N N . LEU A 1 380 ? -76.016 -36.155 -8.237 1.00 31.45 380 LEU A N 1
ATOM 3039 C CA . LEU A 1 380 ? -74.627 -36.409 -8.652 1.00 31.45 380 LEU A CA 1
ATOM 3040 C C . LEU A 1 380 ? -74.320 -36.015 -10.123 1.00 31.45 380 LEU A C 1
ATOM 3042 O O . LEU A 1 380 ? -75.242 -35.965 -10.932 1.00 31.45 380 LEU A O 1
ATOM 3046 N N . LEU A 1 381 ? -73.006 -35.962 -10.435 1.00 32.75 381 LEU A N 1
ATOM 3047 C CA . LEU A 1 381 ? -72.248 -36.464 -11.621 1.00 32.75 381 LEU A CA 1
ATOM 3048 C C . LEU A 1 381 ? -71.524 -35.401 -12.487 1.00 32.75 381 LEU A C 1
ATOM 3050 O O . LEU A 1 381 ? -72.062 -34.309 -12.647 1.00 32.75 381 LEU A O 1
ATOM 3054 N N . PRO A 1 382 ? -70.413 -35.749 -13.190 1.00 42.03 382 PRO A N 1
ATOM 3055 C CA . PRO A 1 382 ? -69.442 -36.836 -12.949 1.00 42.03 382 PRO A CA 1
ATOM 3056 C C . PRO A 1 382 ? -67.949 -36.430 -13.083 1.00 42.03 382 PRO A C 1
ATOM 3058 O O . PRO A 1 382 ? -67.600 -35.356 -13.563 1.00 42.03 382 PRO A O 1
ATOM 3061 N N . GLU A 1 383 ? -67.075 -37.362 -12.686 1.00 34.81 383 GLU A N 1
ATOM 3062 C CA . GLU A 1 383 ? -65.652 -37.441 -13.047 1.00 34.81 383 GLU A CA 1
ATOM 3063 C C . GLU A 1 383 ? -65.442 -37.729 -14.543 1.00 34.81 383 GLU A C 1
ATOM 3065 O O . GLU A 1 383 ? -66.267 -38.368 -15.200 1.00 34.81 383 GLU A O 1
ATOM 3070 N N . THR A 1 384 ? -64.275 -37.354 -15.072 1.00 26.41 384 THR A N 1
ATOM 3071 C CA . THR A 1 384 ? -63.679 -38.044 -16.226 1.00 26.41 384 THR A CA 1
ATOM 3072 C C . THR A 1 384 ? -62.159 -38.105 -16.089 1.00 26.41 384 THR A C 1
ATOM 3074 O O . THR A 1 384 ? -61.513 -37.172 -15.616 1.00 26.41 384 THR A O 1
ATOM 3077 N N . THR A 1 385 ? -61.631 -39.265 -16.456 1.00 27.78 385 THR A N 1
ATOM 3078 C CA . THR A 1 385 ? -60.291 -39.793 -16.201 1.00 27.78 385 THR A CA 1
ATOM 3079 C C . THR A 1 385 ? -59.252 -39.359 -17.251 1.00 27.78 385 THR A C 1
ATOM 3081 O O . THR A 1 385 ? -59.591 -39.035 -18.382 1.00 27.78 385 THR A O 1
ATOM 3084 N N . GLN A 1 386 ? -57.988 -39.404 -16.816 1.00 31.16 386 GLN A N 1
ATOM 3085 C CA . GLN A 1 386 ? -56.668 -39.323 -17.481 1.00 31.16 386 GLN A CA 1
ATOM 3086 C C . GLN A 1 386 ? -56.550 -39.619 -18.996 1.00 31.16 386 GLN A C 1
ATOM 3088 O O . GLN A 1 386 ? -57.168 -40.565 -19.463 1.00 31.16 386 GLN A O 1
ATOM 3093 N N . THR A 1 387 ? -55.594 -38.953 -19.682 1.00 25.39 387 THR A N 1
ATOM 3094 C CA . THR A 1 387 ? -54.374 -39.575 -20.280 1.00 25.39 387 THR A CA 1
ATOM 3095 C C . THR A 1 387 ? -53.346 -38.559 -20.836 1.00 25.39 387 THR A C 1
ATOM 3097 O O . THR A 1 387 ? -53.695 -37.648 -21.574 1.00 25.39 387 THR A O 1
ATOM 3100 N N . VAL A 1 388 ? -52.086 -38.809 -20.452 1.00 29.72 388 VAL A N 1
ATOM 3101 C CA . VAL A 1 388 ? -50.725 -38.564 -21.003 1.00 29.72 388 VAL A CA 1
ATOM 3102 C C . VAL A 1 388 ? -50.542 -38.039 -22.446 1.00 29.72 388 VAL A C 1
ATOM 3104 O O . VAL A 1 388 ? -51.079 -38.646 -23.362 1.00 29.72 388 VAL A O 1
ATOM 3107 N N . THR A 1 389 ? -49.632 -37.058 -22.617 1.00 25.31 389 THR A N 1
ATOM 3108 C CA . THR A 1 389 ? -48.525 -36.974 -23.623 1.00 25.31 389 THR A CA 1
ATOM 3109 C C . THR A 1 389 ? -47.519 -35.906 -23.138 1.00 25.31 389 THR A C 1
ATOM 3111 O O . THR A 1 389 ? -47.920 -34.765 -22.939 1.00 25.31 389 THR A O 1
ATOM 3114 N N . ASP A 1 390 ? -46.337 -36.262 -22.630 1.00 25.17 390 ASP A N 1
ATOM 3115 C CA . ASP A 1 390 ? -45.055 -36.461 -23.342 1.00 25.17 390 ASP A CA 1
ATOM 3116 C C . ASP A 1 390 ? -44.381 -35.126 -23.744 1.00 25.17 390 ASP A C 1
ATOM 3118 O O . ASP A 1 390 ? -44.664 -34.563 -24.798 1.00 25.17 390 ASP A O 1
ATOM 3122 N N . GLU A 1 391 ? -43.503 -34.609 -22.872 1.00 28.52 391 GLU A N 1
ATOM 3123 C CA . GLU A 1 391 ? -42.549 -33.538 -23.193 1.00 28.52 391 GLU A CA 1
ATOM 3124 C C . GLU A 1 391 ? -41.124 -34.101 -23.137 1.00 28.52 391 GLU A C 1
ATOM 3126 O O . GLU A 1 391 ? -40.640 -34.592 -22.115 1.00 28.52 391 GLU A O 1
ATOM 3131 N N . SER A 1 392 ? -40.472 -34.024 -24.291 1.00 28.69 392 SER A N 1
ATOM 3132 C CA . SER A 1 392 ? -39.103 -34.424 -24.573 1.00 28.69 392 SER A CA 1
ATOM 3133 C C . SER A 1 392 ? -38.080 -33.601 -23.785 1.00 28.69 392 SER A C 1
ATOM 3135 O O . SER A 1 392 ? -38.013 -32.379 -23.928 1.00 28.69 392 SER A O 1
ATOM 3137 N N . MET A 1 393 ? -37.219 -34.291 -23.033 1.00 24.31 393 MET A N 1
ATOM 3138 C CA . MET A 1 393 ? -35.961 -33.744 -22.526 1.00 24.31 393 MET A CA 1
ATOM 3139 C C . MET A 1 393 ? -34.988 -33.488 -23.683 1.00 24.31 393 MET A C 1
ATOM 3141 O O . MET A 1 393 ? -34.661 -34.402 -24.438 1.00 24.31 393 MET A O 1
ATOM 3145 N N . VAL A 1 394 ? -34.480 -32.259 -23.773 1.00 27.30 394 VAL A N 1
ATOM 3146 C CA . VAL A 1 394 ? -33.272 -31.921 -24.536 1.00 27.30 394 VAL A CA 1
ATOM 3147 C C . VAL A 1 394 ? -32.115 -31.845 -23.544 1.00 27.30 394 VAL A C 1
ATOM 3149 O O . VAL A 1 394 ? -32.102 -31.014 -22.638 1.00 27.30 394 VAL A O 1
ATOM 3152 N N . THR A 1 395 ? -31.171 -32.767 -23.699 1.00 25.17 395 THR A N 1
ATOM 3153 C CA . THR A 1 395 ? -29.904 -32.854 -22.971 1.00 25.17 395 THR A CA 1
ATOM 3154 C C . THR A 1 395 ? -28.901 -31.849 -23.534 1.00 25.17 395 THR A C 1
ATOM 3156 O O . THR A 1 395 ? -28.692 -31.821 -24.744 1.00 25.17 395 THR A O 1
ATOM 3159 N N . TRP A 1 396 ? -28.239 -31.083 -22.666 1.00 26.84 396 TRP A N 1
ATOM 3160 C CA . TRP A 1 396 ? -27.000 -30.376 -23.000 1.00 26.84 396 TRP A CA 1
ATOM 3161 C C . TRP A 1 396 ? -25.826 -31.112 -22.354 1.00 26.84 396 TRP A C 1
ATOM 3163 O O . TRP A 1 396 ? -25.812 -31.340 -21.143 1.00 26.84 396 TRP A O 1
ATOM 3173 N N . GLU A 1 397 ? -24.889 -31.532 -23.198 1.00 25.14 397 GLU A N 1
ATOM 3174 C CA . GLU A 1 397 ? -23.649 -32.223 -22.857 1.00 25.14 397 GLU A CA 1
ATOM 3175 C C . GLU A 1 397 ? -22.702 -31.279 -22.096 1.00 25.14 397 GLU A C 1
ATOM 3177 O O . GLU A 1 397 ? -22.454 -30.153 -22.522 1.00 25.14 397 GLU A O 1
ATOM 3182 N N . MET A 1 398 ? -22.163 -31.742 -20.965 1.00 25.55 398 MET A N 1
ATOM 3183 C CA . MET A 1 398 ? -20.988 -31.149 -20.324 1.00 25.55 398 MET A CA 1
ATOM 3184 C C . MET A 1 398 ? -19.788 -32.036 -20.652 1.00 25.55 398 MET A C 1
ATOM 3186 O O . MET A 1 398 ? -19.720 -33.178 -20.195 1.00 25.55 398 MET A O 1
ATOM 3190 N N . GLU A 1 399 ? -18.847 -31.515 -21.438 1.00 26.89 399 GLU A N 1
ATOM 3191 C CA . GLU A 1 399 ? -17.548 -32.148 -21.667 1.00 26.89 399 GLU A CA 1
ATOM 3192 C C . GLU A 1 399 ? -16.753 -32.206 -20.358 1.00 26.89 399 GLU A C 1
ATOM 3194 O O . GLU A 1 399 ? -16.335 -31.197 -19.788 1.00 26.89 399 GLU A O 1
ATOM 3199 N N . THR A 1 400 ? -16.544 -33.426 -19.874 1.00 25.78 400 THR A N 1
ATOM 3200 C CA . THR A 1 400 ? -15.637 -33.747 -18.776 1.00 25.78 400 THR A CA 1
ATOM 3201 C C . THR A 1 400 ? -14.241 -34.012 -19.331 1.00 25.78 400 THR A C 1
ATOM 3203 O O . THR A 1 400 ? -14.041 -35.000 -20.038 1.00 25.78 400 THR A O 1
ATOM 3206 N N . TRP A 1 401 ? -13.262 -33.185 -18.969 1.00 26.53 401 TRP A N 1
ATOM 3207 C CA . TRP A 1 401 ? -11.851 -33.491 -19.205 1.00 26.53 401 TRP A CA 1
ATOM 3208 C C . TRP A 1 401 ? -11.365 -34.536 -18.194 1.00 26.53 401 TRP A C 1
ATOM 3210 O O . TRP A 1 401 ? -11.377 -34.313 -16.983 1.00 26.53 401 TRP A O 1
ATOM 3220 N N . GLN A 1 402 ? -10.968 -35.701 -18.706 1.00 25.83 402 GLN A N 1
ATOM 3221 C CA . GLN A 1 402 ? -10.348 -36.785 -17.949 1.00 25.83 402 GLN A CA 1
ATOM 3222 C C . GLN A 1 402 ? -8.863 -36.465 -17.714 1.00 25.83 402 GLN A C 1
ATOM 3224 O O . GLN A 1 402 ? -8.114 -36.257 -18.665 1.00 25.83 402 GLN A O 1
ATOM 3229 N N . MET A 1 403 ? -8.428 -36.450 -16.450 1.00 25.61 403 MET A N 1
ATOM 3230 C CA . MET A 1 403 ? -7.007 -36.532 -16.099 1.00 25.61 403 MET A CA 1
ATOM 3231 C C . MET A 1 403 ? -6.574 -37.997 -16.177 1.00 25.61 403 MET A C 1
ATOM 3233 O O . MET A 1 403 ? -7.005 -38.826 -15.371 1.00 25.61 403 MET A O 1
ATOM 3237 N N . GLU A 1 404 ? -5.715 -38.310 -17.143 1.00 25.53 404 GLU A N 1
ATOM 3238 C CA . GLU A 1 404 ? -5.003 -39.581 -17.179 1.00 25.53 404 GLU A CA 1
ATOM 3239 C C . GLU A 1 404 ? -3.988 -39.661 -16.035 1.00 25.53 404 GLU A C 1
ATOM 3241 O O . GLU A 1 404 ? -3.290 -38.710 -15.685 1.00 25.53 404 GLU A O 1
ATOM 3246 N N . THR A 1 405 ? -3.939 -40.843 -15.434 1.00 25.98 405 THR A N 1
ATOM 3247 C CA . THR A 1 405 ? -3.058 -41.204 -14.332 1.00 25.98 405 THR A CA 1
ATOM 3248 C C . THR A 1 405 ? -1.827 -41.904 -14.892 1.00 25.98 405 THR A C 1
ATOM 3250 O O . THR A 1 405 ? -1.950 -42.880 -15.626 1.00 25.98 405 THR A O 1
ATOM 3253 N N . SER A 1 406 ? -0.629 -41.472 -14.490 1.00 24.81 406 SER A N 1
ATOM 3254 C CA . SER A 1 406 ? 0.573 -42.293 -14.643 1.00 24.81 406 SER A CA 1
ATOM 3255 C C . SER A 1 406 ? 1.538 -42.120 -13.469 1.00 24.81 406 SER A C 1
ATOM 3257 O O . SER A 1 406 ? 2.134 -41.071 -13.259 1.00 24.81 406 SER A O 1
ATOM 3259 N N . THR A 1 407 ? 1.699 -43.238 -12.759 1.00 27.50 407 THR A N 1
ATOM 3260 C CA . THR A 1 407 ? 2.927 -43.767 -12.139 1.00 27.50 407 THR A CA 1
ATOM 3261 C C . THR A 1 407 ? 3.635 -43.004 -11.011 1.00 27.50 407 THR A C 1
ATOM 3263 O O . THR A 1 407 ? 4.394 -42.061 -11.191 1.00 27.50 407 THR A O 1
ATOM 3266 N N . ARG A 1 408 ? 3.470 -43.615 -9.836 1.00 26.45 408 ARG A N 1
ATOM 3267 C CA . ARG A 1 408 ? 4.206 -43.537 -8.570 1.00 26.45 408 ARG A CA 1
ATOM 3268 C C . ARG A 1 408 ? 5.691 -43.927 -8.699 1.00 26.45 408 ARG A C 1
ATOM 3270 O O . ARG A 1 408 ? 5.978 -45.011 -9.196 1.00 26.45 408 ARG A O 1
ATOM 3277 N N . SER A 1 409 ? 6.585 -43.132 -8.102 1.00 26.91 409 SER A N 1
ATOM 3278 C CA . SER A 1 409 ? 7.758 -43.610 -7.340 1.00 26.91 409 SER A CA 1
ATOM 3279 C C . SER A 1 409 ? 8.278 -42.527 -6.373 1.00 26.91 409 SER A C 1
ATOM 3281 O O . SER A 1 409 ? 8.109 -41.346 -6.668 1.00 26.91 409 SER A O 1
ATOM 3283 N N . PRO A 1 410 ? 8.837 -42.895 -5.201 1.00 34.03 410 PRO A N 1
ATOM 3284 C CA . PRO A 1 410 ? 9.037 -41.984 -4.073 1.00 34.03 410 PRO A CA 1
ATOM 3285 C C . PRO A 1 410 ? 10.487 -41.488 -3.966 1.00 34.03 410 PRO A C 1
ATOM 3287 O O . PRO A 1 410 ? 11.410 -42.271 -4.169 1.00 34.03 410 PRO A O 1
ATOM 3290 N N . PHE A 1 411 ? 10.695 -40.242 -3.533 1.00 25.94 411 PHE A N 1
ATOM 3291 C CA . PHE A 1 411 ? 11.987 -39.808 -2.993 1.00 25.94 411 PHE A CA 1
ATOM 3292 C C . PHE A 1 411 ? 11.809 -38.992 -1.710 1.00 25.94 411 PHE A C 1
ATOM 3294 O O . PHE A 1 411 ? 11.226 -37.914 -1.676 1.00 25.94 411 PHE A O 1
ATOM 3301 N N . THR A 1 412 ? 12.301 -39.599 -0.638 1.00 29.84 412 THR A N 1
ATOM 3302 C CA . THR A 1 412 ? 12.748 -39.012 0.623 1.00 29.84 412 THR A CA 1
ATOM 3303 C C . THR A 1 412 ? 13.981 -38.139 0.385 1.00 29.84 412 THR A C 1
ATOM 3305 O O . THR A 1 412 ? 14.881 -38.616 -0.293 1.00 29.84 412 THR A O 1
ATOM 3308 N N . THR A 1 413 ? 14.056 -36.939 0.967 1.00 31.28 413 THR A N 1
ATOM 3309 C CA . THR A 1 413 ? 14.886 -36.579 2.142 1.00 31.28 413 THR A CA 1
ATOM 3310 C C . THR A 1 413 ? 14.832 -35.069 2.372 1.00 31.28 413 THR A C 1
ATOM 3312 O O . THR A 1 413 ? 14.811 -34.278 1.439 1.00 31.28 413 THR A O 1
ATOM 3315 N N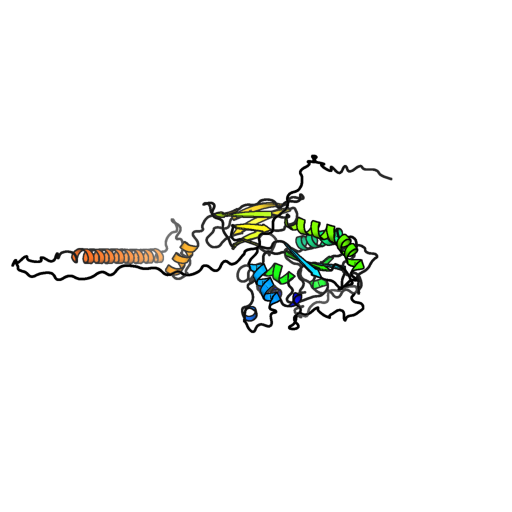 . VAL A 1 414 ? 14.778 -34.701 3.649 1.00 32.12 414 VAL A N 1
ATOM 3316 C CA . VAL A 1 414 ? 14.930 -33.342 4.170 1.00 32.12 414 VAL A CA 1
ATOM 3317 C C . VAL A 1 414 ? 16.409 -32.973 4.080 1.00 32.12 414 VAL A C 1
ATOM 3319 O O . VAL A 1 414 ? 17.222 -33.656 4.696 1.00 32.12 414 VAL A O 1
ATOM 3322 N N . GLU A 1 415 ? 16.752 -31.903 3.366 1.00 27.97 415 GLU A N 1
ATOM 3323 C CA . GLU A 1 415 ? 18.056 -31.248 3.497 1.00 27.97 415 GLU A CA 1
ATOM 3324 C C . GLU A 1 415 ? 17.854 -29.838 4.052 1.00 27.97 415 GLU A C 1
ATOM 3326 O O . GLU A 1 415 ? 17.365 -28.920 3.399 1.00 27.97 415 GLU A O 1
ATOM 3331 N N . THR A 1 416 ? 18.183 -29.709 5.332 1.00 29.75 416 THR A N 1
ATOM 3332 C CA . THR A 1 416 ? 18.413 -28.454 6.040 1.00 29.75 416 THR A CA 1
ATOM 3333 C C . THR A 1 416 ? 19.752 -27.876 5.596 1.00 29.75 416 THR A C 1
ATOM 3335 O O . THR A 1 416 ? 20.786 -28.492 5.851 1.00 29.75 416 THR A O 1
ATOM 3338 N N . TYR A 1 417 ? 19.755 -26.685 4.999 1.00 28.61 417 TYR A N 1
ATOM 3339 C CA . TYR A 1 417 ? 20.980 -25.913 4.799 1.00 28.61 417 TYR A CA 1
ATOM 3340 C C . TYR A 1 417 ? 21.233 -25.018 6.017 1.00 28.61 417 TYR A C 1
ATOM 3342 O O . TYR A 1 417 ? 20.539 -24.032 6.247 1.00 28.61 417 TYR A O 1
ATOM 3350 N N . THR A 1 418 ? 22.232 -25.389 6.813 1.00 28.31 418 THR A N 1
ATOM 3351 C CA . THR A 1 418 ? 22.896 -24.524 7.797 1.00 28.31 418 THR A CA 1
ATOM 3352 C C . THR A 1 418 ? 24.065 -23.813 7.122 1.00 28.31 418 THR A C 1
ATOM 3354 O O . THR A 1 418 ? 24.956 -24.475 6.593 1.00 28.31 418 THR A O 1
ATOM 3357 N N . ILE A 1 419 ? 24.073 -22.479 7.159 1.00 30.77 419 ILE A N 1
ATOM 3358 C CA . ILE A 1 419 ? 25.204 -21.647 6.730 1.00 30.77 419 ILE A CA 1
ATOM 3359 C C . ILE A 1 419 ? 26.113 -21.438 7.947 1.00 30.77 419 ILE A C 1
ATOM 3361 O O . ILE A 1 419 ? 25.701 -20.817 8.926 1.00 30.77 419 ILE A O 1
ATOM 3365 N N . ASN A 1 420 ? 27.334 -21.974 7.885 1.00 26.28 420 ASN A N 1
ATOM 3366 C CA . ASN A 1 420 ? 28.411 -21.637 8.812 1.00 26.28 420 ASN A CA 1
ATOM 3367 C C . ASN A 1 420 ? 29.135 -20.390 8.296 1.00 26.28 420 ASN A C 1
ATOM 3369 O O . ASN A 1 420 ? 29.533 -20.341 7.133 1.00 26.28 420 ASN A O 1
ATOM 3373 N N . PHE A 1 421 ? 29.308 -19.405 9.174 1.00 30.98 421 PHE A N 1
ATOM 3374 C CA . PHE A 1 421 ? 30.267 -18.323 8.994 1.00 30.98 421 PHE A CA 1
ATOM 3375 C C . PHE A 1 421 ? 31.622 -18.823 9.486 1.00 30.98 421 PHE A C 1
ATOM 3377 O O . PHE A 1 421 ? 31.787 -19.001 10.692 1.00 30.98 421 PHE A O 1
ATOM 3384 N N . ASP A 1 422 ? 32.560 -19.038 8.570 1.00 27.89 422 ASP A N 1
ATOM 3385 C CA . ASP A 1 422 ? 33.974 -19.107 8.920 1.00 27.89 422 ASP A CA 1
ATOM 3386 C C . ASP A 1 422 ? 34.621 -17.761 8.579 1.00 27.89 422 ASP A C 1
ATOM 3388 O O . ASP A 1 422 ? 34.583 -17.289 7.439 1.00 27.89 422 ASP A O 1
ATOM 3392 N N . ASP A 1 423 ? 35.154 -17.140 9.633 1.00 37.66 423 ASP A N 1
ATOM 3393 C CA . ASP A 1 423 ? 36.247 -16.175 9.588 1.00 37.66 423 ASP A CA 1
ATOM 3394 C C . ASP A 1 423 ? 37.379 -16.745 8.729 1.00 37.66 423 ASP A C 1
ATOM 3396 O O . ASP A 1 423 ? 37.809 -17.871 8.963 1.00 37.66 423 ASP A O 1
ATOM 3400 N N . ASP A 1 424 ? 37.921 -15.945 7.815 1.00 33.97 424 ASP A N 1
ATOM 3401 C CA . ASP A 1 424 ? 39.373 -15.868 7.697 1.00 33.97 424 ASP A CA 1
ATOM 3402 C C . ASP A 1 424 ? 39.805 -14.563 7.021 1.00 33.97 424 ASP A C 1
ATOM 3404 O O . ASP A 1 424 ? 39.459 -14.224 5.888 1.00 33.97 424 ASP A O 1
ATOM 3408 N N . SER A 1 425 ? 40.592 -13.830 7.797 1.00 35.81 425 SER A N 1
ATOM 3409 C CA . SER A 1 425 ? 41.469 -12.736 7.417 1.00 35.81 425 SER A CA 1
ATOM 3410 C C . SER A 1 425 ? 42.450 -13.126 6.311 1.00 35.81 425 SER A C 1
ATOM 3412 O O . SER A 1 425 ? 43.081 -14.173 6.431 1.00 35.81 425 SER A O 1
ATOM 3414 N N . TYR A 1 426 ? 42.688 -12.224 5.353 1.00 36.62 426 TYR A N 1
ATOM 3415 C CA . TYR A 1 426 ? 44.031 -11.775 4.947 1.00 36.62 426 TYR A CA 1
ATOM 3416 C C . TYR A 1 426 ? 43.972 -10.483 4.130 1.00 36.62 426 TYR A C 1
ATOM 3418 O O . TYR A 1 426 ? 43.080 -10.373 3.261 1.00 36.62 426 TYR A O 1
#

Sequence (426 aa):
GSELGNWALGHWNEEGYDLFENFPELNTILWGAEERGWVPQKVPNHFIPIPENYLSENASVAVETRAIISWMEKIPFVLGANIHGGEQLVTYPYDMAKPQNSKVHQHEEAEYGEEATDYKETPDDAVFRWLAIAYASTHLTMTETYRGACHTDDSTNGMGIINGGKWKSTIGTMNDFSYLHTNCFEISIYVGCDKFPHESELAQEWENNREALLVFMEQIHRGIKGTVKDKDGKPIANATIAVEGVNHDVRTASDGDYWRLLNPGEYQVTAKAEGYSATKRRCIVGYEIGATKCDFVLAKSNWERIQQIMALNGNRPIRLVMPGSRLSPRDRLRLRIRMRMRARMRFRHRLRNQRLFNTTTAAPTTTTTTWATPTTTSVLLPETTQTVTDESMVTWEMETWQMETSTRSPFTTVETYTINFDDDSY

Secondary structure (DSSP, 8-state):
-GGGS-TTTTTS-TTS--STT-S---HHHHHHHHHTT-TTTTS-SSSPPPPHHHHSTTSS--HHHHHHHHHHHHS---EEEEEE-SEEEEEES--SPPP------------S----------TTHHHHHHHHHHHHTTSTTTT-TTS--SSS--TTTTSSEEEHHHHS--SS-HHHHHHHHSS-EEEEEEEES-SS--GGGHHHHHHHHHHHHHHHHHGGG-SEEEEEEETTS-B-TT-EEEETT-S--EE--TTSEEEE---SEEEEEEEE-TTEE-EEEEEEE-SSSSPEE--EEEEEPSHHHHHHHHHHTTT-------TT----HHHHHHHHHHHHHHHHHHHHHHHHHHHHHTT---PPP----------------------------------PPP------------------------

InterPro domains:
  IPR000834 Peptidase M14, carboxypeptidase A [PF00246] (5-212)
  IPR000834 Peptidase M14, carboxypeptidase A [PS52035] (1-220)
  IPR000834 Peptidase M14, carboxypeptidase A [SM00631] (6-308)
  IPR008969 Carboxypeptidase-like, regulatory domain superfamily [SSF49464] (223-314)
  IPR050753 Peptidase M14 domain-containing protein [PTHR11532] (4-345)
  IPR057247 Zinc carboxypeptidases, zinc-binding region 2 [PS00133] (84-94)

Radius of gyration: 35.71 Å; chains: 1; bounding box: 131×77×85 Å

Foldseek 3Di:
DCVVDDLCVPCADPVRDNLQQQAAFCPCVLVVCVVVVNPPPNADLAQGDRDVLCVDPPHPHDPVNVVVVVVQVVDQAAEEEAEAAQKAAKEFDDLAQDPPPPDDDDDDDPDDDDPPSRGDAALQNVLRLVLRLLLQVQQPCQLPQVVAMLPDGRPPNSSRYDYNNVPHHGGNGPQNCSQRNHNYHYMYGHQYNDRDDDPVCVVVSCVRRVRSVVSSVLLQFFEAKEFEEEPVRQGDFQKWKDWPSRSGIHTAHPRRIDGDHDDFDKIWIWTGDPQWDIDIDIDGTDPDRGHHYDYHYTYGDCVVVVVVVCVVVVNDPDPDPPPPDDDDPVRVVVVVVVVVVVVVVVVVVVVVVVVVVVPPPDDDDDDDDDDDDDDDDDDDDDDDDDDDDDDDDDDDDDDDDDDDDDDDDDDDDDDDDDDDDDDDDD

Organism: Latimeria chalumnae (NCBI:txid7897)